Protein AF-A0AAV9RC14-F1 (afdb_monomer)

Organism: NCBI:txid28760

Structure (mmCIF, N/CA/C/O backbone):
data_AF-A0AAV9RC14-F1
#
_entry.id   AF-A0AAV9RC14-F1
#
loop_
_atom_site.group_PDB
_atom_site.id
_atom_site.type_symbol
_atom_site.label_atom_id
_atom_site.label_alt_id
_atom_site.label_comp_id
_atom_site.label_asym_id
_atom_site.label_entity_id
_atom_site.label_seq_id
_atom_site.pdbx_PDB_ins_code
_atom_site.Cartn_x
_atom_site.Cartn_y
_atom_site.Cartn_z
_atom_site.occupancy
_atom_site.B_iso_or_equiv
_atom_site.auth_seq_id
_atom_site.auth_comp_id
_atom_site.auth_asym_id
_atom_site.auth_atom_id
_atom_site.pdbx_PDB_model_num
ATOM 1 N N . MET A 1 1 ? 28.168 -14.392 26.172 1.00 33.88 1 MET A N 1
ATOM 2 C CA . MET A 1 1 ? 27.247 -14.044 27.272 1.00 33.88 1 MET A CA 1
ATOM 3 C C . MET A 1 1 ? 26.200 -13.120 26.660 1.00 33.88 1 MET A C 1
ATOM 5 O O . MET A 1 1 ? 26.566 -12.041 26.221 1.00 33.88 1 MET A O 1
ATOM 9 N N . LEU A 1 2 ? 24.970 -13.597 26.445 1.00 21.83 2 LEU A N 1
ATOM 10 C CA . LEU A 1 2 ? 23.879 -12.785 25.888 1.00 21.83 2 LEU A CA 1
ATOM 11 C C . LEU A 1 2 ? 23.349 -11.890 27.012 1.00 21.83 2 LEU A C 1
ATOM 13 O O . LEU A 1 2 ? 22.843 -12.404 28.006 1.00 21.83 2 LEU A O 1
ATOM 17 N N . HIS A 1 3 ? 23.499 -10.575 26.880 1.00 26.62 3 HIS A N 1
ATOM 18 C CA . HIS A 1 3 ? 22.892 -9.619 27.802 1.00 26.62 3 HIS A CA 1
ATOM 19 C C . HIS A 1 3 ? 21.522 -9.217 27.250 1.00 26.62 3 HIS A C 1
ATOM 21 O O . HIS A 1 3 ? 21.432 -8.571 26.209 1.00 26.62 3 HIS A O 1
ATOM 27 N N . CYS A 1 4 ? 20.455 -9.643 27.928 1.00 26.11 4 CYS A N 1
ATOM 28 C CA . CYS A 1 4 ? 19.105 -9.153 27.681 1.00 26.11 4 CYS A CA 1
ATOM 29 C C . CYS A 1 4 ? 18.998 -7.759 28.304 1.00 26.11 4 CYS A C 1
ATOM 31 O O . CYS A 1 4 ? 18.989 -7.630 29.526 1.00 26.11 4 CYS A O 1
ATOM 33 N N . ILE A 1 5 ? 18.970 -6.722 27.469 1.00 32.56 5 ILE A N 1
ATOM 34 C CA . ILE A 1 5 ? 18.779 -5.340 27.908 1.00 32.56 5 ILE A CA 1
ATOM 35 C C . ILE A 1 5 ? 17.300 -5.013 27.717 1.00 32.56 5 ILE A C 1
ATOM 37 O O . ILE A 1 5 ? 16.817 -4.946 26.589 1.00 32.56 5 ILE A O 1
ATOM 41 N N . GLN A 1 6 ? 16.584 -4.839 28.825 1.00 38.88 6 GLN A N 1
ATOM 42 C CA . GLN A 1 6 ? 15.223 -4.317 28.826 1.00 38.88 6 GLN A CA 1
ATOM 43 C C . GLN A 1 6 ? 15.300 -2.792 28.948 1.00 38.88 6 GLN A C 1
ATOM 45 O O . GLN A 1 6 ? 15.810 -2.273 29.938 1.00 38.88 6 GLN A O 1
ATOM 50 N N . ALA A 1 7 ? 14.834 -2.078 27.924 1.00 39.78 7 ALA A N 1
ATOM 51 C CA . ALA A 1 7 ? 14.730 -0.624 27.941 1.00 39.78 7 ALA A CA 1
ATOM 52 C C . ALA A 1 7 ? 13.300 -0.233 28.332 1.00 39.78 7 ALA A C 1
ATOM 54 O O . ALA A 1 7 ? 12.358 -0.564 27.616 1.00 39.78 7 ALA A O 1
ATOM 55 N N . ASN A 1 8 ? 13.149 0.458 29.460 1.00 47.91 8 ASN A N 1
ATOM 56 C CA . ASN A 1 8 ? 11.874 1.021 29.902 1.00 47.91 8 ASN A CA 1
ATOM 57 C C . ASN A 1 8 ? 11.897 2.533 29.633 1.00 47.91 8 ASN A C 1
ATOM 59 O O . ASN A 1 8 ? 12.877 3.201 29.972 1.00 47.91 8 ASN A O 1
ATOM 63 N N . TYR A 1 9 ? 10.847 3.065 29.005 1.00 45.75 9 TYR A N 1
ATOM 64 C CA . TYR A 1 9 ? 10.673 4.508 28.842 1.00 45.75 9 TYR A CA 1
ATOM 65 C C . TYR A 1 9 ? 9.989 5.056 30.091 1.00 45.75 9 TYR A C 1
ATOM 67 O O . TYR A 1 9 ? 8.965 4.524 30.501 1.00 45.75 9 TYR A O 1
ATOM 75 N N . ILE A 1 10 ? 10.581 6.075 30.710 1.00 56.66 10 ILE A N 1
ATOM 76 C CA . ILE A 1 10 ? 10.078 6.688 31.942 1.00 56.66 10 ILE A CA 1
ATOM 77 C C . ILE A 1 10 ? 10.032 8.188 31.696 1.00 56.66 10 ILE A C 1
ATOM 79 O O . ILE A 1 10 ? 11.021 8.779 31.249 1.00 56.66 10 ILE A O 1
ATOM 83 N N . THR A 1 11 ? 8.884 8.806 31.959 1.00 51.50 11 THR A N 1
ATOM 84 C CA . THR A 1 11 ? 8.705 10.241 31.734 1.00 51.50 11 THR A CA 1
ATOM 85 C C . THR A 1 11 ? 9.625 11.059 32.661 1.00 51.50 11 THR A C 1
ATOM 87 O O . THR A 1 11 ? 9.867 10.667 33.806 1.00 51.50 11 THR A O 1
ATOM 90 N N . PRO A 1 12 ? 10.151 12.225 32.232 1.00 63.34 12 PRO A N 1
ATOM 91 C CA . PRO A 1 12 ? 10.996 13.076 33.089 1.00 63.34 12 PRO A CA 1
ATOM 92 C C . PRO A 1 12 ? 10.283 13.571 34.362 1.00 63.34 12 PRO A C 1
ATOM 94 O O . PRO A 1 12 ? 10.912 13.960 35.354 1.00 63.34 12 PRO A O 1
ATOM 97 N N . THR A 1 13 ? 8.953 13.572 34.327 1.00 66.00 13 THR A N 1
ATOM 98 C CA . THR A 1 13 ? 8.059 13.955 35.418 1.00 66.00 13 THR A CA 1
ATOM 99 C C . THR A 1 13 ? 7.783 12.817 36.394 1.00 66.00 13 THR A C 1
ATOM 101 O O . THR A 1 13 ? 7.315 13.106 37.492 1.00 66.00 13 THR A O 1
ATOM 104 N N . TRP A 1 14 ? 8.134 11.568 36.067 1.00 72.38 14 TRP A N 1
ATOM 105 C CA . TRP A 1 14 ? 7.892 10.415 36.929 1.00 72.38 14 TRP A CA 1
ATOM 106 C C . TRP A 1 14 ? 8.504 10.604 38.326 1.00 72.38 14 TRP A C 1
ATOM 108 O O . TRP A 1 14 ? 9.618 11.131 38.501 1.00 72.38 14 TRP A O 1
ATOM 118 N N . ARG A 1 15 ? 7.750 10.185 39.343 1.00 73.56 15 ARG A N 1
ATOM 119 C CA . ARG A 1 15 ? 8.138 10.190 40.755 1.00 73.56 15 ARG A CA 1
ATOM 120 C C . ARG A 1 15 ? 7.690 8.873 41.376 1.00 73.56 15 ARG A C 1
ATOM 122 O O . ARG A 1 15 ? 6.580 8.424 41.130 1.00 73.56 15 ARG A O 1
ATOM 129 N N . SER A 1 16 ? 8.527 8.291 42.228 1.00 74.12 16 SER A N 1
ATOM 130 C CA . SER A 1 16 ? 8.092 7.186 43.097 1.00 74.12 16 SER A CA 1
ATOM 131 C C . SER A 1 16 ? 6.989 7.631 44.061 1.00 74.12 16 SER A C 1
ATOM 133 O O . SER A 1 16 ? 6.840 8.822 44.331 1.00 74.12 16 SER A O 1
ATOM 135 N N . LYS A 1 17 ? 6.291 6.671 44.684 1.00 67.62 17 LYS A N 1
ATOM 136 C CA . LYS A 1 17 ? 5.312 6.917 45.765 1.00 67.62 17 LYS A CA 1
ATOM 137 C C . LYS A 1 17 ? 5.863 7.751 46.933 1.00 67.62 17 LYS A C 1
ATOM 139 O O . LYS A 1 17 ? 5.100 8.391 47.646 1.00 67.62 17 LYS A O 1
ATOM 144 N N . SER A 1 18 ? 7.183 7.778 47.120 1.00 72.31 18 SER A N 1
ATOM 145 C CA . SER A 1 18 ? 7.874 8.615 48.108 1.00 72.31 18 SER A CA 1
ATOM 146 C C . SER A 1 18 ? 8.340 9.977 47.563 1.00 72.31 18 SER A C 1
ATOM 148 O O . SER A 1 18 ? 9.088 10.677 48.238 1.00 72.31 18 SER A O 1
ATOM 150 N N . GLY A 1 19 ? 7.951 10.353 46.341 1.00 75.44 19 GLY A N 1
ATOM 151 C CA . GLY A 1 19 ? 8.265 11.638 45.708 1.00 75.44 19 GLY A CA 1
ATOM 152 C C . GLY A 1 19 ? 9.658 11.743 45.072 1.00 75.44 19 GLY A C 1
ATOM 153 O O . GLY A 1 19 ? 10.029 12.816 44.598 1.00 75.44 19 GLY A O 1
ATOM 154 N N . ASN A 1 20 ? 10.443 10.661 45.026 1.00 77.44 20 ASN A N 1
ATOM 155 C CA . ASN A 1 20 ? 11.804 10.693 44.479 1.00 77.44 20 ASN A CA 1
ATOM 156 C C . ASN A 1 20 ? 11.808 10.539 42.954 1.00 77.44 20 ASN A C 1
ATOM 158 O O . ASN A 1 20 ? 11.079 9.707 42.412 1.00 77.44 20 ASN A O 1
ATOM 162 N N . THR A 1 21 ? 12.672 11.299 42.273 1.00 81.06 21 THR A N 1
ATOM 163 C CA . THR A 1 21 ? 12.954 11.128 40.836 1.00 81.06 21 THR A CA 1
ATOM 164 C C . THR A 1 21 ? 13.674 9.805 40.576 1.00 81.06 21 THR A C 1
ATOM 166 O O . THR A 1 21 ? 14.405 9.315 41.438 1.00 81.06 21 THR A O 1
ATOM 169 N N . LEU A 1 22 ? 13.557 9.265 39.359 1.00 72.31 22 LEU A N 1
ATOM 170 C CA . LEU A 1 22 ? 14.306 8.070 38.952 1.00 72.31 22 LEU A CA 1
ATOM 171 C C . LEU A 1 22 ? 15.820 8.252 39.115 1.00 72.31 22 LEU A C 1
ATOM 173 O O . LEU A 1 22 ? 16.501 7.390 39.659 1.00 72.31 22 LEU A O 1
ATOM 177 N N . LEU A 1 23 ? 16.340 9.406 38.690 1.00 75.75 23 LEU A N 1
ATOM 178 C CA . LEU A 1 23 ? 17.747 9.773 38.860 1.00 75.75 23 LEU A CA 1
ATOM 179 C C . LEU A 1 23 ? 18.160 9.819 40.337 1.00 75.75 23 LEU A C 1
ATOM 181 O O . LEU A 1 23 ? 19.297 9.485 40.652 1.00 75.75 23 LEU A O 1
ATOM 185 N N . GLY A 1 24 ? 17.251 10.217 41.230 1.00 78.06 24 GLY A N 1
ATOM 186 C CA . GLY A 1 24 ? 17.457 10.166 42.676 1.00 78.06 24 GLY A CA 1
ATOM 187 C C . GLY A 1 24 ? 17.539 8.734 43.202 1.00 78.06 24 GLY A C 1
ATOM 188 O O . GLY A 1 24 ? 18.462 8.422 43.942 1.00 78.06 24 GLY A O 1
ATOM 189 N N . LEU A 1 25 ? 16.637 7.853 42.761 1.00 76.81 25 LEU A N 1
ATOM 190 C CA . LEU A 1 25 ? 16.606 6.444 43.176 1.00 76.81 25 LEU A CA 1
ATOM 191 C C . LEU A 1 25 ? 17.796 5.639 42.648 1.00 76.81 25 LEU A C 1
ATOM 193 O O . LEU A 1 25 ? 18.357 4.837 43.376 1.00 76.81 25 LEU A O 1
ATOM 197 N N . VAL A 1 26 ? 18.216 5.873 41.402 1.00 74.69 26 VAL A N 1
ATOM 198 C CA . VAL A 1 26 ? 19.373 5.189 40.792 1.00 74.69 26 VAL A CA 1
ATOM 199 C C . VAL A 1 26 ? 20.697 5.626 41.434 1.00 74.69 26 VAL A C 1
ATOM 201 O O . VAL A 1 26 ? 21.679 4.889 41.402 1.00 74.69 26 VAL A O 1
ATOM 204 N N . ARG A 1 27 ? 20.745 6.833 42.011 1.00 78.25 27 ARG A N 1
ATOM 205 C CA . ARG A 1 27 ? 21.922 7.344 42.732 1.00 78.25 27 ARG A CA 1
ATOM 206 C C . ARG A 1 27 ? 21.975 6.902 44.193 1.00 78.25 27 ARG A C 1
ATOM 208 O O . ARG A 1 27 ? 23.030 7.043 44.807 1.00 78.25 27 ARG A O 1
ATOM 215 N N . ASP A 1 28 ? 20.874 6.399 44.738 1.00 77.31 28 ASP A N 1
ATOM 216 C CA . ASP A 1 28 ? 20.811 5.894 46.103 1.00 77.31 28 ASP A CA 1
ATOM 217 C C . ASP A 1 28 ? 21.298 4.439 46.145 1.00 77.31 28 ASP A C 1
ATOM 219 O O . ASP A 1 28 ? 20.671 3.526 45.610 1.00 77.31 28 ASP A O 1
ATOM 223 N N . THR A 1 29 ? 22.443 4.217 46.789 1.00 72.69 29 THR A N 1
ATOM 224 C CA . THR A 1 29 ? 23.079 2.897 46.888 1.00 72.69 29 THR A CA 1
ATOM 225 C C . THR A 1 29 ? 22.317 1.919 47.783 1.00 72.69 29 THR A C 1
ATOM 227 O O . THR A 1 29 ? 22.643 0.732 47.782 1.00 72.69 29 THR A O 1
ATOM 230 N N . ALA A 1 30 ? 21.311 2.384 48.533 1.00 75.06 30 ALA A N 1
ATOM 231 C CA . ALA A 1 30 ? 20.434 1.536 49.336 1.00 75.06 30 ALA A CA 1
ATOM 232 C C . ALA A 1 30 ? 19.275 0.919 48.528 1.00 75.06 30 ALA A C 1
ATOM 234 O O . ALA A 1 30 ? 18.619 -0.006 49.012 1.00 75.06 30 ALA A O 1
ATOM 235 N N . VAL A 1 31 ? 19.008 1.405 47.310 1.00 70.25 31 VAL A N 1
ATOM 236 C CA . VAL A 1 31 ? 17.894 0.940 46.473 1.00 70.25 31 VAL A CA 1
ATOM 237 C C . VAL A 1 31 ? 18.331 -0.270 45.644 1.00 70.25 31 VAL A C 1
ATOM 239 O O . VAL A 1 31 ? 19.244 -0.188 44.825 1.00 70.25 31 VAL A O 1
ATOM 242 N N . THR A 1 32 ? 17.674 -1.417 45.840 1.00 74.81 32 THR A N 1
ATOM 243 C CA . THR A 1 32 ? 17.959 -2.637 45.067 1.00 74.81 32 THR A CA 1
ATOM 244 C C . THR A 1 32 ? 17.252 -2.638 43.710 1.00 74.81 32 THR A C 1
ATOM 246 O O . THR A 1 32 ? 16.262 -1.934 43.499 1.00 74.81 32 THR A O 1
ATOM 249 N N . ASN A 1 33 ? 17.721 -3.482 42.785 1.00 65.44 33 ASN A N 1
ATOM 250 C CA . ASN A 1 33 ? 17.066 -3.679 41.488 1.00 65.44 33 ASN A CA 1
ATOM 251 C C . ASN A 1 33 ? 15.620 -4.184 41.637 1.00 65.44 33 ASN A C 1
ATOM 253 O O . ASN A 1 33 ? 14.760 -3.796 40.849 1.00 65.44 33 ASN A O 1
ATOM 257 N N . GLU A 1 34 ? 15.321 -5.004 42.651 1.00 66.25 34 GLU A N 1
ATOM 258 C CA . GLU A 1 34 ? 13.942 -5.412 42.942 1.00 66.25 34 GLU A CA 1
ATOM 259 C C . GLU A 1 34 ? 13.078 -4.225 43.392 1.00 66.25 34 GLU A C 1
ATOM 261 O O . GLU A 1 34 ? 11.940 -4.106 42.947 1.00 66.25 34 GLU A O 1
ATOM 266 N N . ALA A 1 35 ? 13.616 -3.316 44.214 1.00 62.38 35 ALA A N 1
ATOM 267 C CA . ALA A 1 35 ? 12.904 -2.119 44.662 1.00 62.38 35 ALA A CA 1
ATOM 268 C C . ALA A 1 35 ? 12.659 -1.125 43.513 1.00 62.38 35 ALA A C 1
ATOM 270 O O . ALA A 1 35 ? 11.569 -0.569 43.404 1.00 62.38 35 ALA A O 1
ATOM 271 N N . LEU A 1 36 ? 13.635 -0.950 42.615 1.00 63.34 36 LEU A N 1
ATOM 272 C CA . LEU A 1 36 ? 13.466 -0.177 41.382 1.00 63.34 36 LEU A CA 1
ATOM 273 C C . LEU A 1 36 ? 12.397 -0.793 40.481 1.00 63.34 36 LEU A C 1
ATOM 275 O O . LEU A 1 36 ? 11.538 -0.063 40.008 1.00 63.34 36 LEU A O 1
ATOM 279 N N . ASN A 1 37 ? 12.389 -2.113 40.289 1.00 61.09 37 ASN A N 1
ATOM 280 C CA . ASN A 1 37 ? 11.349 -2.772 39.499 1.00 61.09 37 ASN A CA 1
ATOM 281 C C . ASN A 1 37 ? 9.955 -2.584 40.108 1.00 61.09 37 ASN A C 1
ATOM 283 O O . ASN A 1 37 ? 9.022 -2.308 39.370 1.00 61.09 37 ASN A O 1
ATOM 287 N N . VAL A 1 38 ? 9.805 -2.673 41.432 1.00 61.56 38 VAL A N 1
ATOM 288 C CA . VAL A 1 38 ? 8.517 -2.404 42.098 1.00 61.56 38 VAL A CA 1
ATOM 289 C C . VAL A 1 38 ? 8.088 -0.946 41.913 1.00 61.56 38 VAL A C 1
ATOM 291 O O . VAL A 1 38 ? 6.931 -0.698 41.602 1.00 61.56 38 VAL A O 1
ATOM 294 N N . CYS A 1 39 ? 9.009 0.013 42.038 1.00 56.47 39 CYS A N 1
ATOM 295 C CA . CYS A 1 39 ? 8.711 1.426 41.804 1.00 56.47 39 CYS A CA 1
ATOM 296 C C . CYS A 1 39 ? 8.351 1.711 40.337 1.00 56.47 39 CYS A C 1
ATOM 298 O O . CYS A 1 39 ? 7.409 2.440 40.073 1.00 56.47 39 CYS A O 1
ATOM 300 N N . LEU A 1 40 ? 9.079 1.136 39.380 1.00 55.75 40 LEU A N 1
ATOM 301 C CA . LEU A 1 40 ? 8.869 1.341 37.941 1.00 55.75 40 LEU A CA 1
ATOM 302 C C . LEU A 1 40 ? 7.632 0.631 37.387 1.00 55.75 40 LEU A C 1
ATOM 304 O O . LEU A 1 40 ? 7.188 0.952 36.290 1.00 55.75 40 LEU A O 1
ATOM 308 N N . VAL A 1 41 ? 7.091 -0.337 38.127 1.00 53.69 41 VAL A N 1
ATOM 309 C CA . VAL A 1 41 ? 5.786 -0.941 37.838 1.00 53.69 41 VAL A CA 1
ATOM 310 C C . VAL A 1 41 ? 4.645 0.051 38.111 1.00 53.69 41 VAL A C 1
ATOM 312 O O . VAL A 1 41 ? 3.586 -0.090 37.509 1.00 53.69 41 VAL A O 1
ATOM 315 N N . ASP A 1 42 ? 4.876 1.082 38.934 1.00 44.94 42 ASP A N 1
ATOM 316 C CA . ASP A 1 42 ? 3.949 2.193 39.186 1.00 44.94 42 ASP A CA 1
ATOM 317 C C . ASP A 1 42 ? 4.188 3.377 38.212 1.00 44.94 42 ASP A C 1
ATOM 319 O O . ASP A 1 42 ? 4.255 4.536 38.629 1.00 44.94 42 ASP A O 1
ATOM 323 N N . ASP A 1 43 ? 4.363 3.129 36.909 1.00 48.94 43 ASP A N 1
ATOM 324 C CA . ASP A 1 43 ? 3.971 4.149 35.923 1.00 48.94 43 ASP A CA 1
ATOM 325 C C . ASP A 1 43 ? 2.446 4.055 35.844 1.00 48.94 43 ASP A C 1
ATOM 327 O O . ASP A 1 43 ? 1.898 3.185 35.163 1.00 48.94 43 ASP A O 1
ATOM 331 N N . GLU A 1 44 ? 1.758 4.821 36.694 1.00 57.56 44 GLU A N 1
ATOM 332 C CA . GLU A 1 44 ? 0.299 4.830 36.702 1.00 57.56 44 GLU A CA 1
ATOM 333 C C . GLU A 1 44 ? -0.169 5.291 35.316 1.00 57.56 44 GLU A C 1
ATOM 335 O O . GLU A 1 44 ? 0.152 6.395 34.873 1.00 57.56 44 GLU A O 1
ATOM 340 N N . ASP A 1 45 ? -0.878 4.407 34.602 1.00 64.69 45 ASP A N 1
ATOM 341 C CA . ASP A 1 45 ? -1.511 4.748 33.330 1.00 64.69 45 ASP A CA 1
ATOM 342 C C . ASP A 1 45 ? -2.322 6.041 33.533 1.00 64.69 45 ASP A C 1
ATOM 344 O O . ASP A 1 45 ? -3.085 6.147 34.498 1.00 64.69 45 ASP A O 1
ATOM 348 N N . LYS A 1 46 ? -2.177 7.009 32.617 1.00 75.88 46 LYS A N 1
ATOM 349 C CA . LYS A 1 46 ? -2.922 8.273 32.684 1.00 75.88 46 LYS A CA 1
ATOM 350 C C . LYS A 1 46 ? -4.412 8.014 32.886 1.00 75.88 46 LYS A C 1
ATOM 352 O O . LYS A 1 46 ? -5.020 7.171 32.213 1.00 75.88 46 LYS A O 1
ATOM 357 N N . THR A 1 47 ? -5.015 8.787 33.776 1.00 86.38 47 THR A N 1
ATOM 358 C CA . THR A 1 47 ? -6.459 8.756 33.999 1.00 86.38 47 THR A CA 1
ATOM 359 C C . THR A 1 47 ? -7.208 9.367 32.809 1.00 86.38 47 THR A C 1
ATOM 361 O O . THR A 1 47 ? -6.650 10.086 31.982 1.00 86.38 47 THR A O 1
ATOM 364 N N . LEU A 1 48 ? -8.512 9.099 32.705 1.00 86.75 48 LEU A N 1
ATOM 365 C CA . LEU A 1 48 ? -9.349 9.576 31.587 1.00 86.75 48 LEU A CA 1
ATOM 366 C C . LEU A 1 48 ? -9.413 11.093 31.603 1.00 86.75 48 LEU A C 1
ATOM 368 O O . LEU A 1 48 ? -9.412 11.721 30.553 1.00 86.75 48 LEU A O 1
ATOM 372 N N . GLU A 1 49 ? -9.465 11.652 32.807 1.00 88.19 49 GLU A N 1
ATOM 373 C CA . GLU A 1 49 ? -9.524 13.084 33.046 1.00 88.19 49 GLU A CA 1
ATOM 374 C C . GLU A 1 49 ? -8.231 13.769 32.599 1.00 88.19 49 GLU A C 1
ATOM 376 O O . GLU A 1 49 ? -8.304 14.787 31.920 1.00 88.19 49 GLU A O 1
ATOM 381 N N . GLU A 1 50 ? -7.067 13.177 32.886 1.00 85.50 50 GLU A N 1
ATOM 382 C CA . GLU A 1 50 ? -5.775 13.678 32.401 1.00 85.50 50 GLU A CA 1
ATOM 383 C C . GLU A 1 50 ? -5.676 13.597 30.876 1.00 85.50 50 GLU A C 1
ATOM 385 O O . GLU A 1 50 ? -5.305 14.576 30.239 1.00 85.50 50 GLU A O 1
ATOM 390 N N . ILE A 1 51 ? -6.068 12.468 30.273 1.00 85.94 51 ILE A N 1
ATOM 391 C CA . ILE A 1 51 ? -6.027 12.295 28.811 1.00 85.94 51 ILE A CA 1
ATOM 392 C C . ILE A 1 51 ? -6.953 13.300 28.116 1.00 85.94 51 ILE A C 1
ATOM 394 O O . ILE A 1 51 ? -6.577 13.896 27.110 1.00 85.94 51 ILE A O 1
ATOM 398 N N . ILE A 1 52 ? -8.174 13.488 28.625 1.00 85.62 52 ILE A N 1
ATOM 399 C CA . ILE A 1 52 ? -9.111 14.464 28.058 1.00 85.62 52 ILE A CA 1
ATOM 400 C C . ILE A 1 52 ? -8.592 15.889 28.265 1.00 85.62 52 ILE A C 1
ATOM 402 O O . ILE A 1 52 ? -8.684 16.682 27.332 1.00 85.62 52 ILE A O 1
ATOM 406 N N . GLY A 1 53 ? -8.035 16.196 29.440 1.00 83.94 53 GLY A N 1
ATOM 407 C CA . GLY A 1 53 ? -7.438 17.498 29.737 1.00 83.94 53 GLY A CA 1
ATOM 408 C C . GLY A 1 53 ? -6.303 17.845 28.776 1.00 83.94 53 GLY A C 1
ATOM 409 O O . GLY A 1 53 ? -6.320 18.916 28.185 1.00 83.94 53 GLY A O 1
ATOM 410 N N . GLU A 1 54 ? -5.390 16.907 28.514 1.00 83.38 54 GLU A N 1
ATOM 411 C CA . GLU A 1 54 ? -4.308 17.097 27.536 1.00 83.38 54 GLU A CA 1
ATOM 412 C C . GLU A 1 54 ? -4.842 17.386 26.124 1.00 83.38 54 GLU A C 1
ATOM 414 O O . GLU A 1 54 ? -4.355 18.292 25.454 1.00 83.38 54 GLU A O 1
ATOM 419 N N . ILE A 1 55 ? -5.883 16.669 25.679 1.00 81.44 55 ILE A N 1
ATOM 420 C CA . ILE A 1 55 ? -6.492 16.902 24.357 1.00 81.44 55 ILE A CA 1
ATOM 421 C C . ILE A 1 55 ? -7.170 18.282 24.282 1.00 81.44 55 ILE A C 1
ATOM 423 O O . ILE A 1 55 ? -7.195 18.888 23.209 1.00 81.44 55 ILE A O 1
ATOM 427 N N . GLN A 1 56 ? -7.733 18.777 25.389 1.00 79.50 56 GLN A N 1
ATOM 428 C CA . GLN A 1 56 ? -8.326 20.119 25.462 1.00 79.50 56 GLN A CA 1
ATOM 429 C C . GLN A 1 56 ? -7.258 21.218 25.463 1.00 79.50 56 GLN A C 1
ATOM 431 O O . GLN A 1 56 ? -7.422 22.221 24.767 1.00 79.50 56 GLN A O 1
ATOM 436 N N . ASP A 1 57 ? -6.169 21.014 26.206 1.00 74.12 57 ASP A N 1
ATOM 437 C CA . ASP A 1 57 ? -5.095 21.994 26.388 1.00 74.12 57 ASP A CA 1
ATOM 438 C C . ASP A 1 57 ? -4.198 22.141 25.152 1.00 74.12 57 ASP A C 1
ATOM 440 O O . ASP A 1 57 ? -3.590 23.192 24.954 1.00 74.12 57 ASP A O 1
ATOM 444 N N . GLU A 1 58 ? -4.107 21.120 24.293 1.00 67.81 58 GLU A N 1
ATOM 445 C CA . GLU A 1 58 ? -3.202 21.146 23.139 1.00 67.81 58 GLU A CA 1
ATOM 446 C C . GLU A 1 58 ? -3.564 22.186 22.053 1.00 67.81 58 GLU A C 1
ATOM 448 O O . GLU A 1 58 ? -2.800 22.322 21.104 1.00 67.81 58 GLU A O 1
ATOM 453 N N . GLU A 1 59 ? -4.665 22.951 22.152 1.00 53.81 59 GLU A N 1
ATOM 454 C CA . GLU A 1 59 ? -5.097 24.034 21.225 1.00 53.81 59 GLU A CA 1
ATOM 455 C C . GLU A 1 59 ? -5.105 23.676 19.711 1.00 53.81 59 GLU A C 1
ATOM 457 O O . GLU A 1 59 ? -5.423 24.502 18.848 1.00 53.81 59 GLU A O 1
ATOM 462 N N . LEU A 1 60 ? -4.849 22.414 19.347 1.00 55.19 60 LEU A N 1
ATOM 463 C CA . LEU A 1 60 ? -4.812 21.877 17.985 1.00 55.19 60 LEU A CA 1
ATOM 464 C C . LEU A 1 60 ? -6.237 21.587 17.447 1.00 55.19 60 LEU A C 1
ATOM 466 O O . LEU A 1 60 ? -6.506 20.570 16.816 1.00 55.19 60 LEU A O 1
ATOM 470 N N . ASN A 1 61 ? -7.171 22.512 17.692 1.00 52.19 61 ASN A N 1
ATOM 471 C CA . ASN A 1 61 ? -8.302 22.932 16.845 1.00 52.19 61 ASN A CA 1
ATOM 472 C C . ASN A 1 61 ? -9.197 21.905 16.092 1.00 52.19 61 ASN A C 1
ATOM 474 O O . ASN A 1 61 ? -9.828 22.290 15.106 1.00 52.19 61 ASN A O 1
ATOM 478 N N . GLN A 1 62 ? -9.338 20.630 16.488 1.00 62.94 62 GLN A N 1
ATOM 479 C CA . GLN A 1 62 ? -10.188 19.678 15.721 1.00 62.94 62 GLN A CA 1
ATOM 480 C C . GLN A 1 62 ? -11.147 18.785 16.524 1.00 62.94 62 GLN A C 1
ATOM 482 O O . GLN A 1 62 ? -11.849 17.940 15.945 1.00 62.94 62 GLN A O 1
ATOM 487 N N . VAL A 1 63 ? -11.219 18.943 17.842 1.00 72.44 63 VAL A N 1
ATOM 488 C CA . VAL A 1 63 ? -12.142 18.180 18.693 1.00 72.44 63 VAL A CA 1
ATOM 489 C C . VAL A 1 63 ? -12.938 19.177 19.528 1.00 72.44 63 VAL A C 1
ATOM 491 O O . VAL A 1 63 ? -12.352 19.963 20.257 1.00 72.44 63 VAL A O 1
ATOM 494 N N . ASN A 1 64 ? -14.263 19.197 19.372 1.00 81.19 64 ASN A N 1
ATOM 495 C CA . ASN A 1 64 ? -15.133 20.055 20.175 1.00 81.19 64 ASN A CA 1
ATOM 496 C C . ASN A 1 64 ? -15.466 19.384 21.518 1.00 81.19 64 ASN A C 1
ATOM 498 O O . ASN A 1 64 ? -15.440 18.156 21.634 1.00 81.19 64 ASN A O 1
ATOM 502 N N . ASP A 1 65 ? -15.841 20.189 22.514 1.00 85.69 65 ASP A N 1
ATOM 503 C CA . ASP A 1 65 ? -16.175 19.698 23.858 1.00 85.69 65 ASP A CA 1
ATOM 504 C C . ASP A 1 65 ? -17.332 18.690 23.860 1.00 85.69 65 ASP A C 1
ATOM 506 O O . ASP A 1 65 ? -17.345 17.764 24.666 1.00 85.69 65 ASP A O 1
ATOM 510 N N . GLU A 1 66 ? -18.279 18.818 22.925 1.00 88.44 66 GLU A N 1
ATOM 511 C CA . GLU A 1 66 ? -19.376 17.856 22.759 1.00 88.44 66 GLU A CA 1
ATOM 512 C C . GLU A 1 66 ? -18.859 16.454 22.406 1.00 88.44 66 GLU A C 1
ATOM 514 O O . GLU A 1 66 ? -19.284 15.468 23.008 1.00 88.44 66 GLU A O 1
ATOM 519 N N . LEU A 1 67 ? -17.906 16.356 21.470 1.00 87.56 67 LEU A N 1
ATOM 520 C CA . LEU A 1 67 ? -17.294 15.084 21.092 1.00 87.56 67 LEU A CA 1
ATOM 521 C C . LEU A 1 67 ? -16.466 14.510 22.245 1.00 87.56 67 LEU A C 1
ATOM 523 O O . LEU A 1 67 ? -16.520 13.308 22.489 1.00 87.56 67 LEU A O 1
ATOM 527 N N . LEU A 1 68 ? -15.731 15.343 22.986 1.00 88.75 68 LEU A N 1
ATOM 528 C CA . LEU A 1 68 ? -14.981 14.885 24.161 1.00 88.75 68 LEU A CA 1
ATOM 529 C C . LEU A 1 68 ? -15.898 14.399 25.284 1.00 88.75 68 LEU A C 1
ATOM 531 O O . LEU A 1 68 ? -15.590 13.396 25.929 1.00 88.75 68 LEU A O 1
ATOM 535 N N . ALA A 1 69 ? -17.040 15.054 25.495 1.00 91.62 69 ALA A N 1
ATOM 536 C CA . ALA A 1 69 ? -18.052 14.601 26.441 1.00 91.62 69 ALA A CA 1
ATOM 537 C C . ALA A 1 69 ? -18.636 13.238 26.031 1.00 91.62 69 ALA A C 1
ATOM 539 O O . ALA A 1 69 ? -18.760 12.348 26.874 1.00 91.62 69 ALA A O 1
ATOM 540 N N . GLU A 1 70 ? -18.924 13.040 24.740 1.00 93.69 70 GLU A N 1
ATOM 541 C CA . GLU A 1 70 ? -19.380 11.751 24.208 1.00 93.69 70 GLU A CA 1
ATOM 542 C C . GLU A 1 70 ? -18.308 10.657 24.365 1.00 93.69 70 GLU A C 1
ATOM 544 O O . GLU A 1 70 ? -18.603 9.552 24.825 1.00 93.69 70 GLU A O 1
ATOM 549 N N . VAL A 1 71 ? -17.042 10.961 24.059 1.00 93.00 71 VAL A N 1
ATOM 550 C CA . VAL A 1 71 ? -15.915 10.036 24.259 1.00 93.00 71 VAL A CA 1
ATOM 551 C C . VAL A 1 71 ? -15.774 9.658 25.735 1.00 93.00 71 VAL A C 1
ATOM 553 O O . VAL A 1 71 ? -15.643 8.469 26.041 1.00 93.00 71 VAL A O 1
ATOM 556 N N . ARG A 1 72 ? -15.849 10.636 26.650 1.00 94.19 72 ARG A N 1
ATOM 557 C CA . ARG A 1 72 ? -15.791 10.412 28.104 1.00 94.19 72 ARG A CA 1
ATOM 558 C C . ARG A 1 72 ? -16.880 9.441 28.548 1.00 94.19 72 ARG A C 1
ATOM 560 O O . ARG A 1 72 ? -16.590 8.469 29.248 1.00 94.19 72 ARG A O 1
ATOM 567 N N . ASP A 1 73 ? -18.116 9.687 28.121 1.00 95.12 73 ASP A N 1
ATOM 568 C CA . ASP A 1 73 ? -19.277 8.853 28.437 1.00 95.12 73 ASP A CA 1
ATOM 569 C C . ASP A 1 73 ? -19.117 7.417 27.907 1.00 95.12 73 ASP A C 1
ATOM 571 O O . ASP A 1 73 ? -19.348 6.451 28.643 1.00 95.12 73 ASP A O 1
ATOM 575 N N . ILE A 1 74 ? -18.665 7.250 26.660 1.00 95.38 74 ILE A N 1
ATOM 576 C CA . ILE A 1 74 ? -18.425 5.930 26.061 1.00 95.38 74 ILE A CA 1
ATOM 577 C C . ILE A 1 74 ? -17.360 5.156 26.840 1.00 95.38 74 ILE A C 1
ATOM 579 O O . ILE A 1 74 ? -17.626 4.027 27.258 1.00 95.38 74 ILE A O 1
ATOM 583 N N . VAL A 1 75 ? -16.179 5.744 27.050 1.00 94.56 75 VAL A N 1
ATOM 584 C CA . VAL A 1 75 ? -15.045 5.053 27.684 1.00 94.56 75 VAL A CA 1
ATOM 585 C C . VAL A 1 75 ? -15.371 4.693 29.133 1.00 94.56 75 VAL A C 1
ATOM 587 O O . VAL A 1 75 ? -15.184 3.544 29.531 1.00 94.56 75 VAL A O 1
ATOM 590 N N . SER A 1 76 ? -15.960 5.623 29.892 1.00 94.00 76 SER A N 1
ATOM 591 C CA . SER A 1 76 ? -16.347 5.391 31.292 1.00 94.00 76 SER A CA 1
ATOM 592 C C . SER A 1 76 ? -17.397 4.283 31.420 1.00 94.00 76 SER A C 1
ATOM 594 O O . SER A 1 76 ? -17.293 3.407 32.281 1.00 94.00 76 SER A O 1
ATOM 596 N N . SER A 1 77 ? -18.393 4.277 30.526 1.00 93.44 77 SER A N 1
ATOM 597 C CA . SER A 1 77 ? -19.437 3.246 30.496 1.00 93.44 77 SER A CA 1
ATOM 598 C C . SER A 1 77 ? -18.873 1.859 30.173 1.00 93.44 77 SER A C 1
ATOM 600 O O . SER A 1 77 ? -19.296 0.861 30.758 1.00 93.44 77 SER A O 1
ATOM 602 N N . VAL A 1 78 ? -17.927 1.782 29.231 1.00 93.44 78 VAL A N 1
ATOM 603 C CA . VAL A 1 78 ? -17.298 0.515 28.839 1.00 93.44 78 VAL A CA 1
ATOM 604 C C . VAL A 1 78 ? -16.396 -0.015 29.949 1.00 93.44 78 VAL A C 1
ATOM 606 O O . VAL A 1 78 ? -16.467 -1.203 30.252 1.00 93.44 78 VAL A O 1
ATOM 609 N N . GLU A 1 79 ? -15.613 0.838 30.607 1.00 90.88 79 GLU A N 1
ATOM 610 C CA . GLU A 1 79 ? -14.752 0.420 31.719 1.00 90.88 79 GLU A CA 1
ATOM 611 C C . GLU A 1 79 ? -15.572 -0.123 32.904 1.00 90.88 79 GLU A C 1
ATOM 613 O O . GLU A 1 79 ? -15.255 -1.174 33.473 1.00 90.88 79 GLU A O 1
ATOM 618 N N . ALA A 1 80 ? -16.698 0.524 33.220 1.00 90.44 80 ALA A N 1
ATOM 619 C CA . ALA A 1 80 ? -17.641 0.032 34.224 1.00 90.44 80 ALA A CA 1
ATOM 620 C C . ALA A 1 80 ? -18.235 -1.343 33.855 1.00 90.44 80 ALA A C 1
ATOM 622 O O . ALA A 1 80 ? -18.473 -2.177 34.729 1.00 90.44 80 ALA A O 1
ATOM 623 N N . ALA A 1 81 ? -18.460 -1.612 32.566 1.00 90.19 81 ALA A N 1
ATOM 624 C CA . ALA A 1 81 ? -18.964 -2.902 32.088 1.00 90.19 81 ALA A CA 1
ATOM 625 C C . ALA A 1 81 ? -17.893 -3.994 31.981 1.00 90.19 81 ALA A C 1
ATOM 627 O O . ALA A 1 81 ? -18.209 -5.180 32.100 1.00 90.19 81 ALA A O 1
ATOM 628 N N . LEU A 1 82 ? -16.628 -3.621 31.781 1.00 87.38 82 LEU A N 1
ATOM 629 C CA . LEU A 1 82 ? -15.500 -4.552 31.835 1.00 87.38 82 LEU A CA 1
ATOM 630 C C . LEU A 1 82 ? -15.226 -5.028 33.268 1.00 87.38 82 LEU A C 1
ATOM 632 O O . LEU A 1 82 ? -14.823 -6.174 33.461 1.00 87.38 82 LEU A O 1
ATOM 636 N N . THR A 1 83 ? -15.467 -4.171 34.262 1.00 85.25 83 THR A N 1
ATOM 637 C CA . THR A 1 83 ? -15.289 -4.486 35.689 1.00 85.25 83 THR A CA 1
ATOM 638 C C . THR A 1 83 ? -16.509 -5.167 36.310 1.00 85.25 83 THR A C 1
ATOM 640 O O . THR A 1 83 ? -16.349 -6.063 37.139 1.00 85.25 83 THR A O 1
ATOM 643 N N . SER A 1 84 ? -17.724 -4.803 35.888 1.00 83.38 84 SER A N 1
ATOM 644 C CA . SER A 1 84 ? -18.977 -5.384 36.377 1.00 83.38 84 SER A CA 1
ATOM 645 C C . SER A 1 84 ? -19.836 -5.931 35.224 1.00 83.38 84 SER A C 1
ATOM 647 O O . SER A 1 84 ? -20.493 -5.163 34.522 1.00 83.38 84 SER A O 1
ATOM 649 N N . PRO A 1 85 ? -19.915 -7.263 35.029 1.00 74.44 85 PRO A N 1
ATOM 650 C CA . PRO A 1 85 ? -20.632 -7.862 33.897 1.00 74.44 85 PRO A CA 1
ATOM 651 C C . PRO A 1 85 ? -22.141 -7.566 33.847 1.00 74.44 85 PRO A C 1
ATOM 653 O O . PRO A 1 85 ? -22.768 -7.752 32.805 1.00 74.44 85 PRO A O 1
ATOM 656 N N . SER A 1 86 ? -22.749 -7.127 34.954 1.00 69.31 86 SER A N 1
ATOM 657 C CA . SER A 1 86 ? -24.185 -6.832 35.027 1.00 69.31 86 SER A CA 1
ATOM 658 C C . SER A 1 86 ? -24.585 -5.591 34.218 1.00 69.31 86 SER A C 1
ATOM 660 O O . SER A 1 86 ? -25.678 -5.567 33.647 1.00 69.31 86 SER A O 1
ATOM 662 N N . SER A 1 87 ? -23.698 -4.598 34.089 1.00 69.00 87 SER A N 1
ATOM 663 C CA . SER A 1 87 ? -23.951 -3.360 33.332 1.00 69.00 87 SER A CA 1
ATOM 664 C C . SER A 1 87 ? -23.763 -3.521 31.817 1.00 69.00 87 SER A C 1
ATOM 666 O O . SER A 1 87 ? -24.278 -2.715 31.042 1.00 69.00 87 SER A O 1
ATOM 668 N N . ALA A 1 88 ? -23.121 -4.605 31.362 1.00 72.50 88 ALA A N 1
ATOM 669 C CA . ALA A 1 88 ? -22.880 -4.873 29.942 1.00 72.50 88 ALA A CA 1
ATOM 670 C C . ALA A 1 88 ? -24.170 -4.999 29.108 1.00 72.50 88 ALA A C 1
ATOM 672 O O . ALA A 1 88 ? -24.188 -4.660 27.925 1.00 72.50 88 ALA A O 1
ATOM 673 N N . SER A 1 89 ? -25.260 -5.467 29.724 1.00 71.38 89 SER A N 1
ATOM 674 C CA . SER A 1 89 ? -26.556 -5.683 29.062 1.00 71.38 89 SER A CA 1
ATOM 675 C C . SER A 1 89 ? -27.269 -4.392 28.637 1.00 71.38 89 SER A C 1
ATOM 677 O O . SER A 1 89 ? -28.132 -4.434 27.763 1.00 71.38 89 SER A O 1
ATOM 679 N N . GLN A 1 90 ? -26.898 -3.248 29.221 1.00 76.81 90 GLN A N 1
ATOM 680 C CA . GLN A 1 90 ? -27.550 -1.954 28.991 1.00 76.81 90 GLN A CA 1
ATOM 681 C C . GLN A 1 90 ? -26.887 -1.129 27.875 1.00 76.81 90 GLN A C 1
ATOM 683 O O . GLN A 1 90 ? -27.437 -0.116 27.443 1.00 76.81 90 GLN A O 1
ATOM 688 N N . LEU A 1 91 ? -25.712 -1.544 27.389 1.00 87.00 91 LEU A N 1
ATOM 689 C CA . LEU A 1 91 ? -24.948 -0.794 26.392 1.00 87.00 91 LEU A CA 1
ATOM 690 C C . LEU A 1 91 ? -25.485 -1.036 24.976 1.00 87.00 91 LEU A C 1
ATOM 692 O O . LEU A 1 91 ? -25.756 -2.166 24.566 1.00 87.00 91 LEU A O 1
ATOM 696 N N . SER A 1 92 ? -25.582 0.039 24.194 1.00 90.06 92 SER A N 1
ATOM 697 C CA . SER A 1 92 ? -26.015 0.007 22.795 1.00 90.06 92 SER A CA 1
ATOM 698 C C . SER A 1 92 ? -25.094 0.845 21.902 1.00 90.06 92 SER A C 1
ATOM 700 O O . SER A 1 92 ? -24.260 1.611 22.391 1.00 90.06 92 SER A O 1
ATOM 702 N N . GLY A 1 93 ? -25.206 0.652 20.585 1.00 93.31 93 GLY A N 1
ATOM 703 C CA . GLY A 1 93 ? -24.408 1.371 19.590 1.00 93.31 93 GLY A CA 1
ATOM 704 C C . GLY A 1 93 ? -22.898 1.208 19.795 1.00 93.31 93 GLY A C 1
ATOM 705 O O . GLY A 1 93 ? -22.414 0.117 20.096 1.00 93.31 93 GLY A O 1
ATOM 706 N N . ILE A 1 94 ? -22.167 2.319 19.683 1.00 94.50 94 ILE A N 1
ATOM 707 C CA . ILE A 1 94 ? -20.698 2.355 19.758 1.00 94.50 94 ILE A CA 1
ATOM 708 C C . ILE A 1 94 ? -20.166 1.835 21.098 1.00 94.50 94 ILE A C 1
ATOM 710 O O . ILE A 1 94 ? -19.123 1.186 21.122 1.00 94.50 94 ILE A O 1
ATOM 714 N N . LYS A 1 95 ? -20.892 2.033 22.206 1.00 96.00 95 LYS A N 1
ATOM 715 C CA . LYS A 1 95 ? -20.483 1.497 23.513 1.00 96.00 95 LYS A CA 1
ATOM 716 C C . LYS A 1 95 ? -20.419 -0.032 23.501 1.00 96.00 95 LYS A C 1
ATOM 718 O O . LYS A 1 95 ? -19.482 -0.625 24.030 1.00 96.00 95 LYS A O 1
ATOM 723 N N . LYS A 1 96 ? -21.403 -0.678 22.867 1.00 94.69 96 LYS A N 1
ATOM 724 C CA . LYS A 1 96 ? -21.444 -2.140 22.722 1.00 94.69 96 LYS A CA 1
ATOM 725 C C . LYS A 1 96 ? -20.358 -2.641 21.771 1.00 94.69 96 LYS A C 1
ATOM 727 O O . LYS A 1 96 ? -19.747 -3.676 22.046 1.00 94.69 96 LYS A O 1
ATOM 732 N N . ASP A 1 97 ? -20.112 -1.908 20.686 1.00 95.62 97 ASP A N 1
ATOM 733 C CA . ASP A 1 97 ? -19.043 -2.223 19.736 1.00 95.62 97 ASP A CA 1
ATOM 734 C C . ASP A 1 97 ? -17.679 -2.185 20.442 1.00 95.62 97 ASP A C 1
ATOM 736 O O . ASP A 1 97 ? -16.956 -3.181 20.431 1.00 95.62 97 ASP A O 1
ATOM 740 N N . LEU A 1 98 ? -17.367 -1.090 21.147 1.00 96.81 98 LEU A N 1
ATOM 741 C CA . LEU A 1 98 ? -16.116 -0.943 21.893 1.00 96.81 98 LEU A CA 1
ATOM 742 C C . LEU A 1 98 ? -15.959 -2.014 22.976 1.00 96.81 98 LEU A C 1
ATOM 744 O O . LEU A 1 98 ? -14.906 -2.640 23.059 1.00 96.81 98 LEU A O 1
ATOM 748 N N . LEU A 1 99 ? -17.008 -2.286 23.760 1.00 95.31 99 LEU A N 1
ATOM 749 C CA . LEU A 1 99 ? -16.978 -3.353 24.762 1.00 95.31 99 LEU A CA 1
ATOM 750 C C . LEU A 1 99 ? -16.633 -4.711 24.130 1.00 95.31 99 LEU A C 1
ATOM 752 O O . LEU A 1 99 ? -15.796 -5.443 24.659 1.00 95.31 99 LEU A O 1
ATOM 756 N N . SER A 1 100 ? -17.241 -5.035 22.986 1.00 94.88 100 SER A N 1
ATOM 757 C CA . SER A 1 100 ? -16.990 -6.293 22.271 1.00 94.88 100 SER A CA 1
ATOM 758 C C . SER A 1 100 ? -15.541 -6.386 21.779 1.00 94.88 100 SER A C 1
ATOM 760 O O . SER A 1 100 ? -14.911 -7.438 21.902 1.00 94.88 100 SER A O 1
ATOM 762 N N . LEU A 1 101 ? -14.985 -5.277 21.277 1.00 96.56 101 LEU A N 1
ATOM 763 C CA . LEU A 1 101 ? -13.585 -5.189 20.856 1.00 96.56 101 LEU A CA 1
ATOM 764 C C . LEU A 1 101 ? -12.632 -5.350 22.047 1.00 96.56 101 LEU A C 1
ATOM 766 O O . LEU A 1 101 ? -11.691 -6.136 21.965 1.00 96.56 101 LEU A O 1
ATOM 770 N N . CYS A 1 102 ? -12.894 -4.686 23.176 1.00 95.31 102 CYS A N 1
ATOM 771 C CA . CYS A 1 102 ? -12.086 -4.820 24.390 1.00 95.31 102 CYS A CA 1
ATOM 772 C C . CYS A 1 102 ? -12.105 -6.255 24.937 1.00 95.31 102 CYS A C 1
ATOM 774 O O . CYS A 1 102 ? -11.062 -6.791 25.313 1.00 95.31 102 CYS A O 1
ATOM 776 N N . GLN A 1 103 ? -13.265 -6.919 24.932 1.00 93.00 103 GLN A N 1
ATOM 777 C CA . GLN A 1 103 ? -13.381 -8.320 25.345 1.00 93.00 103 GLN A CA 1
ATOM 778 C C . GLN A 1 103 ? -12.592 -9.258 24.422 1.00 93.00 103 GLN A C 1
ATOM 780 O O . GLN A 1 103 ? -11.877 -10.140 24.903 1.00 93.00 103 GLN A O 1
ATOM 785 N N . ALA A 1 104 ? -12.682 -9.060 23.105 1.00 94.12 104 ALA A N 1
ATOM 786 C CA . ALA A 1 104 ? -11.934 -9.842 22.125 1.00 94.12 104 ALA A CA 1
ATOM 787 C C . ALA A 1 104 ? -10.416 -9.619 22.231 1.00 94.12 104 ALA A C 1
ATOM 789 O O . ALA A 1 104 ? -9.639 -10.577 22.160 1.00 94.12 104 ALA A O 1
ATOM 790 N N . ALA A 1 105 ? -9.983 -8.375 22.451 1.00 92.62 105 ALA A N 1
ATOM 791 C CA . ALA A 1 105 ? -8.584 -8.049 22.708 1.00 92.62 105 ALA A CA 1
ATOM 792 C C . ALA A 1 105 ? -8.096 -8.738 23.994 1.00 92.62 105 ALA A C 1
ATOM 794 O O . ALA A 1 105 ? -7.042 -9.379 23.992 1.00 92.62 105 ALA A O 1
ATOM 795 N N . GLY A 1 106 ? -8.917 -8.735 25.051 1.00 89.50 106 GLY A N 1
ATOM 796 C CA . GLY A 1 106 ? -8.616 -9.406 26.318 1.00 89.50 106 GLY A CA 1
ATOM 797 C C . GLY A 1 106 ? -8.410 -10.916 26.167 1.00 89.50 106 GLY A C 1
ATOM 798 O O . GLY A 1 106 ? -7.514 -11.486 26.790 1.00 89.50 106 GLY A O 1
ATOM 799 N N . LYS A 1 107 ? -9.162 -11.576 25.273 1.00 86.06 107 LYS A N 1
ATOM 800 C CA . LYS A 1 107 ? -8.940 -12.994 24.913 1.00 86.06 107 LYS A CA 1
ATOM 801 C C . LYS A 1 107 ? -7.610 -13.238 24.198 1.00 86.06 107 LYS A C 1
ATOM 803 O O . LYS A 1 107 ? -7.109 -14.359 24.212 1.00 86.06 107 LYS A O 1
ATOM 808 N N . SER A 1 108 ? -7.029 -12.194 23.618 1.00 80.81 108 SER A N 1
ATOM 809 C CA . SER A 1 108 ? -5.703 -12.200 22.995 1.00 80.81 108 SER A CA 1
ATOM 810 C C . SER A 1 108 ? -4.605 -11.693 23.943 1.00 80.81 108 SER A C 1
ATOM 812 O O . SER A 1 108 ? -3.521 -11.352 23.481 1.00 80.81 108 SER A O 1
ATOM 814 N N . HIS A 1 109 ? -4.869 -11.669 25.258 1.00 81.44 109 HIS A N 1
ATOM 815 C CA . HIS A 1 109 ? -3.976 -11.163 26.313 1.00 81.44 109 HIS A CA 1
ATOM 816 C C . HIS A 1 109 ? -3.616 -9.679 26.188 1.00 81.44 109 HIS A C 1
ATOM 818 O O . HIS A 1 109 ? -2.582 -9.246 26.692 1.00 81.44 109 HIS A O 1
ATOM 824 N N . PHE A 1 110 ? -4.478 -8.890 25.547 1.00 85.06 110 PHE A N 1
ATOM 825 C CA . PHE A 1 110 ? -4.299 -7.453 25.427 1.00 85.06 110 PHE A CA 1
ATOM 826 C C . PHE A 1 110 ? -5.483 -6.726 26.060 1.00 85.06 110 PHE A C 1
ATOM 828 O O . PHE A 1 110 ? -6.613 -6.864 25.601 1.00 85.06 110 PHE A O 1
ATOM 835 N N . ARG A 1 111 ? -5.248 -5.947 27.118 1.00 88.69 111 ARG A N 1
ATOM 836 C CA . ARG A 1 111 ? -6.273 -5.064 27.685 1.00 88.69 111 ARG A CA 1
ATOM 837 C C . ARG A 1 111 ? -6.045 -3.658 27.132 1.00 88.69 111 ARG A C 1
ATOM 839 O O . ARG A 1 111 ? -4.997 -3.090 27.436 1.00 88.69 111 ARG A O 1
ATOM 846 N N . PRO A 1 112 ? -6.974 -3.107 26.330 1.00 91.25 112 PRO A N 1
ATOM 847 C CA . PRO A 1 112 ? -6.820 -1.753 25.825 1.00 91.25 112 PRO A CA 1
ATOM 848 C C . PRO A 1 112 ? -6.712 -0.737 26.966 1.00 91.25 112 PRO A C 1
ATOM 850 O O . PRO A 1 112 ? -7.519 -0.756 27.896 1.00 91.25 112 PRO A O 1
ATOM 853 N N . ARG A 1 113 ? -5.711 0.141 26.887 1.00 90.56 113 ARG A N 1
ATOM 854 C CA . ARG A 1 113 ? -5.539 1.280 27.797 1.00 90.56 113 ARG A CA 1
ATOM 855 C C . ARG A 1 113 ? -6.553 2.372 27.493 1.00 90.56 113 ARG A C 1
ATOM 857 O O . ARG A 1 113 ? -7.124 2.432 26.402 1.00 90.56 113 ARG A O 1
ATOM 864 N N . TRP A 1 114 ? -6.709 3.296 28.430 1.00 90.38 114 TRP A N 1
ATOM 865 C CA . TRP A 1 114 ? -7.640 4.410 28.297 1.00 90.38 114 TRP A CA 1
ATOM 866 C C . TRP A 1 114 ? -7.270 5.304 27.107 1.00 90.38 114 TRP A C 1
ATOM 868 O O . TRP A 1 114 ? -8.132 5.576 26.275 1.00 90.38 114 TRP A O 1
ATOM 878 N N . THR A 1 115 ? -5.981 5.601 26.908 1.00 89.62 115 THR A N 1
ATOM 879 C CA . THR A 1 115 ? -5.462 6.326 25.730 1.00 89.62 115 THR A CA 1
ATOM 880 C C . THR A 1 115 ? -5.873 5.672 24.409 1.00 89.62 115 THR A C 1
ATOM 882 O O . THR A 1 115 ? -6.257 6.350 23.454 1.00 89.62 115 THR A O 1
ATOM 885 N N . GLN A 1 116 ? -5.839 4.338 24.351 1.00 92.75 116 GLN A N 1
ATOM 886 C CA . GLN A 1 116 ? -6.185 3.573 23.153 1.00 92.75 116 GLN A CA 1
ATOM 887 C C . GLN A 1 116 ? -7.694 3.577 22.902 1.00 92.75 116 GLN A C 1
ATOM 889 O O . GLN A 1 116 ? -8.117 3.745 21.760 1.00 92.75 116 GLN A O 1
ATOM 894 N N . MET A 1 117 ? -8.505 3.435 23.956 1.00 94.81 117 MET A N 1
ATOM 895 C CA . MET A 1 117 ? -9.965 3.521 23.859 1.00 94.81 117 MET A CA 1
ATOM 896 C C . MET A 1 117 ? -10.422 4.923 23.444 1.00 94.81 117 MET A C 1
ATOM 898 O O . MET A 1 117 ? -11.237 5.042 22.533 1.00 94.81 117 MET A O 1
ATOM 902 N N . VAL A 1 118 ? -9.856 5.975 24.042 1.00 92.69 118 VAL A N 1
ATOM 903 C CA . VAL A 1 118 ? -10.120 7.378 23.679 1.00 92.69 118 VAL A CA 1
ATOM 904 C C . VAL A 1 118 ? -9.762 7.626 22.214 1.00 92.69 118 VAL A C 1
ATOM 906 O O . VAL A 1 118 ? -10.606 8.080 21.441 1.00 92.69 118 VAL A O 1
ATOM 909 N N . SER A 1 119 ? -8.551 7.241 21.801 1.00 92.25 119 SER A N 1
ATOM 910 C CA . SER A 1 119 ? -8.093 7.366 20.410 1.00 92.25 119 SER A CA 1
ATOM 911 C C . SER A 1 119 ? -8.999 6.610 19.434 1.00 92.25 119 SER A C 1
ATOM 913 O O . SER A 1 119 ? -9.364 7.130 18.380 1.00 92.25 119 SER A O 1
ATOM 915 N N . TRP A 1 120 ? -9.412 5.389 19.786 1.00 95.38 120 TRP A N 1
ATOM 916 C CA . TRP A 1 120 ? -10.350 4.609 18.984 1.00 95.38 120 TRP A CA 1
ATOM 917 C C . TRP A 1 120 ? -11.717 5.299 18.869 1.00 95.38 120 TRP A C 1
ATOM 919 O O . TRP A 1 120 ? -12.244 5.393 17.760 1.00 95.38 120 TRP A O 1
ATOM 929 N N . CYS A 1 121 ? -12.270 5.832 19.967 1.00 94.56 121 CYS A N 1
ATOM 930 C CA . CYS A 1 121 ? -13.556 6.537 19.964 1.00 94.56 121 CYS A CA 1
ATOM 931 C C . CYS A 1 121 ? -13.518 7.768 19.055 1.00 94.56 121 CYS A C 1
ATOM 933 O O . CYS A 1 121 ? -14.435 7.965 18.257 1.00 94.56 121 CYS A O 1
ATOM 935 N N . LEU A 1 122 ? -12.436 8.551 19.117 1.00 90.69 122 LEU A N 1
ATOM 936 C CA . LEU A 1 122 ? -12.243 9.721 18.258 1.00 90.69 122 LEU A CA 1
ATOM 937 C C . LEU A 1 122 ? -12.275 9.354 16.766 1.00 90.69 122 LEU A C 1
ATOM 939 O O . LEU A 1 122 ? -12.872 10.081 15.969 1.00 90.69 122 LEU A O 1
ATOM 943 N N . MET A 1 123 ? -11.695 8.214 16.371 1.00 90.75 123 MET A N 1
ATOM 944 C CA . MET A 1 123 ? -11.814 7.724 14.989 1.00 90.75 123 MET A CA 1
ATOM 945 C C . MET A 1 123 ? -13.210 7.182 14.679 1.00 90.75 123 MET A C 1
ATOM 947 O O . MET A 1 123 ? -13.748 7.452 13.608 1.00 90.75 123 MET A O 1
ATOM 951 N N . ALA A 1 124 ? -13.794 6.401 15.590 1.00 92.69 124 ALA A N 1
ATOM 952 C CA . ALA A 1 124 ? -15.061 5.706 15.382 1.00 92.69 124 ALA A CA 1
ATOM 953 C C . ALA A 1 124 ? -16.256 6.662 15.238 1.00 92.69 124 ALA A C 1
ATOM 955 O O . ALA A 1 124 ? -17.172 6.384 14.457 1.00 92.69 124 ALA A O 1
ATOM 956 N N . LEU A 1 125 ? -16.230 7.779 15.969 1.00 90.62 125 LEU A N 1
ATOM 957 C CA . LEU A 1 125 ? -17.238 8.842 15.933 1.00 90.62 125 LEU A CA 1
ATOM 958 C C . LEU A 1 125 ? -17.039 9.815 14.763 1.00 90.62 125 LEU A C 1
ATOM 960 O O . LEU A 1 125 ? -17.958 10.550 14.393 1.00 90.62 125 LEU A O 1
ATOM 964 N N . SER A 1 126 ? -15.856 9.827 14.148 1.00 84.44 126 SER A N 1
ATOM 965 C CA . SER A 1 126 ? -15.580 10.729 13.038 1.00 84.44 126 SER A CA 1
ATOM 966 C C . SER A 1 126 ? -16.359 10.352 11.778 1.00 84.44 126 SER A C 1
ATOM 968 O O . SER A 1 126 ? -16.361 9.206 11.327 1.00 84.44 126 SER A O 1
ATOM 970 N N . LYS A 1 127 ? -16.974 11.360 11.150 1.00 78.25 127 LYS A N 1
ATOM 971 C CA . LYS A 1 127 ? -17.619 11.231 9.832 1.00 78.25 127 LYS A CA 1
ATOM 972 C C . LYS A 1 127 ? -16.619 11.335 8.678 1.00 78.25 127 LYS A C 1
ATOM 974 O O . LYS A 1 127 ? -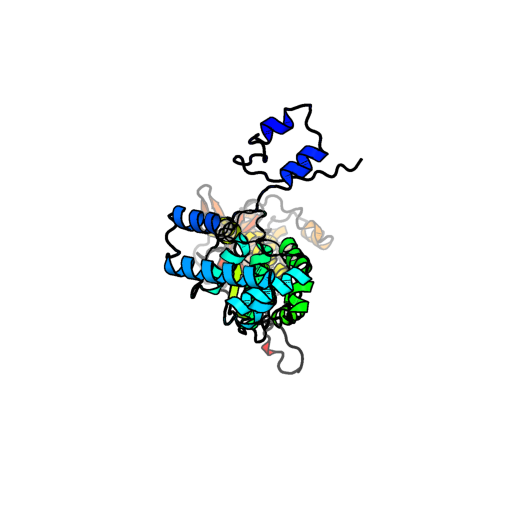16.913 10.884 7.576 1.00 78.25 127 LYS A O 1
ATOM 979 N N . THR A 1 128 ? -15.453 11.926 8.930 1.00 80.12 128 THR A N 1
ATOM 980 C CA . THR A 1 128 ? -14.366 12.124 7.961 1.00 80.12 128 THR A CA 1
ATOM 981 C C . THR A 1 128 ? -13.099 11.404 8.415 1.00 80.12 128 THR A C 1
ATOM 983 O O . THR A 1 128 ? -12.995 10.974 9.566 1.00 80.12 128 THR A O 1
ATOM 986 N N . GLY A 1 129 ? -12.106 11.298 7.529 1.00 82.19 129 GLY A N 1
ATOM 987 C CA . GLY A 1 129 ? -10.767 10.863 7.930 1.00 82.19 129 GLY A CA 1
ATOM 988 C C . GLY A 1 129 ? -10.181 11.793 8.998 1.00 82.19 129 GLY A C 1
ATOM 989 O O . GLY A 1 129 ? -10.418 13.002 8.957 1.00 82.19 129 GLY A O 1
ATOM 990 N N . ARG A 1 130 ? -9.444 11.222 9.957 1.00 85.00 130 ARG A N 1
ATOM 991 C CA . ARG A 1 130 ? -8.714 11.948 11.006 1.00 85.00 130 ARG A CA 1
ATOM 992 C C . ARG A 1 130 ? -7.276 11.460 11.083 1.00 85.00 130 ARG A C 1
ATOM 994 O O . ARG A 1 130 ? -7.005 10.285 10.844 1.00 85.00 130 ARG A O 1
ATOM 1001 N N . LEU A 1 131 ? -6.388 12.371 11.461 1.00 85.62 131 LEU A N 1
ATOM 1002 C CA . LEU A 1 131 ? -5.029 12.058 11.880 1.00 85.62 131 LEU A CA 1
ATOM 1003 C C . LEU A 1 131 ? -5.021 12.002 13.405 1.00 85.62 131 LEU A C 1
ATOM 1005 O O . LEU A 1 131 ? -5.489 12.936 14.051 1.00 85.62 131 LEU A O 1
ATOM 1009 N N . ILE A 1 132 ? -4.528 10.903 13.969 1.00 85.44 132 ILE A N 1
ATOM 1010 C CA . ILE A 1 132 ? -4.351 10.763 15.415 1.00 85.44 132 ILE A CA 1
ATOM 1011 C C . ILE A 1 132 ? -2.874 10.542 15.690 1.00 85.44 132 ILE A C 1
ATOM 1013 O O . ILE A 1 132 ? -2.281 9.570 15.214 1.00 85.44 132 ILE A O 1
ATOM 1017 N N . GLN A 1 133 ? -2.301 11.454 16.468 1.00 85.88 133 GLN A N 1
ATOM 1018 C CA . GLN A 1 133 ? -0.951 11.323 16.979 1.00 85.88 133 GLN A CA 1
ATOM 1019 C C . GLN A 1 133 ? -0.978 10.410 18.202 1.00 85.88 133 GLN A C 1
ATOM 1021 O O . GLN A 1 133 ? -1.663 10.670 19.184 1.00 85.88 133 GLN A O 1
ATOM 1026 N N . VAL A 1 134 ? -0.240 9.309 18.115 1.00 85.00 134 VAL A N 1
ATOM 1027 C CA . VAL A 1 134 ? -0.108 8.323 19.187 1.00 85.00 134 VAL A CA 1
ATOM 1028 C C . VAL A 1 134 ? 1.378 8.172 19.458 1.00 85.00 134 VAL A C 1
ATOM 1030 O O . VAL A 1 134 ? 2.130 7.840 18.540 1.00 85.00 134 VAL A O 1
ATOM 1033 N N . GLY A 1 135 ? 1.798 8.435 20.695 1.00 79.50 135 GLY A N 1
ATOM 1034 C CA . GLY A 1 135 ? 3.196 8.309 21.098 1.00 79.50 135 GLY A CA 1
ATOM 1035 C C . GLY A 1 135 ? 3.748 6.905 20.836 1.00 79.50 135 GLY A C 1
ATOM 1036 O O . GLY A 1 135 ? 3.040 5.898 20.937 1.00 79.50 135 GLY A O 1
ATOM 1037 N N . THR A 1 136 ? 5.032 6.813 20.492 1.00 79.12 136 THR A N 1
ATOM 1038 C CA . THR A 1 136 ? 5.699 5.519 20.316 1.00 79.12 136 THR A CA 1
ATOM 1039 C C . THR A 1 136 ? 5.625 4.717 21.614 1.00 79.12 136 THR A C 1
ATOM 1041 O O . THR A 1 136 ? 6.008 5.206 22.669 1.00 79.12 136 THR A O 1
ATOM 1044 N N . GLY A 1 137 ? 5.150 3.472 21.536 1.00 79.56 137 GLY A N 1
ATOM 1045 C CA . GLY A 1 137 ? 4.965 2.611 22.712 1.00 79.56 137 GLY A CA 1
ATOM 1046 C C . GLY A 1 137 ? 3.564 2.658 23.332 1.00 79.56 137 GLY A C 1
ATOM 1047 O O . GLY A 1 137 ? 3.208 1.730 24.051 1.00 79.56 137 GLY A O 1
ATOM 1048 N N . GLU A 1 138 ? 2.711 3.618 22.956 1.00 80.50 138 GLU A N 1
ATOM 1049 C CA . GLU A 1 138 ? 1.314 3.711 23.430 1.00 80.50 138 GLU A CA 1
ATOM 1050 C C . GLU A 1 138 ? 0.382 2.646 22.821 1.00 80.50 138 GLU A C 1
ATOM 1052 O O . GLU A 1 138 ? -0.809 2.581 23.121 1.00 80.50 138 GLU A O 1
ATOM 1057 N N . GLY A 1 139 ? 0.906 1.771 21.958 1.00 84.56 139 GLY A N 1
ATOM 1058 C CA . GLY A 1 139 ? 0.167 0.644 21.387 1.00 84.56 139 GLY A CA 1
ATOM 1059 C C . GLY A 1 139 ? -0.718 1.007 20.193 1.00 84.56 139 GLY A C 1
ATOM 1060 O O . GLY A 1 139 ? -1.838 0.509 20.077 1.00 84.56 139 GLY A O 1
ATOM 1061 N N . LYS A 1 140 ? -0.197 1.813 19.259 1.00 90.88 140 LYS A N 1
ATOM 1062 C CA . LYS A 1 140 ? -0.863 2.174 17.992 1.00 90.88 140 LYS A CA 1
ATOM 1063 C C . LYS A 1 140 ? -1.425 0.969 17.227 1.00 90.88 140 LYS A C 1
ATOM 1065 O O . LYS A 1 140 ? -2.556 1.025 16.752 1.00 90.88 140 LYS A O 1
ATOM 1070 N N . SER A 1 141 ? -0.701 -0.152 17.189 1.00 92.25 141 SER A N 1
ATOM 1071 C CA . SER A 1 141 ? -1.169 -1.383 16.535 1.00 92.25 141 SER A CA 1
ATOM 1072 C C . SER A 1 141 ? -2.491 -1.915 17.119 1.00 92.25 141 SER A C 1
ATOM 1074 O O . SER A 1 141 ? -3.304 -2.451 16.370 1.00 92.25 141 SER A O 1
ATOM 1076 N N . CYS A 1 142 ? -2.756 -1.732 18.423 1.00 94.06 142 CYS A N 1
ATOM 1077 C CA . CYS A 1 142 ? -4.050 -2.081 19.027 1.00 94.06 142 CYS A CA 1
ATOM 1078 C C . CYS A 1 142 ? -5.176 -1.204 18.493 1.00 94.06 142 CYS A C 1
ATOM 1080 O O . CYS A 1 142 ? -6.227 -1.704 18.093 1.00 94.06 142 CYS A O 1
ATOM 1082 N N . ILE A 1 143 ? -4.941 0.107 18.472 1.00 94.88 143 ILE A N 1
ATOM 1083 C CA . ILE A 1 143 ? -5.903 1.102 17.998 1.00 94.88 143 ILE A CA 1
ATOM 1084 C C . ILE A 1 143 ? -6.284 0.797 16.541 1.00 94.88 143 ILE A C 1
ATOM 1086 O O . ILE A 1 143 ? -7.470 0.736 16.209 1.00 94.88 143 ILE A O 1
ATOM 1090 N N . VAL A 1 144 ? -5.283 0.516 15.697 1.00 96.31 144 VAL A N 1
ATOM 1091 C CA . VAL A 1 144 ? -5.462 0.133 14.288 1.00 96.31 144 VAL A CA 1
ATOM 1092 C C . VAL A 1 144 ? -6.278 -1.154 14.157 1.00 96.31 144 VAL A C 1
ATOM 1094 O O . VAL A 1 144 ? -7.257 -1.168 13.414 1.00 96.31 144 VAL A O 1
ATOM 1097 N N . ALA A 1 145 ? -5.932 -2.215 14.892 1.00 96.88 145 ALA A N 1
ATOM 1098 C CA . ALA A 1 145 ? -6.642 -3.491 14.811 1.00 96.88 145 ALA A CA 1
ATOM 1099 C C . ALA A 1 145 ? -8.113 -3.368 15.247 1.00 96.88 145 ALA A C 1
ATOM 1101 O O . ALA A 1 145 ? -9.017 -3.824 14.542 1.00 96.88 145 ALA A O 1
ATOM 110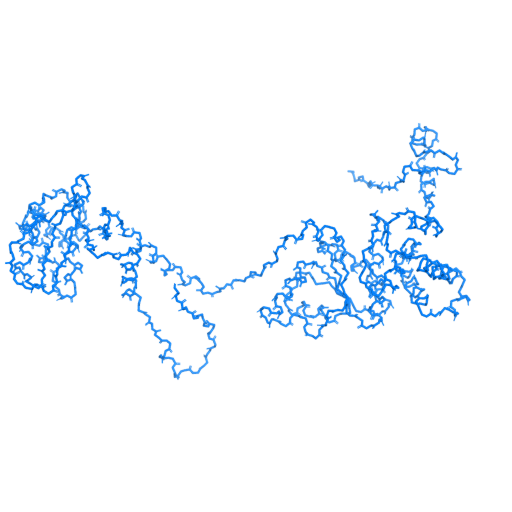2 N N . MET A 1 146 ? -8.372 -2.702 16.377 1.00 97.56 146 MET A N 1
ATOM 1103 C CA . MET A 1 146 ? -9.731 -2.471 16.877 1.00 97.56 146 MET A CA 1
ATOM 1104 C C . MET A 1 146 ? -10.561 -1.629 15.903 1.00 97.56 146 MET A C 1
ATOM 1106 O O . MET A 1 146 ? -11.738 -1.918 15.678 1.00 97.56 146 MET A O 1
ATOM 1110 N N . PHE A 1 147 ? -9.972 -0.592 15.304 1.00 97.31 147 PHE A N 1
ATOM 1111 C CA . PHE A 1 147 ? -10.672 0.253 14.337 1.00 97.31 147 PHE A CA 1
ATOM 1112 C C . PHE A 1 147 ? -10.933 -0.475 13.014 1.00 97.31 147 PHE A C 1
ATOM 1114 O O . PHE A 1 147 ? -12.028 -0.374 12.458 1.00 97.31 147 PHE A O 1
ATOM 1121 N N . ALA A 1 148 ? -9.981 -1.280 12.543 1.00 98.00 148 ALA A N 1
ATOM 1122 C CA . ALA A 1 148 ? -10.156 -2.090 11.345 1.00 98.00 148 ALA A CA 1
ATOM 1123 C C . ALA A 1 148 ? -11.305 -3.096 11.500 1.00 98.00 148 ALA A C 1
ATOM 1125 O O . ALA A 1 148 ? -12.143 -3.209 10.605 1.00 98.00 148 ALA A O 1
ATOM 1126 N N . VAL A 1 149 ? -11.412 -3.776 12.650 1.00 98.06 149 VAL A N 1
ATOM 1127 C CA . VAL A 1 149 ? -12.548 -4.678 12.901 1.00 98.06 149 VAL A CA 1
ATOM 1128 C C . VAL A 1 149 ? -13.862 -3.918 12.986 1.00 98.06 149 VAL A C 1
ATOM 1130 O O . VAL A 1 149 ? -14.841 -4.343 12.380 1.00 98.06 149 VAL A O 1
ATOM 1133 N N . PHE A 1 150 ? -13.892 -2.779 13.670 1.00 97.56 150 PHE A N 1
ATOM 1134 C CA . PHE A 1 150 ? -15.088 -1.943 13.739 1.00 97.56 150 PHE A CA 1
ATOM 1135 C C . PHE A 1 150 ? -15.633 -1.569 12.352 1.00 97.56 150 PHE A C 1
ATOM 1137 O O . PHE A 1 150 ? -16.829 -1.716 12.092 1.00 97.56 150 PHE A O 1
ATOM 1144 N N . ARG A 1 151 ? -14.760 -1.140 11.433 1.00 96.88 151 ARG A N 1
ATOM 1145 C CA . ARG A 1 151 ? -15.144 -0.850 10.043 1.00 96.88 151 ARG A CA 1
ATOM 1146 C C . ARG A 1 151 ? -15.573 -2.120 9.301 1.00 96.88 151 ARG A C 1
ATOM 1148 O O . ARG A 1 151 ? -16.618 -2.120 8.653 1.00 96.88 151 ARG A O 1
ATOM 1155 N N . ALA A 1 152 ? -14.848 -3.226 9.470 1.00 97.44 152 ALA A N 1
ATOM 1156 C CA . ALA A 1 152 ? -15.200 -4.509 8.860 1.00 97.44 152 ALA A CA 1
ATOM 1157 C C . ALA A 1 152 ? -16.568 -5.050 9.320 1.00 97.44 152 ALA A C 1
ATOM 1159 O O . ALA A 1 152 ? -17.311 -5.607 8.511 1.00 97.44 152 ALA A O 1
ATOM 1160 N N . MET A 1 153 ? -16.938 -4.848 10.590 1.00 96.06 153 MET A N 1
ATOM 1161 C CA . MET A 1 153 ? -18.254 -5.204 11.142 1.00 96.06 153 MET A CA 1
ATOM 1162 C C . MET A 1 153 ? -19.396 -4.380 10.533 1.00 96.06 153 MET A C 1
ATOM 1164 O O . MET A 1 153 ? -20.535 -4.839 10.512 1.00 96.06 153 MET A O 1
ATOM 1168 N N . ARG A 1 154 ? -19.098 -3.192 9.996 1.00 94.75 154 ARG A N 1
ATOM 1169 C CA . ARG A 1 154 ? -20.051 -2.341 9.263 1.00 94.75 154 ARG A CA 1
ATOM 1170 C C . ARG A 1 154 ? -20.127 -2.660 7.767 1.00 94.75 154 ARG A C 1
ATOM 1172 O O . ARG A 1 154 ? -20.857 -1.994 7.042 1.00 94.75 154 ARG A O 1
ATOM 1179 N N . GLY A 1 155 ? -19.417 -3.695 7.317 1.00 94.88 155 GLY A N 1
ATOM 1180 C CA . GLY A 1 155 ? -19.408 -4.142 5.926 1.00 94.88 155 GLY A CA 1
ATOM 1181 C C . GLY A 1 155 ? -18.329 -3.492 5.063 1.00 94.88 155 GLY A C 1
ATOM 1182 O O . GLY A 1 155 ? -18.289 -3.762 3.864 1.00 94.88 155 GLY A O 1
ATOM 1183 N N . ASP A 1 156 ? -17.444 -2.681 5.646 1.00 95.94 156 ASP A N 1
ATOM 1184 C CA . ASP A 1 156 ? -16.357 -2.073 4.890 1.00 95.94 156 ASP A CA 1
ATOM 1185 C C . ASP A 1 156 ? -15.198 -3.044 4.658 1.00 95.94 156 ASP A C 1
ATOM 1187 O O . ASP A 1 156 ? -14.823 -3.852 5.511 1.00 95.94 156 ASP A O 1
ATOM 1191 N N . LYS A 1 157 ? -14.571 -2.901 3.497 1.00 97.69 157 LYS A N 1
ATOM 1192 C CA . LYS A 1 157 ? -13.258 -3.439 3.180 1.00 97.69 157 LYS A CA 1
ATOM 1193 C C . LYS A 1 157 ? -12.186 -2.460 3.660 1.00 97.69 157 LYS A C 1
ATOM 1195 O O . LYS A 1 157 ? -12.210 -1.281 3.302 1.00 97.69 157 LYS A O 1
ATOM 1200 N N . VAL A 1 158 ? -11.273 -2.958 4.494 1.00 98.19 158 VAL A N 1
ATOM 1201 C CA . VAL A 1 158 ? -10.240 -2.155 5.162 1.00 98.19 158 VAL A CA 1
ATOM 1202 C C . VAL A 1 158 ? -8.859 -2.519 4.635 1.00 98.19 158 VAL A C 1
ATOM 1204 O O . VAL A 1 158 ? -8.489 -3.694 4.621 1.00 98.19 158 VAL A O 1
ATOM 1207 N N . ASP A 1 159 ? -8.098 -1.509 4.235 1.00 97.75 159 ASP A N 1
ATOM 1208 C CA . ASP A 1 159 ? -6.722 -1.618 3.761 1.00 97.75 159 ASP A CA 1
ATOM 1209 C C . ASP A 1 159 ? -5.786 -0.937 4.772 1.00 97.75 159 ASP A C 1
ATOM 1211 O O . ASP A 1 159 ? -5.845 0.275 4.973 1.00 97.75 159 ASP A O 1
ATOM 1215 N N . ILE A 1 160 ? -4.939 -1.716 5.447 1.00 97.88 160 ILE A N 1
ATOM 1216 C CA . ILE A 1 160 ? -3.974 -1.219 6.434 1.00 97.88 160 ILE A CA 1
ATOM 1217 C C . ILE A 1 160 ? -2.610 -1.094 5.759 1.00 97.88 160 ILE A C 1
ATOM 1219 O O . ILE A 1 160 ? -1.995 -2.093 5.379 1.00 97.88 160 ILE A O 1
ATOM 1223 N N . MET A 1 161 ? -2.144 0.144 5.621 1.00 95.88 161 MET A N 1
ATOM 1224 C CA . MET A 1 161 ? -0.881 0.503 4.989 1.00 95.88 161 MET A CA 1
ATOM 1225 C C . MET A 1 161 ? 0.181 0.749 6.058 1.00 95.88 161 MET A C 1
ATOM 1227 O O . MET A 1 161 ? 0.121 1.728 6.794 1.00 95.88 161 MET A O 1
ATOM 1231 N N . SER A 1 162 ? 1.150 -0.154 6.128 1.00 94.00 162 SER A N 1
ATOM 1232 C CA . SER A 1 162 ? 2.324 -0.071 6.996 1.00 94.00 162 SER A CA 1
ATOM 1233 C C . SER A 1 162 ? 3.509 0.556 6.254 1.00 94.00 162 SER A C 1
ATOM 1235 O O . SER A 1 162 ? 3.586 0.493 5.024 1.00 94.00 162 SER A O 1
ATOM 1237 N N . SER A 1 163 ? 4.476 1.094 6.998 1.00 89.81 163 SER A N 1
ATOM 1238 C CA . SER A 1 163 ? 5.722 1.642 6.451 1.00 89.81 163 SER A CA 1
ATOM 1239 C C . SER A 1 163 ? 6.710 0.584 5.959 1.00 89.81 163 SER A C 1
ATOM 1241 O O . SER A 1 163 ? 7.620 0.899 5.184 1.00 89.81 163 SER A O 1
ATOM 1243 N N . SER A 1 164 ? 6.551 -0.673 6.397 1.00 92.06 164 SER A N 1
ATOM 1244 C CA . SER A 1 164 ? 7.377 -1.789 5.935 1.00 92.06 164 SER A CA 1
ATOM 1245 C C . SER A 1 164 ? 6.643 -3.139 5.910 1.00 92.06 164 SER A C 1
ATOM 1247 O O . SER A 1 164 ? 5.695 -3.353 6.681 1.00 92.06 164 SER A O 1
ATOM 1249 N N . PRO A 1 165 ? 7.116 -4.091 5.077 1.00 94.81 165 PRO A N 1
ATOM 1250 C CA . PRO A 1 165 ? 6.564 -5.444 5.011 1.00 94.81 165 PRO A CA 1
ATOM 1251 C C . PRO A 1 165 ? 6.653 -6.208 6.335 1.00 94.81 165 PRO A C 1
ATOM 1253 O O . PRO A 1 165 ? 5.716 -6.898 6.728 1.00 94.81 165 PRO A O 1
ATOM 1256 N N . VAL A 1 166 ? 7.774 -6.053 7.047 1.00 94.75 166 VAL A N 1
ATOM 1257 C CA . VAL A 1 166 ? 8.032 -6.753 8.313 1.00 94.75 166 VAL A CA 1
ATOM 1258 C C . VAL A 1 166 ? 7.033 -6.317 9.380 1.00 94.75 166 VAL A C 1
ATOM 1260 O O . VAL A 1 166 ? 6.492 -7.161 10.091 1.00 94.75 166 VAL A O 1
ATOM 1263 N N . LEU A 1 167 ? 6.749 -5.014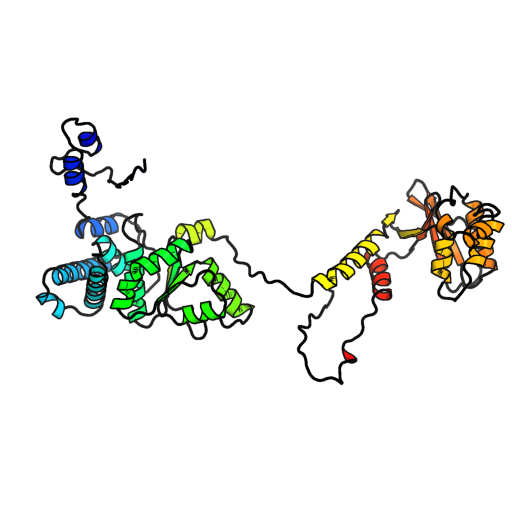 9.466 1.00 93.94 167 LEU A N 1
ATOM 1264 C CA . LEU A 1 167 ? 5.760 -4.475 10.399 1.00 93.94 167 LEU A CA 1
ATOM 1265 C C . LEU A 1 167 ? 4.338 -4.929 10.038 1.00 93.94 167 LEU A C 1
ATOM 1267 O O . LEU A 1 167 ? 3.601 -5.355 10.923 1.00 93.94 167 LEU A O 1
ATOM 1271 N N . ALA A 1 168 ? 3.989 -4.946 8.746 1.00 95.94 168 ALA A N 1
ATOM 1272 C CA . ALA A 1 168 ? 2.684 -5.421 8.280 1.00 95.94 168 ALA A CA 1
ATOM 1273 C C . ALA A 1 168 ? 2.433 -6.888 8.677 1.00 95.94 168 ALA A C 1
ATOM 1275 O O . ALA A 1 168 ? 1.392 -7.229 9.240 1.00 95.94 168 ALA A O 1
ATOM 1276 N N . GLU A 1 169 ? 3.410 -7.765 8.426 1.00 96.56 169 GLU A N 1
ATOM 1277 C CA . GLU A 1 169 ? 3.311 -9.174 8.802 1.00 96.56 169 GLU A CA 1
ATOM 1278 C C . GLU A 1 169 ? 3.325 -9.393 10.314 1.00 96.56 169 GLU A C 1
ATOM 1280 O O . GLU A 1 169 ? 2.599 -10.259 10.812 1.00 96.56 169 GLU A O 1
ATOM 1285 N N . ARG A 1 170 ? 4.164 -8.650 11.048 1.00 95.31 170 ARG A N 1
ATOM 1286 C CA . ARG A 1 170 ? 4.237 -8.723 12.511 1.00 95.31 170 ARG A CA 1
ATOM 1287 C C . ARG A 1 170 ? 2.881 -8.395 13.121 1.00 95.31 170 ARG A C 1
ATOM 1289 O O . ARG A 1 170 ? 2.390 -9.177 13.931 1.00 95.31 170 ARG A O 1
ATOM 1296 N N . ASP A 1 171 ? 2.276 -7.286 12.712 1.00 95.31 171 ASP A N 1
ATOM 1297 C CA . ASP A 1 171 ? 1.024 -6.807 13.292 1.00 95.31 171 ASP A CA 1
ATOM 1298 C C . ASP A 1 171 ? -0.132 -7.754 12.967 1.00 95.31 171 ASP A C 1
ATOM 1300 O O . ASP A 1 171 ? -0.900 -8.117 13.859 1.00 95.31 171 ASP A O 1
ATOM 1304 N N . LEU A 1 172 ? -0.197 -8.268 11.735 1.00 96.50 172 LEU A N 1
ATOM 1305 C CA . LEU A 1 172 ? -1.149 -9.319 11.382 1.00 96.50 172 LEU A CA 1
ATOM 1306 C C . LEU A 1 172 ? -0.983 -10.567 12.264 1.00 96.50 172 LEU A C 1
ATOM 1308 O O . LEU A 1 172 ? -1.972 -11.093 12.776 1.00 96.50 172 LEU A O 1
ATOM 1312 N N . LYS A 1 173 ? 0.253 -11.050 12.456 1.00 96.00 173 LYS A N 1
ATOM 1313 C CA . LYS A 1 173 ? 0.539 -12.231 13.291 1.00 96.00 173 LYS A CA 1
ATOM 1314 C C . LYS A 1 173 ? 0.166 -11.985 14.753 1.00 96.00 173 LYS A C 1
ATOM 1316 O O . LYS A 1 173 ? -0.451 -12.850 15.372 1.00 96.00 173 LYS A O 1
ATOM 1321 N N . GLN A 1 174 ? 0.501 -10.811 15.286 1.00 94.50 174 GLN A N 1
ATOM 1322 C CA . GLN A 1 174 ? 0.205 -10.418 16.662 1.00 94.50 174 GLN A CA 1
ATOM 1323 C C . GLN A 1 174 ? -1.306 -10.374 16.927 1.00 94.50 174 GLN A C 1
ATOM 1325 O O . GLN A 1 174 ? -1.769 -10.904 17.935 1.00 94.50 174 GLN A O 1
ATOM 1330 N N . TRP A 1 175 ? -2.080 -9.805 16.001 1.00 95.81 175 TRP A N 1
ATOM 1331 C CA . TRP A 1 175 ? -3.528 -9.623 16.148 1.00 95.81 175 TRP A CA 1
ATOM 1332 C C . TRP A 1 175 ? -4.361 -10.758 15.545 1.00 95.81 175 TRP A C 1
ATOM 1334 O O . TRP A 1 175 ? -5.589 -10.696 15.542 1.00 95.81 175 TRP A O 1
ATOM 1344 N N . ARG A 1 176 ? -3.731 -11.845 15.082 1.00 95.94 176 ARG A N 1
ATOM 1345 C CA . ARG A 1 176 ? -4.438 -12.939 14.402 1.00 95.94 176 ARG A CA 1
ATOM 1346 C C . ARG A 1 176 ? -5.554 -13.546 15.251 1.00 95.94 176 ARG A C 1
ATOM 1348 O O . ARG A 1 176 ? -6.679 -13.672 14.780 1.00 95.94 176 ARG A O 1
ATOM 1355 N N . LYS A 1 177 ? -5.265 -13.846 16.523 1.00 95.25 177 LYS A N 1
ATOM 1356 C CA . LYS A 1 177 ? -6.248 -14.411 17.465 1.00 95.25 177 LYS A CA 1
ATOM 1357 C C . LYS A 1 177 ? -7.448 -13.488 17.685 1.00 95.25 177 LYS A C 1
ATOM 1359 O O . LYS A 1 177 ? -8.565 -13.974 17.840 1.00 95.25 177 LYS A O 1
ATOM 1364 N N . PHE A 1 178 ? -7.220 -12.177 17.675 1.00 96.75 178 PHE A N 1
ATOM 1365 C CA . PHE A 1 178 ? -8.266 -11.171 17.827 1.00 96.75 178 PHE A CA 1
ATOM 1366 C C . PHE A 1 178 ? -9.220 -11.178 16.625 1.00 96.75 178 PHE A C 1
ATOM 1368 O O . PHE A 1 178 ? -10.437 -11.253 16.807 1.00 96.75 178 PHE A O 1
ATOM 1375 N N . TYR A 1 179 ? -8.675 -11.196 15.406 1.00 97.62 179 TYR A N 1
ATOM 1376 C CA . TYR A 1 179 ? -9.470 -11.309 14.180 1.00 97.62 179 TYR A CA 1
ATOM 1377 C C . TYR A 1 179 ? -10.235 -12.638 14.102 1.00 97.62 179 TYR A C 1
ATOM 1379 O O . TYR A 1 179 ? -11.431 -12.637 13.807 1.00 97.62 179 TYR A O 1
ATOM 1387 N N . ASP A 1 180 ? -9.577 -13.755 14.434 1.00 96.00 180 ASP A N 1
ATOM 1388 C CA . ASP A 1 180 ? -10.186 -15.090 14.423 1.00 96.00 180 ASP A CA 1
ATOM 1389 C C . ASP A 1 180 ? -11.343 -15.191 15.439 1.00 96.00 180 ASP A C 1
ATOM 1391 O O . ASP A 1 180 ? -12.402 -15.736 15.122 1.00 96.00 180 ASP A O 1
ATOM 1395 N N . PHE A 1 181 ? -11.187 -14.613 16.639 1.00 95.25 181 PHE A N 1
ATOM 1396 C CA . PHE A 1 181 ? -12.236 -14.579 17.666 1.00 95.25 181 PHE A CA 1
ATOM 1397 C C . PHE A 1 181 ? -13.493 -13.840 17.187 1.00 95.25 181 PHE A C 1
ATOM 1399 O O . PHE A 1 181 ? -14.614 -14.292 17.425 1.00 95.25 181 PHE A O 1
ATOM 1406 N N . LEU A 1 182 ? -13.307 -12.728 16.473 1.00 96.06 182 LEU A N 1
ATOM 1407 C CA . LEU A 1 182 ? -14.390 -11.923 15.904 1.00 96.06 182 LEU A CA 1
ATOM 1408 C C . LEU A 1 182 ? -14.866 -12.434 14.534 1.00 96.06 182 LEU A C 1
ATOM 1410 O O . LEU A 1 182 ? -15.784 -11.855 13.955 1.00 96.06 182 LEU A O 1
ATOM 1414 N N . LYS A 1 183 ? -14.283 -13.533 14.032 1.00 96.88 183 LYS A N 1
ATOM 1415 C CA . LYS A 1 183 ? -14.578 -14.144 12.725 1.00 96.88 183 LYS A CA 1
ATOM 1416 C C . LYS A 1 183 ? -14.420 -13.167 11.555 1.00 96.88 183 LYS A C 1
ATOM 1418 O O . LYS A 1 183 ? -15.163 -13.240 10.577 1.00 96.88 183 LYS A O 1
ATOM 1423 N N . ILE A 1 184 ? -13.447 -12.265 11.650 1.00 98.00 184 ILE A N 1
ATOM 1424 C CA . ILE A 1 184 ? -13.115 -11.318 10.587 1.00 98.00 184 ILE A CA 1
ATOM 1425 C C . ILE A 1 184 ? -11.985 -11.892 9.738 1.00 98.00 184 ILE A C 1
ATOM 1427 O O . ILE A 1 184 ? -10.932 -12.270 10.248 1.00 98.00 184 ILE A O 1
ATOM 1431 N N . SER A 1 185 ? -12.201 -11.944 8.425 1.00 98.06 185 SER A N 1
ATOM 1432 C CA . SER A 1 185 ? -11.179 -12.409 7.481 1.00 98.06 185 SER A CA 1
ATOM 1433 C C . SER A 1 185 ? -10.069 -11.369 7.311 1.00 98.06 185 SER A C 1
ATOM 1435 O O . SER A 1 185 ? -10.337 -10.201 7.011 1.00 98.06 185 SER A O 1
ATOM 1437 N N . VAL A 1 186 ? -8.821 -11.807 7.481 1.00 98.19 186 VAL A N 1
ATOM 1438 C CA . VAL A 1 186 ? -7.627 -10.962 7.394 1.00 98.19 186 VAL A CA 1
ATOM 1439 C C . VAL A 1 186 ? -6.492 -11.677 6.653 1.00 98.19 186 VAL A C 1
ATOM 1441 O O . VAL A 1 186 ? -6.234 -12.863 6.897 1.00 98.19 186 VAL A O 1
ATOM 1444 N N . ASP A 1 187 ? -5.786 -10.949 5.787 1.00 97.88 187 ASP A N 1
ATOM 1445 C CA . ASP A 1 187 ? -4.573 -11.412 5.099 1.00 97.88 187 ASP A CA 1
ATOM 1446 C C . ASP A 1 187 ? -3.553 -10.264 4.951 1.00 97.88 187 ASP A C 1
ATOM 1448 O O . ASP A 1 187 ? -3.875 -9.094 5.161 1.00 97.88 187 ASP A O 1
ATOM 1452 N N . CYS A 1 188 ? -2.308 -10.598 4.618 1.00 97.69 188 CYS A N 1
ATOM 1453 C CA . CYS A 1 188 ? -1.221 -9.658 4.363 1.00 97.69 188 CYS A CA 1
ATOM 1454 C C . CYS A 1 188 ? -0.755 -9.825 2.916 1.00 97.69 188 CYS A C 1
ATOM 1456 O O . CYS A 1 188 ? -0.308 -10.906 2.536 1.00 97.69 188 CYS A O 1
ATOM 1458 N N . ASN A 1 189 ? -0.854 -8.778 2.103 1.00 96.38 189 ASN A N 1
ATOM 1459 C CA . ASN A 1 189 ? -0.389 -8.765 0.724 1.00 96.38 189 ASN A CA 1
ATOM 1460 C C . ASN A 1 189 ? 1.037 -8.204 0.677 1.00 96.38 189 ASN A C 1
ATOM 1462 O O . ASN A 1 189 ? 1.228 -6.996 0.618 1.00 96.38 189 ASN A O 1
ATOM 1466 N N . ILE A 1 190 ? 2.035 -9.084 0.740 1.00 94.31 190 ILE A N 1
ATOM 1467 C CA . ILE A 1 190 ? 3.462 -8.751 0.656 1.00 94.31 190 ILE A CA 1
ATOM 1468 C C . ILE A 1 190 ? 4.127 -9.750 -0.287 1.00 94.31 190 ILE A C 1
ATOM 1470 O O . ILE A 1 190 ? 4.016 -10.956 -0.073 1.00 94.31 190 ILE A O 1
ATOM 1474 N N . ASN A 1 191 ? 4.823 -9.258 -1.319 1.00 86.62 191 ASN A N 1
ATOM 1475 C CA . ASN A 1 191 ? 5.585 -10.072 -2.281 1.00 86.62 191 ASN A CA 1
ATOM 1476 C C . ASN A 1 191 ? 4.793 -11.236 -2.911 1.00 86.62 191 ASN A C 1
ATOM 1478 O O . ASN A 1 191 ? 5.367 -12.264 -3.277 1.00 86.62 191 ASN A O 1
ATOM 1482 N N . LYS A 1 192 ? 3.469 -11.095 -3.035 1.00 89.88 192 LYS A N 1
ATOM 1483 C CA . LYS A 1 192 ? 2.611 -12.128 -3.616 1.00 89.88 192 LYS A CA 1
ATOM 1484 C C . LYS A 1 192 ? 2.549 -12.004 -5.135 1.00 89.88 192 LYS A C 1
ATOM 1486 O O . LYS A 1 192 ? 2.662 -10.917 -5.703 1.00 89.88 192 LYS A O 1
ATOM 1491 N N . GLN A 1 193 ? 2.379 -13.147 -5.797 1.00 90.69 193 GLN A N 1
ATOM 1492 C CA . GLN A 1 193 ? 2.055 -13.173 -7.220 1.00 90.69 193 GLN A CA 1
ATOM 1493 C C . GLN A 1 193 ? 0.617 -12.699 -7.437 1.00 90.69 193 GLN A C 1
ATOM 1495 O O . GLN A 1 193 ? -0.217 -12.815 -6.544 1.00 90.69 193 GLN A O 1
ATOM 1500 N N . ASP A 1 194 ? 0.301 -12.236 -8.647 1.00 90.06 194 ASP A N 1
ATOM 1501 C CA . ASP A 1 194 ? -0.982 -11.592 -8.956 1.00 90.06 194 ASP A CA 1
ATOM 1502 C C . ASP A 1 194 ? -2.216 -12.434 -8.559 1.00 90.06 194 ASP A C 1
ATOM 1504 O O . ASP A 1 194 ? -3.201 -11.889 -8.058 1.00 90.06 194 ASP A O 1
ATOM 1508 N N . GLN A 1 195 ? -2.169 -13.765 -8.719 1.00 91.44 195 GLN A N 1
ATOM 1509 C CA . GLN A 1 195 ? -3.262 -14.651 -8.289 1.00 91.44 195 GLN A CA 1
ATOM 1510 C C . GLN A 1 195 ? -3.421 -14.710 -6.766 1.00 91.44 195 GLN A C 1
ATOM 1512 O O . GLN A 1 195 ? -4.544 -14.764 -6.267 1.00 91.44 195 GLN A O 1
ATOM 1517 N N . ASP A 1 196 ? -2.316 -14.700 -6.027 1.00 94.19 196 ASP A N 1
ATOM 1518 C CA . ASP A 1 196 ? -2.338 -14.760 -4.569 1.00 94.19 196 ASP A CA 1
ATOM 1519 C C . ASP A 1 196 ? -2.669 -13.394 -3.962 1.00 94.19 196 ASP A C 1
ATOM 1521 O O . ASP A 1 196 ? -3.427 -13.337 -2.997 1.00 94.19 196 ASP A O 1
ATOM 1525 N N . SER A 1 197 ? -2.218 -12.292 -4.575 1.00 94.94 197 SER A N 1
ATOM 1526 C CA . SER A 1 197 ? -2.674 -10.940 -4.230 1.00 94.94 197 SER A CA 1
ATOM 1527 C C . SER A 1 197 ? -4.187 -10.817 -4.397 1.00 94.94 197 SER A C 1
ATOM 1529 O O . SER A 1 197 ? -4.862 -10.304 -3.508 1.00 94.94 197 SER A O 1
ATOM 1531 N N . LYS A 1 198 ? -4.754 -11.358 -5.485 1.00 96.12 198 LYS A N 1
ATOM 1532 C CA . LYS A 1 198 ? -6.209 -11.372 -5.679 1.00 96.12 198 LYS A CA 1
ATOM 1533 C C . LYS A 1 198 ? -6.945 -12.101 -4.557 1.00 96.12 198 LYS A C 1
ATOM 1535 O O . LYS A 1 198 ? -7.921 -11.562 -4.042 1.00 96.12 198 LYS A O 1
ATOM 1540 N N . LYS A 1 199 ? -6.456 -13.273 -4.138 1.00 96.50 199 LYS A N 1
ATOM 1541 C CA . LYS A 1 199 ? -7.016 -14.003 -2.987 1.00 96.50 199 LYS A CA 1
ATOM 1542 C C . LYS A 1 199 ? -6.919 -13.190 -1.694 1.00 96.50 199 LYS A C 1
ATOM 1544 O O . LYS A 1 199 ? -7.871 -13.169 -0.924 1.00 96.50 199 LYS A O 1
ATOM 1549 N N . CYS A 1 200 ? -5.820 -12.465 -1.464 1.00 96.56 200 CYS A N 1
ATOM 1550 C CA . CYS A 1 200 ? -5.713 -11.584 -0.294 1.00 96.56 200 CYS A CA 1
ATOM 1551 C C . CYS A 1 200 ? -6.823 -10.541 -0.262 1.00 96.56 200 CYS A C 1
ATOM 1553 O O . CYS A 1 200 ? -7.451 -10.343 0.777 1.00 96.56 200 CYS A O 1
ATOM 1555 N N . TYR A 1 201 ? -7.087 -9.909 -1.406 1.00 97.44 201 TYR A N 1
ATOM 1556 C CA . TYR A 1 201 ? -8.084 -8.851 -1.531 1.00 97.44 201 TYR A CA 1
ATOM 1557 C C . TYR A 1 201 ? -9.536 -9.314 -1.313 1.00 97.44 201 TYR A C 1
ATOM 1559 O O . TYR A 1 201 ? -10.409 -8.466 -1.101 1.00 97.44 201 TYR A O 1
ATOM 1567 N N . GLU A 1 202 ? -9.800 -10.625 -1.272 1.00 96.56 202 GLU A N 1
ATOM 1568 C CA . GLU A 1 202 ? -11.099 -11.194 -0.879 1.00 96.56 202 GLU A CA 1
ATOM 1569 C C . GLU A 1 202 ? -11.382 -11.014 0.628 1.00 96.56 202 GLU A C 1
ATOM 1571 O O . GLU A 1 202 ? -12.544 -10.860 1.033 1.00 96.56 202 GLU A O 1
ATOM 1576 N N . SER A 1 203 ? -10.332 -10.931 1.454 1.00 97.31 203 SER A N 1
ATOM 1577 C CA . SER A 1 203 ? -10.436 -10.714 2.905 1.00 97.31 203 SER A CA 1
ATOM 1578 C C . SER A 1 203 ? -11.108 -9.381 3.246 1.00 97.31 203 SER A C 1
ATOM 1580 O O . SER A 1 203 ? -11.096 -8.424 2.470 1.00 97.31 203 SER A O 1
ATOM 1582 N N . GLN A 1 204 ? -11.738 -9.282 4.417 1.00 98.06 204 GLN A N 1
ATOM 1583 C CA . GLN A 1 204 ? -12.310 -8.017 4.894 1.00 98.06 204 GLN A CA 1
ATOM 1584 C C . GLN A 1 204 ? -11.215 -6.994 5.193 1.00 98.06 204 GLN A C 1
ATOM 1586 O O . GLN A 1 204 ? -11.327 -5.846 4.768 1.00 98.06 204 GLN A O 1
ATOM 1591 N N . ILE A 1 205 ? -10.144 -7.432 5.852 1.00 98.44 205 ILE A N 1
ATOM 1592 C CA . ILE A 1 205 ? -9.001 -6.597 6.216 1.00 98.44 205 ILE A CA 1
ATOM 1593 C C . ILE A 1 205 ? -7.764 -7.091 5.460 1.00 98.44 205 ILE A C 1
ATOM 1595 O O . ILE A 1 205 ? -7.480 -8.289 5.441 1.00 98.44 205 ILE A O 1
ATOM 1599 N N . VAL A 1 206 ? -7.025 -6.177 4.839 1.00 98.31 206 VAL A N 1
ATOM 1600 C CA . VAL A 1 206 ? -5.779 -6.488 4.130 1.00 98.31 206 VAL A CA 1
ATOM 1601 C C . VAL A 1 206 ? -4.662 -5.610 4.669 1.00 98.31 206 VAL A C 1
ATOM 1603 O O . VAL A 1 206 ? -4.762 -4.389 4.622 1.00 98.31 206 VAL A O 1
ATOM 1606 N N . TYR A 1 207 ? -3.596 -6.231 5.164 1.00 98.44 207 TYR A N 1
ATOM 1607 C CA . TYR A 1 207 ? -2.343 -5.553 5.491 1.00 98.44 207 TYR A CA 1
ATOM 1608 C C . TYR A 1 207 ? -1.435 -5.492 4.260 1.00 98.44 207 TYR A C 1
ATOM 1610 O O . TYR A 1 207 ? -1.427 -6.410 3.443 1.00 98.44 207 TYR A O 1
ATOM 1618 N N . GLY A 1 208 ? -0.634 -4.440 4.143 1.00 97.25 208 GLY A N 1
ATOM 1619 C CA . GLY A 1 208 ? 0.380 -4.303 3.099 1.00 97.25 208 GLY A CA 1
ATOM 1620 C C . GLY A 1 208 ? 1.200 -3.033 3.290 1.00 97.25 208 GLY A C 1
ATOM 1621 O O . GLY A 1 208 ? 1.019 -2.320 4.277 1.00 97.25 208 GLY A O 1
ATOM 1622 N N . THR A 1 209 ? 2.093 -2.733 2.350 1.00 95.06 209 THR A N 1
ATOM 1623 C CA . THR A 1 209 ? 2.772 -1.427 2.300 1.00 95.06 209 THR A CA 1
ATOM 1624 C C . THR A 1 209 ? 2.147 -0.530 1.247 1.00 95.06 209 THR A C 1
ATOM 1626 O O . THR A 1 209 ? 1.512 -1.018 0.308 1.00 95.06 209 THR A O 1
ATOM 1629 N N . VAL A 1 210 ? 2.354 0.782 1.375 1.00 91.81 210 VAL A N 1
ATOM 1630 C CA . VAL A 1 210 ? 1.883 1.763 0.384 1.00 91.81 210 VAL A CA 1
ATOM 1631 C C . VAL A 1 210 ? 2.361 1.401 -1.020 1.00 91.81 210 VAL A C 1
ATOM 1633 O O . VAL A 1 210 ? 1.570 1.429 -1.961 1.00 91.81 210 VAL A O 1
ATOM 1636 N N . GLU A 1 211 ? 3.623 0.992 -1.164 1.00 90.81 211 GLU A N 1
ATOM 1637 C CA . GLU A 1 211 ? 4.207 0.624 -2.454 1.00 90.81 211 GLU A CA 1
ATOM 1638 C C . GLU A 1 211 ? 3.514 -0.594 -3.067 1.00 90.81 211 GLU A C 1
ATOM 1640 O O . GLU A 1 211 ? 3.261 -0.610 -4.272 1.00 90.81 211 GLU A O 1
ATOM 1645 N N . GLN A 1 212 ? 3.157 -1.591 -2.252 1.00 93.88 212 GLN A N 1
ATOM 1646 C CA . GLN A 1 212 ? 2.436 -2.766 -2.731 1.00 93.88 212 GLN A CA 1
ATOM 1647 C C . GLN A 1 212 ? 1.017 -2.404 -3.183 1.00 93.88 212 GLN A C 1
ATOM 1649 O O . GLN A 1 212 ? 0.618 -2.792 -4.281 1.00 93.88 212 GLN A O 1
ATOM 1654 N N . PHE A 1 213 ? 0.266 -1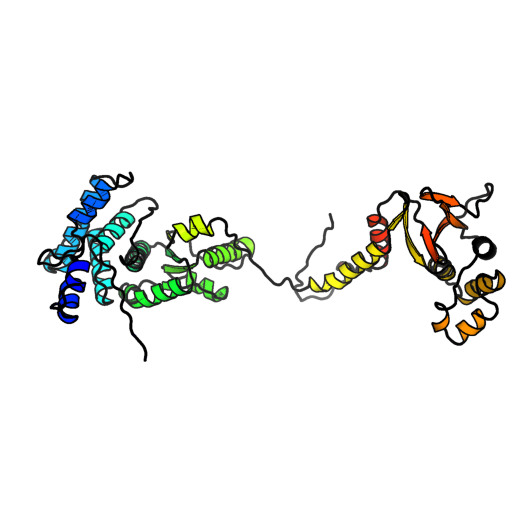.632 -2.387 1.00 94.75 213 PHE A N 1
ATOM 1655 C CA . PHE A 1 213 ? -1.082 -1.195 -2.770 1.00 94.75 213 PHE A CA 1
ATOM 1656 C C . PHE A 1 213 ? -1.060 -0.341 -4.044 1.00 94.75 213 PHE A C 1
ATOM 1658 O O . PHE A 1 213 ? -1.868 -0.563 -4.946 1.00 94.75 213 PHE A O 1
ATOM 1665 N N . ALA A 1 214 ? -0.116 0.596 -4.154 1.00 93.38 214 ALA A N 1
ATOM 1666 C CA . ALA A 1 214 ? 0.056 1.424 -5.344 1.00 93.38 214 ALA A CA 1
ATOM 1667 C C . ALA A 1 214 ? 0.463 0.590 -6.571 1.00 93.38 214 ALA A C 1
ATOM 1669 O O . ALA A 1 214 ? -0.097 0.759 -7.655 1.00 93.38 214 ALA A O 1
ATOM 1670 N N . GLY A 1 215 ? 1.394 -0.354 -6.407 1.00 94.44 215 GLY A N 1
ATOM 1671 C CA . GLY A 1 215 ? 1.806 -1.271 -7.466 1.00 94.44 215 GLY A CA 1
ATOM 1672 C C . GLY A 1 215 ? 0.650 -2.140 -7.958 1.00 94.44 215 GLY A C 1
ATOM 1673 O O . GLY A 1 215 ? 0.430 -2.262 -9.163 1.00 94.44 215 GLY A O 1
ATOM 1674 N N . ASP A 1 216 ? -0.145 -2.693 -7.046 1.00 95.31 216 ASP A N 1
ATOM 1675 C CA . ASP A 1 216 ? -1.308 -3.509 -7.391 1.00 95.31 216 ASP A CA 1
ATOM 1676 C C . ASP A 1 216 ? -2.434 -2.683 -8.022 1.00 95.31 216 ASP A C 1
ATOM 1678 O O . ASP A 1 216 ? -3.102 -3.163 -8.945 1.00 95.31 216 ASP A O 1
ATOM 1682 N N . TRP A 1 217 ? -2.562 -1.408 -7.639 1.00 94.94 217 TRP A N 1
ATOM 1683 C CA . TRP A 1 217 ? -3.425 -0.453 -8.328 1.00 94.94 217 TRP A CA 1
ATOM 1684 C C . TRP A 1 217 ? -3.009 -0.261 -9.785 1.00 94.94 217 TRP A C 1
ATOM 1686 O O . TRP A 1 217 ? -3.824 -0.436 -10.698 1.00 94.94 217 TRP A O 1
ATOM 1696 N N . LEU A 1 218 ? -1.722 -0.007 -10.029 1.00 94.75 218 LEU A N 1
ATOM 1697 C CA . LEU A 1 218 ? -1.185 0.121 -11.382 1.00 94.75 218 LEU A CA 1
ATOM 1698 C C . LEU A 1 218 ? -1.368 -1.180 -12.181 1.00 94.75 218 LEU A C 1
ATOM 1700 O O . LEU A 1 218 ? -1.800 -1.143 -13.333 1.00 94.75 218 LEU A O 1
ATOM 1704 N N . LYS A 1 219 ? -1.119 -2.353 -11.589 1.00 93.25 219 LYS A N 1
ATOM 1705 C CA . LYS A 1 219 ? -1.320 -3.641 -12.274 1.00 93.25 219 LYS A CA 1
ATOM 1706 C C . LYS A 1 219 ? -2.787 -3.877 -12.633 1.00 93.25 219 LYS A C 1
ATOM 1708 O O . LYS A 1 219 ? -3.079 -4.407 -13.708 1.00 93.25 219 LYS A O 1
ATOM 1713 N N . HIS A 1 220 ? -3.715 -3.508 -11.751 1.00 94.12 220 HIS A N 1
ATOM 1714 C CA . HIS A 1 220 ? -5.144 -3.674 -11.994 1.00 94.12 220 HIS A CA 1
ATOM 1715 C C . HIS A 1 220 ? -5.640 -2.740 -13.102 1.00 94.12 220 HIS A C 1
ATOM 1717 O O . HIS A 1 220 ? -6.310 -3.203 -14.023 1.00 94.12 220 HIS A O 1
ATOM 1723 N N . HIS A 1 221 ? -5.290 -1.453 -13.048 1.00 91.94 221 HIS A N 1
ATOM 1724 C CA . HIS A 1 221 ? -5.846 -0.442 -13.951 1.00 91.94 221 HIS A CA 1
ATOM 1725 C C . HIS A 1 221 ? -5.045 -0.264 -15.249 1.00 91.94 221 HIS A C 1
ATOM 1727 O O . HIS A 1 221 ? -5.641 -0.148 -16.320 1.00 91.94 221 HIS A O 1
ATOM 1733 N N . VAL A 1 222 ? -3.711 -0.285 -15.182 1.00 91.44 222 VAL A N 1
ATOM 1734 C CA . VAL A 1 222 ? -2.825 -0.069 -16.341 1.00 91.44 222 VAL A CA 1
ATOM 1735 C C . VAL A 1 222 ? -2.552 -1.380 -17.072 1.00 91.44 222 VAL A C 1
ATOM 1737 O O . VAL A 1 222 ? -2.738 -1.459 -18.283 1.00 91.44 222 VAL A O 1
ATOM 1740 N N . LEU A 1 223 ? -2.167 -2.436 -16.344 1.00 90.06 223 LEU A N 1
ATOM 1741 C CA . LEU A 1 223 ? -1.869 -3.747 -16.944 1.00 90.06 223 LEU A CA 1
ATOM 1742 C C . LEU A 1 223 ? -3.094 -4.670 -17.069 1.00 90.06 223 LEU A C 1
ATOM 1744 O O . LEU A 1 223 ? -2.968 -5.772 -17.601 1.00 90.06 223 LEU A O 1
ATOM 1748 N N . ARG A 1 224 ? -4.270 -4.244 -16.586 1.00 91.75 224 ARG A N 1
ATOM 1749 C CA . ARG A 1 224 ? -5.542 -4.994 -16.645 1.00 91.75 224 ARG A CA 1
ATOM 1750 C C . ARG A 1 224 ? -5.471 -6.406 -16.048 1.00 91.75 224 ARG A C 1
ATOM 1752 O O . ARG A 1 224 ? -6.182 -7.307 -16.489 1.00 91.75 224 ARG A O 1
ATOM 1759 N N . ARG A 1 225 ? -4.648 -6.614 -15.012 1.00 89.69 225 ARG A N 1
ATOM 1760 C CA . ARG A 1 225 ? -4.420 -7.939 -14.396 1.00 89.69 225 ARG A CA 1
ATOM 1761 C C . ARG A 1 225 ? -5.474 -8.377 -13.369 1.00 89.69 225 ARG A C 1
ATOM 1763 O O . ARG A 1 225 ? -5.302 -9.398 -12.718 1.00 89.69 225 ARG A O 1
ATOM 1770 N N . ASN A 1 226 ? -6.576 -7.634 -13.229 1.00 93.88 226 ASN A N 1
ATOM 1771 C CA . ASN A 1 226 ? -7.693 -7.938 -12.322 1.00 93.88 226 ASN A CA 1
ATOM 1772 C C . ASN A 1 226 ? -7.267 -8.294 -10.876 1.00 93.88 226 ASN A C 1
ATOM 1774 O O . ASN A 1 226 ? -7.787 -9.240 -10.284 1.00 93.88 226 ASN A O 1
ATOM 1778 N N . ILE A 1 227 ? -6.324 -7.528 -10.308 1.00 96.25 227 ILE A N 1
ATOM 1779 C CA . ILE A 1 227 ? -5.774 -7.784 -8.966 1.00 96.25 227 ILE A CA 1
ATOM 1780 C C . ILE A 1 227 ? -6.844 -7.688 -7.867 1.00 96.25 227 ILE A C 1
ATOM 1782 O O . ILE A 1 227 ? -6.985 -8.611 -7.081 1.00 96.25 227 ILE A O 1
ATOM 1786 N N . PHE A 1 228 ? -7.654 -6.627 -7.833 1.00 95.00 228 PHE A N 1
ATOM 1787 C CA . PHE A 1 228 ? -8.662 -6.443 -6.777 1.00 95.00 228 PHE A CA 1
ATOM 1788 C C . PHE A 1 228 ? -9.938 -7.290 -6.915 1.00 95.00 228 PHE A C 1
ATOM 1790 O O . PHE A 1 228 ? -10.763 -7.297 -6.004 1.00 95.00 228 PHE A O 1
ATOM 1797 N N . GLY A 1 229 ? -10.147 -8.004 -8.027 1.00 92.12 229 GLY A N 1
ATOM 1798 C CA . GLY A 1 229 ? -11.385 -8.757 -8.246 1.00 92.12 229 GLY A CA 1
ATOM 1799 C C . GLY A 1 229 ? -12.633 -7.868 -8.158 1.00 92.12 229 GLY A C 1
ATOM 1800 O O . GLY A 1 229 ? -12.813 -6.977 -8.980 1.00 92.12 229 GLY A O 1
ATOM 1801 N N . GLN A 1 230 ? -13.499 -8.135 -7.174 1.00 89.62 230 GLN A N 1
ATOM 1802 C CA . GLN A 1 230 ? -14.710 -7.346 -6.887 1.00 89.62 230 GLN A CA 1
ATOM 1803 C C . GLN A 1 230 ? -14.553 -6.406 -5.678 1.00 89.62 230 GLN A C 1
ATOM 1805 O O . GLN A 1 230 ? -15.527 -5.782 -5.258 1.00 89.62 230 GLN A O 1
ATOM 1810 N N . ARG A 1 231 ? -13.358 -6.321 -5.077 1.00 93.50 231 ARG A N 1
ATOM 1811 C CA . ARG A 1 231 ? -13.107 -5.456 -3.919 1.00 93.50 231 ARG A CA 1
ATOM 1812 C C . ARG A 1 231 ? -13.282 -3.988 -4.308 1.00 93.50 231 ARG A C 1
ATOM 1814 O O . ARG A 1 231 ? -12.778 -3.545 -5.336 1.00 93.50 231 ARG A O 1
ATOM 1821 N N . THR A 1 232 ? -13.945 -3.233 -3.441 1.00 91.31 232 THR A N 1
ATOM 1822 C CA . THR A 1 232 ? -14.048 -1.772 -3.504 1.00 91.31 232 THR A CA 1
ATOM 1823 C C . THR A 1 232 ? -13.197 -1.135 -2.402 1.00 91.31 232 THR A C 1
ATOM 1825 O O . THR A 1 232 ? -12.943 -1.753 -1.368 1.00 91.31 232 THR A O 1
ATOM 1828 N N . PHE A 1 233 ? -12.742 0.101 -2.617 1.00 90.75 233 PHE A N 1
ATOM 1829 C CA . PHE A 1 233 ? -11.942 0.849 -1.642 1.00 90.75 233 PHE A CA 1
ATOM 1830 C C . PHE A 1 233 ? -12.863 1.656 -0.722 1.00 90.75 233 PHE A C 1
ATOM 1832 O O . PHE A 1 233 ? -13.479 2.623 -1.169 1.00 90.75 233 PHE A O 1
ATOM 1839 N N . GLN A 1 234 ? -12.989 1.246 0.544 1.00 93.38 234 GLN A N 1
ATOM 1840 C CA . GLN A 1 234 ? -13.930 1.856 1.499 1.00 93.38 234 GLN A CA 1
ATOM 1841 C C . GLN A 1 234 ? -13.229 2.505 2.695 1.00 93.38 234 GLN A C 1
ATOM 1843 O O . GLN A 1 234 ? -13.635 3.580 3.132 1.00 93.38 234 GLN A O 1
ATOM 1848 N N . CYS A 1 235 ? -12.173 1.881 3.223 1.00 95.19 235 CYS A N 1
ATOM 1849 C CA . CYS A 1 235 ? -11.404 2.422 4.338 1.00 95.19 235 CYS A CA 1
ATOM 1850 C C . CYS A 1 235 ? -9.916 2.101 4.174 1.00 95.19 235 CYS A C 1
ATOM 1852 O O . CYS A 1 235 ? -9.550 0.938 4.032 1.00 95.19 235 CYS A O 1
ATOM 1854 N N . ALA A 1 236 ? -9.069 3.128 4.240 1.00 95.25 236 ALA A N 1
ATOM 1855 C CA . ALA A 1 236 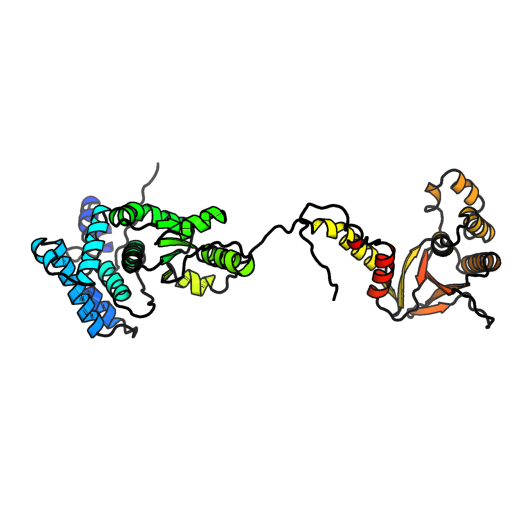? -7.623 2.979 4.317 1.00 95.25 236 ALA A CA 1
ATOM 1856 C C . ALA A 1 236 ? -7.129 3.513 5.666 1.00 95.25 236 ALA A C 1
ATOM 1858 O O . ALA A 1 236 ? -7.498 4.617 6.068 1.00 95.25 236 ALA A O 1
ATOM 1859 N N . ILE A 1 237 ? -6.303 2.731 6.355 1.00 96.06 237 ILE A N 1
ATOM 1860 C CA . ILE A 1 237 ? -5.634 3.124 7.596 1.00 96.06 237 ILE A CA 1
ATOM 1861 C C . ILE A 1 237 ? -4.143 3.189 7.290 1.00 96.06 237 ILE A C 1
ATOM 1863 O O . ILE A 1 237 ? -3.548 2.176 6.935 1.00 96.06 237 ILE A O 1
ATOM 1867 N N . VAL A 1 238 ? -3.549 4.373 7.414 1.00 93.69 238 VAL A N 1
ATOM 1868 C CA . VAL A 1 238 ? -2.131 4.601 7.116 1.00 93.69 238 VAL A CA 1
ATOM 1869 C C . VAL A 1 238 ? -1.363 4.725 8.427 1.00 93.69 238 VAL A C 1
ATOM 1871 O O . VAL A 1 238 ? -1.574 5.666 9.194 1.00 93.69 238 VAL A O 1
ATOM 1874 N N . ASP A 1 239 ? -0.496 3.756 8.699 1.00 91.56 239 ASP A N 1
ATOM 1875 C CA . ASP A 1 239 ? 0.446 3.807 9.812 1.00 91.56 239 ASP A CA 1
ATOM 1876 C C . ASP A 1 239 ? 1.684 4.630 9.422 1.00 91.56 239 ASP A C 1
ATOM 1878 O O . ASP A 1 239 ? 2.059 4.639 8.261 1.00 91.56 239 ASP A O 1
ATOM 1882 N N . GLU A 1 240 ? 2.312 5.322 10.376 1.00 87.50 240 GLU A N 1
ATOM 1883 C CA . GLU A 1 240 ? 3.466 6.216 10.130 1.00 87.50 240 GLU A CA 1
ATOM 1884 C C . GLU A 1 240 ? 3.239 7.190 8.952 1.00 87.50 240 GLU A C 1
ATOM 1886 O O . GLU A 1 240 ? 4.021 7.283 8.004 1.00 87.50 240 GLU A O 1
ATOM 1891 N N . VAL A 1 241 ? 2.100 7.893 8.989 1.00 87.56 241 VAL A N 1
ATOM 1892 C CA . VAL A 1 241 ? 1.643 8.794 7.918 1.00 87.56 241 VAL A CA 1
ATOM 1893 C C . VAL A 1 241 ? 2.623 9.927 7.618 1.00 87.56 241 VAL A C 1
ATOM 1895 O O . VAL A 1 241 ? 2.740 10.332 6.468 1.00 87.56 241 VAL A O 1
ATOM 1898 N N . ASP A 1 242 ? 3.338 10.419 8.622 1.00 87.62 242 ASP A N 1
ATOM 1899 C CA . ASP A 1 242 ? 4.411 11.398 8.484 1.00 87.62 242 ASP A CA 1
ATOM 1900 C C . ASP A 1 242 ? 5.548 10.835 7.627 1.00 87.62 242 ASP A C 1
ATOM 1902 O O . ASP A 1 242 ? 5.895 11.422 6.601 1.00 87.62 242 ASP A O 1
ATOM 1906 N N . SER A 1 243 ? 6.035 9.639 7.952 1.00 85.62 243 SER A N 1
ATOM 1907 C CA . SER A 1 243 ? 7.079 8.992 7.159 1.00 85.62 243 SER A CA 1
ATOM 1908 C C . SER A 1 243 ? 6.614 8.673 5.735 1.00 85.62 243 SER A C 1
ATOM 1910 O O . SER A 1 243 ? 7.355 8.847 4.768 1.00 85.62 243 SER A O 1
ATOM 1912 N N . LEU A 1 244 ? 5.371 8.222 5.566 1.00 85.00 244 LEU A N 1
ATOM 1913 C CA . LEU A 1 244 ? 4.859 7.828 4.253 1.00 85.00 244 LEU A CA 1
ATOM 1914 C C . LEU A 1 244 ? 4.493 9.016 3.357 1.00 85.00 244 LEU A C 1
ATOM 1916 O O . LEU A 1 244 ? 4.769 8.975 2.160 1.00 85.00 244 LEU A O 1
ATOM 1920 N N . MET A 1 245 ? 3.865 10.054 3.909 1.00 82.69 245 MET A N 1
ATOM 1921 C CA . MET A 1 245 ? 3.302 11.163 3.129 1.00 82.69 245 MET A CA 1
ATOM 1922 C C . MET A 1 245 ? 4.205 12.393 3.094 1.00 82.69 245 MET A C 1
ATOM 1924 O O . MET A 1 245 ? 4.147 13.138 2.119 1.00 82.69 245 MET A O 1
ATOM 1928 N N . LEU A 1 246 ? 5.035 12.617 4.117 1.00 83.75 246 LEU A N 1
ATOM 1929 C CA . LEU A 1 246 ? 5.979 13.735 4.137 1.00 83.75 246 LEU A CA 1
ATOM 1930 C C . LEU A 1 246 ? 7.350 13.269 3.655 1.00 83.75 246 LEU A C 1
ATOM 1932 O O . LEU A 1 246 ? 7.796 13.712 2.597 1.00 83.75 246 LEU A O 1
ATOM 1936 N N . ASP A 1 247 ? 7.979 12.323 4.359 1.00 85.81 247 ASP A N 1
ATOM 1937 C CA . ASP A 1 247 ? 9.347 11.909 4.018 1.00 85.81 247 ASP A CA 1
ATOM 1938 C C . ASP A 1 247 ? 9.380 11.193 2.666 1.00 85.81 247 ASP A C 1
ATOM 1940 O O . ASP A 1 247 ? 10.168 11.531 1.780 1.00 85.81 247 ASP A O 1
ATOM 1944 N N . LYS A 1 248 ? 8.475 10.225 2.481 1.00 84.44 248 LYS A N 1
ATOM 1945 C CA . LYS A 1 248 ? 8.385 9.413 1.264 1.00 84.44 248 LYS A CA 1
ATOM 1946 C C . LYS A 1 248 ? 7.346 9.907 0.258 1.00 84.44 248 LYS A C 1
ATOM 1948 O O . LYS A 1 248 ? 7.185 9.280 -0.785 1.00 84.44 248 LYS A O 1
ATOM 1953 N N . GLY A 1 249 ? 6.691 11.045 0.492 1.00 81.75 249 GLY A N 1
ATOM 1954 C CA . GLY A 1 249 ? 5.598 11.528 -0.367 1.00 81.75 249 GLY A CA 1
ATOM 1955 C C . GLY A 1 249 ? 5.990 11.796 -1.826 1.00 81.75 249 GLY A C 1
ATOM 1956 O O . GLY A 1 249 ? 5.141 11.806 -2.713 1.00 81.75 249 GLY A O 1
ATOM 1957 N N . HIS A 1 250 ? 7.284 11.984 -2.092 1.00 84.69 250 HIS A N 1
ATOM 1958 C CA . HIS A 1 250 ? 7.834 12.189 -3.433 1.00 84.69 250 HIS A CA 1
ATOM 1959 C C . HIS A 1 250 ? 8.250 10.883 -4.137 1.00 84.69 250 HIS A C 1
ATOM 1961 O O . HIS A 1 250 ? 8.673 10.917 -5.295 1.00 84.69 250 HIS A O 1
ATOM 1967 N N . HIS A 1 251 ? 8.164 9.735 -3.459 1.00 84.56 251 HIS A N 1
ATOM 1968 C CA . HIS A 1 251 ? 8.488 8.447 -4.057 1.00 84.56 251 HIS A CA 1
ATOM 1969 C C . HIS A 1 251 ? 7.437 8.062 -5.099 1.00 84.56 251 HIS A C 1
ATOM 1971 O O . HIS A 1 251 ? 6.232 8.121 -4.863 1.00 84.56 251 HIS A O 1
ATOM 1977 N N . VAL A 1 252 ? 7.913 7.613 -6.259 1.00 87.81 252 VAL A N 1
ATOM 1978 C CA . VAL A 1 252 ? 7.068 7.152 -7.362 1.00 87.81 252 VAL A CA 1
ATOM 1979 C C . VAL A 1 252 ? 7.212 5.643 -7.501 1.00 87.81 252 VAL A C 1
ATOM 1981 O O . VAL A 1 252 ? 8.325 5.120 -7.583 1.00 87.81 252 VAL A O 1
ATOM 1984 N N . VAL A 1 253 ? 6.081 4.938 -7.551 1.00 90.25 253 VAL A N 1
ATOM 1985 C CA . VAL A 1 253 ? 6.046 3.490 -7.779 1.00 90.25 253 VAL A CA 1
ATOM 1986 C C . VAL A 1 253 ? 6.045 3.213 -9.279 1.00 90.25 253 VAL A C 1
ATOM 1988 O O . VAL A 1 253 ? 5.135 3.626 -9.997 1.00 90.25 253 VAL A O 1
ATOM 1991 N N . TYR A 1 254 ? 7.059 2.485 -9.747 1.00 89.62 254 TYR A N 1
ATOM 1992 C CA . TYR A 1 254 ? 7.174 2.040 -11.134 1.00 89.62 254 TYR A CA 1
ATOM 1993 C C . TYR A 1 254 ? 6.842 0.555 -11.251 1.00 89.62 254 TYR A C 1
ATOM 1995 O O . TYR A 1 254 ? 7.294 -0.259 -10.448 1.00 89.62 254 TYR A O 1
ATOM 2003 N N . LEU A 1 255 ? 6.104 0.194 -12.301 1.00 86.81 255 LEU A N 1
ATOM 2004 C CA . LEU A 1 255 ? 5.996 -1.195 -12.729 1.00 86.81 255 LEU A CA 1
ATOM 2005 C C . LEU A 1 255 ? 7.082 -1.479 -13.760 1.00 86.81 255 LEU A C 1
ATOM 2007 O O . LEU A 1 255 ? 7.094 -0.876 -14.833 1.00 86.81 255 LEU A O 1
ATOM 2011 N N . SER A 1 256 ? 7.970 -2.414 -13.446 1.00 82.62 256 SER A N 1
ATOM 2012 C CA . SER A 1 256 ? 8.897 -2.982 -14.416 1.00 82.62 256 SER A CA 1
ATOM 2013 C C . SER A 1 256 ? 8.398 -4.351 -14.867 1.00 82.62 256 SER A C 1
ATOM 2015 O O . SER A 1 256 ? 7.868 -5.150 -14.093 1.00 82.62 256 SER A O 1
ATOM 2017 N N . SER A 1 257 ? 8.552 -4.619 -16.156 1.00 73.00 257 SER A N 1
ATOM 2018 C CA . SER A 1 257 ? 8.358 -5.942 -16.728 1.00 73.00 257 SER A CA 1
ATOM 2019 C C . SER A 1 257 ? 9.422 -6.164 -17.779 1.00 73.00 257 SER A C 1
ATOM 2021 O O . SER A 1 257 ? 9.705 -5.252 -18.561 1.00 73.00 257 SER A O 1
ATOM 2023 N N . ASP A 1 258 ? 9.940 -7.381 -17.855 1.00 70.62 258 ASP A N 1
ATOM 2024 C CA . ASP A 1 258 ? 10.716 -7.781 -19.015 1.00 70.62 258 ASP A CA 1
ATOM 2025 C C . ASP A 1 258 ? 9.795 -7.717 -20.230 1.00 70.62 258 ASP A C 1
ATOM 2027 O O . ASP A 1 258 ? 8.726 -8.331 -20.246 1.00 70.62 258 ASP A O 1
ATOM 2031 N N . MET A 1 259 ? 10.180 -6.931 -21.234 1.00 66.06 259 MET A N 1
ATOM 2032 C CA . MET A 1 259 ? 9.520 -6.947 -22.531 1.00 66.06 259 MET A CA 1
ATOM 2033 C C . MET A 1 259 ? 10.315 -7.894 -23.433 1.00 66.06 259 MET A C 1
ATOM 2035 O O . MET A 1 259 ? 11.275 -7.459 -24.087 1.00 66.06 259 MET A O 1
ATOM 2039 N N . PRO A 1 260 ? 9.982 -9.203 -23.440 1.00 59.28 260 PRO A N 1
ATOM 2040 C CA . PRO A 1 260 ? 10.629 -10.144 -24.336 1.00 59.28 260 PRO A CA 1
ATOM 2041 C C . PRO A 1 260 ? 10.481 -9.640 -25.774 1.00 59.28 260 PRO A C 1
ATOM 2043 O O . PRO A 1 260 ? 9.485 -9.015 -26.124 1.00 59.28 260 PRO A O 1
ATOM 2046 N N . ALA A 1 261 ? 11.500 -9.903 -26.591 1.00 64.50 261 ALA A N 1
ATOM 2047 C CA . ALA A 1 261 ? 11.675 -9.440 -27.972 1.00 64.50 261 ALA A CA 1
ATOM 2048 C C . ALA A 1 261 ? 12.332 -8.063 -28.197 1.00 64.50 261 ALA A C 1
ATOM 2050 O O . ALA A 1 261 ? 12.806 -7.838 -29.312 1.00 64.50 261 ALA A O 1
ATOM 2051 N N . LEU A 1 262 ? 12.515 -7.198 -27.187 1.00 67.62 262 LEU A N 1
ATOM 2052 C CA . LEU A 1 262 ? 13.350 -5.991 -27.374 1.00 67.62 262 LEU A CA 1
ATOM 2053 C C . LEU A 1 262 ? 14.808 -6.334 -27.714 1.00 67.62 262 LEU A C 1
ATOM 2055 O O . LEU A 1 262 ? 15.452 -5.618 -28.473 1.00 67.62 262 LEU A O 1
ATOM 2059 N N . GLN A 1 263 ? 15.305 -7.479 -27.245 1.00 72.75 263 GLN A N 1
ATOM 2060 C CA . GLN A 1 263 ? 16.624 -7.997 -27.616 1.00 72.75 263 GLN A CA 1
ATOM 2061 C C . GLN A 1 263 ? 16.806 -8.178 -29.134 1.00 72.75 263 GLN A C 1
ATOM 2063 O O . GLN A 1 263 ? 17.920 -8.047 -29.635 1.00 72.75 263 GLN A O 1
ATOM 2068 N N . HIS A 1 264 ? 15.726 -8.426 -29.889 1.00 74.94 264 HIS A N 1
ATOM 2069 C CA . HIS A 1 264 ? 15.783 -8.532 -31.350 1.00 74.94 264 HIS A CA 1
ATOM 2070 C C . HIS A 1 264 ? 15.944 -7.169 -32.034 1.00 74.94 264 HIS A C 1
ATOM 2072 O O . HIS A 1 264 ? 16.314 -7.118 -33.206 1.00 74.94 264 HIS A O 1
ATOM 2078 N N . LEU A 1 265 ? 15.735 -6.063 -31.310 1.00 75.69 265 LEU A N 1
ATOM 2079 C CA . LEU A 1 265 ? 16.105 -4.732 -31.781 1.00 75.69 265 LEU A CA 1
ATOM 2080 C C . LEU A 1 265 ? 17.597 -4.461 -31.622 1.00 75.69 265 LEU A C 1
ATOM 2082 O O . LEU A 1 265 ? 18.109 -3.600 -32.327 1.00 75.69 265 LEU A O 1
ATOM 2086 N N . ASN A 1 266 ? 18.321 -5.180 -30.759 1.00 79.94 266 ASN A N 1
ATOM 2087 C CA . ASN A 1 266 ? 19.741 -4.903 -30.527 1.00 79.94 266 ASN A CA 1
ATOM 2088 C C . ASN A 1 266 ? 20.580 -4.972 -31.819 1.00 79.94 266 ASN A C 1
ATOM 2090 O O . ASN A 1 266 ? 21.345 -4.037 -32.050 1.00 79.94 266 ASN A O 1
ATOM 2094 N N . PRO A 1 267 ? 20.425 -5.976 -32.711 1.00 80.31 267 PRO A N 1
ATOM 2095 C CA . PRO A 1 267 ? 21.120 -5.988 -34.002 1.00 80.31 267 PRO A CA 1
ATOM 2096 C C . PRO A 1 267 ? 20.747 -4.799 -34.898 1.00 80.31 267 PRO A C 1
ATOM 2098 O O . PRO A 1 267 ? 21.604 -4.237 -35.574 1.00 80.31 267 PRO A O 1
ATOM 2101 N N . LEU A 1 268 ? 19.475 -4.394 -34.877 1.00 77.44 268 LEU A N 1
ATOM 2102 C CA . LEU A 1 268 ? 18.952 -3.246 -35.619 1.00 77.44 268 LEU A CA 1
ATOM 2103 C C . LEU A 1 268 ? 19.550 -1.928 -35.109 1.00 77.44 268 LEU A C 1
ATOM 2105 O O . LEU A 1 268 ? 20.060 -1.135 -35.895 1.00 77.44 268 LEU A O 1
ATOM 2109 N N . LEU A 1 269 ? 19.545 -1.721 -33.793 1.00 81.38 269 LEU A N 1
ATOM 2110 C CA . LEU A 1 269 ? 20.141 -0.565 -33.127 1.00 81.38 269 LEU A CA 1
ATOM 2111 C C . LEU A 1 269 ? 21.656 -0.518 -33.349 1.00 81.38 269 LEU A C 1
ATOM 2113 O O . LEU A 1 269 ? 22.196 0.545 -33.650 1.00 81.38 269 LEU A O 1
ATOM 2117 N N . ALA A 1 270 ? 22.334 -1.667 -33.293 1.00 81.19 270 ALA A N 1
ATOM 2118 C CA . ALA A 1 270 ? 23.753 -1.778 -33.609 1.00 81.19 270 ALA A CA 1
ATOM 2119 C C . ALA A 1 270 ? 24.042 -1.424 -35.077 1.00 81.19 270 ALA A C 1
ATOM 2121 O O . ALA A 1 270 ? 24.990 -0.689 -35.350 1.00 81.19 270 ALA A O 1
ATOM 2122 N N . LEU A 1 271 ? 23.209 -1.878 -36.023 1.00 77.62 271 LEU A N 1
ATOM 2123 C CA . LEU A 1 271 ? 23.320 -1.517 -37.439 1.00 77.62 271 LEU A CA 1
ATOM 2124 C C . LEU A 1 271 ? 23.100 -0.015 -37.658 1.00 77.62 271 LEU A C 1
ATOM 2126 O O . LEU A 1 271 ? 23.860 0.605 -38.406 1.00 77.62 271 LEU A O 1
ATOM 2130 N N . ILE A 1 272 ? 22.090 0.572 -37.007 1.00 78.19 272 ILE A N 1
ATOM 2131 C CA . ILE A 1 272 ? 21.809 2.012 -37.054 1.00 78.19 272 ILE A CA 1
ATOM 2132 C C . ILE A 1 272 ? 23.025 2.794 -36.555 1.00 78.19 272 ILE A C 1
ATOM 2134 O O . ILE A 1 272 ? 23.527 3.663 -37.266 1.00 78.19 272 ILE A O 1
ATOM 2138 N N . TRP A 1 273 ? 23.540 2.444 -35.375 1.00 81.25 273 TRP A N 1
ATOM 2139 C CA . TRP A 1 273 ? 24.696 3.094 -34.761 1.00 81.25 273 TRP A CA 1
ATOM 2140 C C . TRP A 1 273 ? 25.957 2.964 -35.624 1.00 81.25 273 TRP A C 1
ATOM 2142 O O . TRP A 1 273 ? 26.605 3.964 -35.939 1.00 81.25 273 TRP A O 1
ATOM 2152 N N . ALA A 1 274 ? 26.269 1.749 -36.088 1.00 75.69 274 ALA A N 1
ATOM 2153 C CA . ALA A 1 274 ? 27.426 1.490 -36.942 1.00 75.69 274 ALA A CA 1
ATOM 2154 C C . ALA A 1 274 ? 27.327 2.235 -38.277 1.00 75.69 274 ALA A C 1
ATOM 2156 O O . ALA A 1 274 ? 28.340 2.678 -38.814 1.00 75.69 274 ALA A O 1
ATOM 2157 N N . THR A 1 275 ? 26.116 2.391 -38.815 1.00 72.31 275 THR A N 1
ATOM 2158 C CA . THR A 1 275 ? 25.881 3.136 -40.053 1.00 72.31 275 THR A CA 1
ATOM 2159 C C . THR A 1 275 ? 26.000 4.638 -39.831 1.00 72.31 275 THR A C 1
ATOM 2161 O O . THR A 1 275 ? 26.668 5.299 -40.617 1.00 72.31 275 THR A O 1
ATOM 2164 N N . ALA A 1 276 ? 25.405 5.186 -38.770 1.00 72.44 276 ALA A N 1
ATOM 2165 C CA . ALA A 1 276 ? 25.474 6.612 -38.457 1.00 72.44 276 ALA A CA 1
ATOM 2166 C C . ALA A 1 276 ? 26.921 7.074 -38.222 1.00 72.44 276 ALA A C 1
ATOM 2168 O O . ALA A 1 276 ? 27.334 8.096 -38.766 1.00 72.44 276 ALA A O 1
ATOM 2169 N N . ASN A 1 277 ? 27.719 6.270 -37.514 1.00 75.75 277 ASN A N 1
ATOM 2170 C CA . ASN A 1 277 ? 29.125 6.571 -37.231 1.00 75.75 277 ASN A CA 1
ATOM 2171 C C . ASN A 1 277 ? 30.060 6.445 -38.443 1.00 75.75 277 ASN A C 1
ATOM 2173 O O . ASN A 1 277 ? 31.224 6.829 -38.360 1.00 75.75 277 ASN A O 1
ATOM 2177 N N . GLN A 1 278 ? 29.582 5.922 -39.576 1.00 70.88 278 GLN A N 1
ATOM 2178 C CA . GLN A 1 278 ? 30.342 5.938 -40.830 1.00 70.88 278 GLN A CA 1
ATOM 2179 C C . GLN A 1 278 ? 30.295 7.295 -41.537 1.00 70.88 278 GLN A C 1
ATOM 2181 O O . GLN A 1 278 ? 31.015 7.472 -42.517 1.00 70.88 278 GLN A O 1
ATOM 2186 N N . TYR A 1 279 ? 29.459 8.227 -41.078 1.00 71.31 279 TYR A N 1
ATOM 2187 C CA . TYR A 1 279 ? 29.324 9.550 -41.669 1.00 71.31 279 TYR A CA 1
ATOM 2188 C C . TYR A 1 279 ? 29.893 10.621 -40.741 1.00 71.31 279 TYR A C 1
ATOM 2190 O O . TYR A 1 279 ? 29.747 10.556 -39.523 1.00 71.31 279 TYR A O 1
ATOM 2198 N N . SER A 1 280 ? 30.490 11.655 -41.321 1.00 69.44 280 SER A N 1
ATOM 2199 C CA . SER A 1 280 ? 30.960 12.831 -40.591 1.00 69.44 280 SER A CA 1
ATOM 2200 C C . SER A 1 280 ? 30.580 14.111 -41.328 1.00 69.44 280 SER A C 1
ATOM 2202 O O . SER A 1 280 ? 30.330 14.110 -42.534 1.00 69.44 280 SER A O 1
ATOM 2204 N N . LYS A 1 281 ? 30.502 15.228 -40.599 1.00 68.94 281 LYS A N 1
ATOM 2205 C CA . LYS A 1 281 ? 30.378 16.553 -41.212 1.00 68.94 281 LYS A CA 1
ATOM 2206 C C . LYS A 1 281 ? 31.762 17.159 -41.363 1.00 68.94 281 LYS A C 1
ATOM 2208 O O . LYS A 1 281 ? 32.470 17.311 -40.372 1.00 68.94 281 LYS A O 1
ATOM 2213 N N . VAL A 1 282 ? 32.112 17.548 -42.582 1.00 66.44 282 VAL A N 1
ATOM 2214 C CA . VAL A 1 282 ? 33.353 18.271 -42.866 1.00 66.44 282 VAL A CA 1
ATOM 2215 C C . VAL A 1 282 ? 33.018 19.449 -43.781 1.00 66.44 282 VAL A C 1
ATOM 2217 O O . VAL A 1 282 ? 32.396 19.259 -44.824 1.00 66.44 282 VAL A O 1
ATOM 2220 N N . GLY A 1 283 ? 33.340 20.678 -43.359 1.00 61.84 283 GLY A N 1
ATOM 2221 C CA . GLY A 1 283 ? 33.068 21.897 -44.141 1.00 61.84 283 GLY A CA 1
ATOM 2222 C C . GLY A 1 283 ? 31.587 22.115 -44.495 1.00 61.84 283 GLY A C 1
ATOM 2223 O O . GLY A 1 283 ? 31.267 22.528 -45.605 1.00 61.84 283 GLY A O 1
ATOM 2224 N N . GLY A 1 284 ? 30.657 21.745 -43.603 1.00 65.56 284 GLY A N 1
ATOM 2225 C CA . GLY A 1 284 ? 29.209 21.836 -43.856 1.00 65.56 284 GLY A CA 1
ATOM 2226 C C . GLY A 1 284 ? 28.639 20.763 -44.796 1.00 65.56 284 GLY A C 1
ATOM 2227 O O . GLY A 1 284 ? 27.426 20.721 -44.998 1.00 65.56 284 GLY A O 1
ATOM 2228 N N . LYS A 1 285 ? 29.479 19.863 -45.325 1.00 65.12 285 LYS A N 1
ATOM 2229 C CA . LYS A 1 285 ? 29.088 18.747 -46.197 1.00 65.12 285 LYS A CA 1
ATOM 2230 C C . LYS A 1 285 ? 29.106 17.424 -45.433 1.00 65.12 285 LYS A C 1
ATOM 2232 O O . LYS A 1 285 ? 29.902 17.237 -44.510 1.00 65.12 285 LYS A O 1
ATOM 2237 N N . THR A 1 286 ? 28.232 16.499 -45.822 1.00 66.75 286 THR A N 1
ATOM 2238 C CA . THR A 1 286 ? 28.182 15.149 -45.246 1.00 66.75 286 THR A CA 1
ATOM 2239 C C . THR A 1 286 ? 29.140 14.235 -46.009 1.00 66.75 286 THR A C 1
ATOM 2241 O O . THR A 1 286 ? 28.962 13.969 -47.199 1.00 66.75 286 THR A O 1
ATOM 2244 N N . VAL A 1 287 ? 30.164 13.746 -45.318 1.00 68.31 287 VAL A N 1
ATOM 2245 C CA . VAL A 1 287 ? 31.140 12.787 -45.840 1.00 68.31 287 VAL A CA 1
ATOM 2246 C C . VAL A 1 287 ? 30.739 11.395 -45.369 1.00 68.31 287 VAL A C 1
ATOM 2248 O O . VAL A 1 287 ? 30.412 11.206 -44.200 1.00 68.31 287 VAL A O 1
ATOM 2251 N N . GLY A 1 288 ? 30.702 10.435 -46.292 1.00 67.56 288 GLY A N 1
ATOM 2252 C CA . GLY A 1 288 ? 30.380 9.044 -45.998 1.00 67.56 288 GLY A CA 1
ATOM 2253 C C . GLY A 1 288 ? 31.579 8.220 -45.543 1.00 67.56 288 GLY A C 1
ATOM 2254 O O . GLY A 1 288 ? 32.632 8.740 -45.173 1.00 67.56 288 GLY A O 1
ATOM 2255 N N . ARG A 1 289 ? 31.408 6.898 -45.609 1.00 66.88 289 ARG A N 1
ATOM 2256 C CA . ARG A 1 289 ? 32.420 5.922 -45.205 1.00 66.88 289 ARG A CA 1
ATOM 2257 C C . ARG A 1 289 ? 33.731 6.131 -45.977 1.00 66.88 289 ARG A C 1
ATOM 2259 O O . ARG A 1 289 ? 33.726 6.436 -47.171 1.00 66.88 289 ARG A O 1
ATOM 2266 N N . ARG A 1 290 ? 34.853 5.933 -45.281 1.00 64.69 290 ARG A N 1
ATOM 2267 C CA . ARG A 1 290 ? 36.194 5.885 -45.877 1.00 64.69 290 ARG A CA 1
ATOM 2268 C C . ARG A 1 290 ? 36.405 4.527 -46.538 1.00 64.69 290 ARG A C 1
ATOM 2270 O O . ARG A 1 290 ? 36.203 3.499 -45.895 1.00 64.69 290 ARG A O 1
ATOM 2277 N N . TYR A 1 291 ? 36.842 4.540 -47.786 1.00 64.44 291 TYR A N 1
ATOM 2278 C CA . TYR A 1 291 ? 37.168 3.356 -48.569 1.00 64.44 291 TYR A CA 1
ATOM 2279 C C . TYR A 1 291 ? 38.588 3.483 -49.134 1.00 64.44 291 TYR A C 1
ATOM 2281 O O . TYR A 1 291 ? 39.141 4.583 -49.252 1.00 64.44 291 TYR A O 1
ATOM 2289 N N . SER A 1 292 ? 39.185 2.357 -49.524 1.00 62.84 292 SER A N 1
ATOM 2290 C CA . SER A 1 292 ? 40.303 2.395 -50.469 1.00 62.84 292 SER A CA 1
ATOM 2291 C C . SER A 1 292 ? 39.782 2.822 -51.851 1.00 62.84 292 SER A C 1
ATOM 2293 O O . SER A 1 292 ? 38.619 2.591 -52.190 1.00 62.84 292 SER A O 1
ATOM 2295 N N . PHE A 1 293 ? 40.627 3.450 -52.672 1.00 65.00 293 PHE A N 1
ATOM 2296 C CA . PHE A 1 293 ? 40.218 3.986 -53.981 1.00 65.00 293 PHE A CA 1
ATOM 2297 C C . PHE A 1 293 ? 39.565 2.924 -54.895 1.00 65.00 293 PHE A C 1
ATOM 2299 O O . PHE A 1 293 ? 38.604 3.230 -55.596 1.00 65.00 293 PHE A O 1
ATOM 2306 N N . HIS A 1 294 ? 40.023 1.666 -54.853 1.00 62.84 294 HIS A N 1
ATOM 2307 C CA . HIS A 1 294 ? 39.473 0.579 -55.670 1.00 62.84 294 HIS A CA 1
ATOM 2308 C C . HIS A 1 294 ? 38.140 0.059 -55.112 1.00 62.84 294 HIS A C 1
ATOM 2310 O O . HIS A 1 294 ? 37.239 -0.257 -55.883 1.00 62.84 294 HIS A O 1
ATOM 2316 N N . GLN A 1 295 ? 37.967 0.030 -53.783 1.00 65.94 295 GLN A N 1
ATOM 2317 C CA . GLN A 1 295 ? 36.712 -0.392 -53.148 1.00 65.94 295 GLN A CA 1
ATOM 2318 C C . GLN A 1 295 ? 35.554 0.551 -53.466 1.00 65.94 295 GLN A C 1
ATOM 2320 O O . GLN A 1 295 ? 34.430 0.086 -53.634 1.00 65.94 295 GLN A O 1
ATOM 2325 N N . VAL A 1 296 ? 35.821 1.856 -53.587 1.00 68.06 296 VAL A N 1
ATOM 2326 C CA . VAL A 1 296 ? 34.811 2.838 -54.009 1.00 68.06 296 VAL A CA 1
ATOM 2327 C C . VAL A 1 296 ? 34.245 2.474 -55.378 1.00 68.06 296 VAL A C 1
ATOM 2329 O O . VAL A 1 296 ? 33.030 2.422 -55.551 1.00 68.06 296 VAL A O 1
ATOM 2332 N N . VAL A 1 297 ? 35.126 2.218 -56.345 1.00 68.88 297 VAL A N 1
ATOM 2333 C CA . VAL A 1 297 ? 34.737 1.888 -57.719 1.00 68.88 297 VAL A CA 1
ATOM 2334 C C . VAL A 1 297 ? 33.971 0.563 -57.740 1.00 68.88 297 VAL A C 1
ATOM 2336 O O . VAL A 1 297 ? 32.895 0.485 -58.326 1.00 68.88 297 VAL A O 1
ATOM 2339 N N . LEU A 1 298 ? 34.446 -0.444 -57.004 1.00 68.00 298 LEU A N 1
ATOM 2340 C CA . LEU A 1 298 ? 33.778 -1.742 -56.899 1.00 68.00 298 LEU A CA 1
ATOM 2341 C C . LEU A 1 298 ? 32.394 -1.656 -56.236 1.00 68.00 298 LEU A C 1
ATOM 2343 O O . LEU A 1 298 ? 31.461 -2.280 -56.728 1.00 68.00 298 LEU A O 1
ATOM 2347 N N . GLU A 1 299 ? 32.206 -0.890 -55.155 1.00 67.12 299 GLU A N 1
ATOM 2348 C CA . GLU A 1 299 ? 30.880 -0.740 -54.530 1.00 67.12 299 GLU A CA 1
ATOM 2349 C C . GLU A 1 299 ? 29.859 -0.056 -55.451 1.00 67.12 299 GLU A C 1
ATOM 2351 O O . GLU A 1 299 ? 28.682 -0.415 -55.417 1.00 67.12 299 GLU A O 1
ATOM 2356 N N . GLN A 1 300 ? 30.288 0.905 -56.275 1.00 66.31 300 GLN A N 1
ATOM 2357 C CA . GLN A 1 300 ? 29.389 1.629 -57.182 1.00 66.31 300 GLN A CA 1
ATOM 2358 C C . GLN A 1 300 ? 29.067 0.839 -58.458 1.00 66.31 300 GLN A C 1
ATOM 2360 O O . GLN A 1 300 ? 27.959 0.957 -58.984 1.00 66.31 300 GLN A O 1
ATOM 2365 N N . ILE A 1 301 ? 30.012 0.022 -58.933 1.00 64.75 301 ILE A N 1
ATOM 2366 C CA . ILE A 1 301 ? 29.894 -0.757 -60.175 1.00 64.75 301 ILE A CA 1
ATOM 2367 C C . ILE A 1 301 ? 29.320 -2.169 -59.923 1.00 64.75 301 ILE A C 1
ATOM 2369 O O . ILE A 1 301 ? 28.772 -2.786 -60.835 1.00 64.75 301 ILE A O 1
ATOM 2373 N N . LYS A 1 302 ? 29.327 -2.668 -58.674 1.00 58.94 302 LYS A N 1
ATOM 2374 C CA . LYS A 1 302 ? 28.758 -3.979 -58.278 1.00 58.94 302 LYS A CA 1
ATOM 2375 C C . LYS A 1 302 ? 27.311 -4.216 -58.727 1.00 58.94 302 LYS A C 1
ATOM 2377 O O . LYS A 1 302 ? 26.913 -5.367 -58.872 1.00 58.94 302 LYS A O 1
ATOM 2382 N N . GLN A 1 303 ? 26.525 -3.161 -58.938 1.00 55.03 303 GLN A N 1
ATOM 2383 C CA . GLN A 1 303 ? 25.130 -3.278 -59.380 1.00 55.03 303 GLN A CA 1
ATOM 2384 C C . GLN A 1 303 ? 24.974 -3.725 -60.840 1.00 55.03 303 GLN A C 1
ATOM 2386 O O . GLN A 1 303 ? 23.888 -4.156 -61.212 1.00 55.03 303 GLN A O 1
ATOM 2391 N N . GLU A 1 304 ? 26.035 -3.661 -61.646 1.00 59.59 304 GLU A N 1
ATOM 2392 C CA . GLU A 1 304 ? 25.992 -3.981 -63.078 1.00 59.59 304 GLU A CA 1
ATOM 2393 C C . GLU A 1 304 ? 26.738 -5.289 -63.438 1.00 59.59 304 GLU A C 1
ATOM 2395 O O . GLU A 1 304 ? 26.874 -5.621 -64.610 1.00 59.59 304 GLU A O 1
ATOM 2400 N N . GLY A 1 305 ? 27.162 -6.082 -62.438 1.00 56.09 305 GLY A N 1
ATOM 2401 C CA . GLY A 1 305 ? 27.616 -7.470 -62.643 1.00 56.09 305 GLY A CA 1
ATOM 2402 C C . GLY A 1 305 ? 29.054 -7.656 -63.149 1.00 56.09 305 GLY A C 1
ATOM 2403 O O . GLY A 1 305 ? 29.337 -8.644 -63.822 1.00 56.09 305 GLY A O 1
ATOM 2404 N N . PHE A 1 306 ? 29.967 -6.732 -62.844 1.00 62.03 306 PHE A N 1
ATOM 2405 C CA . PHE A 1 306 ? 31.315 -6.704 -63.434 1.00 62.03 306 PHE A CA 1
ATOM 2406 C C . PHE A 1 306 ? 32.433 -7.381 -62.617 1.00 62.03 306 PHE A C 1
ATOM 2408 O O . PHE A 1 306 ? 32.340 -7.532 -61.398 1.00 62.03 306 PHE A O 1
ATOM 2415 N N . ASP A 1 307 ? 33.515 -7.744 -63.323 1.00 67.69 307 ASP A N 1
ATOM 2416 C CA . ASP A 1 307 ? 34.699 -8.453 -62.818 1.00 67.69 307 ASP A CA 1
ATOM 2417 C C . ASP A 1 307 ? 35.681 -7.524 -62.078 1.00 67.69 307 ASP A C 1
ATOM 2419 O O . ASP A 1 307 ? 36.272 -6.600 -62.650 1.00 67.69 307 ASP A O 1
ATOM 2423 N N . GLU A 1 308 ? 35.880 -7.810 -60.792 1.00 72.88 308 GLU A N 1
ATOM 2424 C CA . GLU A 1 308 ? 36.774 -7.107 -59.869 1.00 72.88 308 GLU A CA 1
ATOM 2425 C C . GLU A 1 308 ? 38.219 -7.014 -60.390 1.00 72.88 308 GLU A C 1
ATOM 2427 O O . GLU A 1 308 ? 38.898 -6.006 -60.178 1.00 72.88 308 GLU A O 1
ATOM 2432 N N . LEU A 1 309 ? 38.666 -8.014 -61.155 1.00 75.06 309 LEU A N 1
ATOM 2433 C CA . LEU A 1 309 ? 40.014 -8.059 -61.723 1.00 75.06 309 LEU A CA 1
ATOM 2434 C C . LEU A 1 309 ? 40.274 -6.940 -62.734 1.00 75.06 309 LEU A C 1
ATOM 2436 O O . LEU A 1 309 ? 41.392 -6.434 -62.806 1.00 7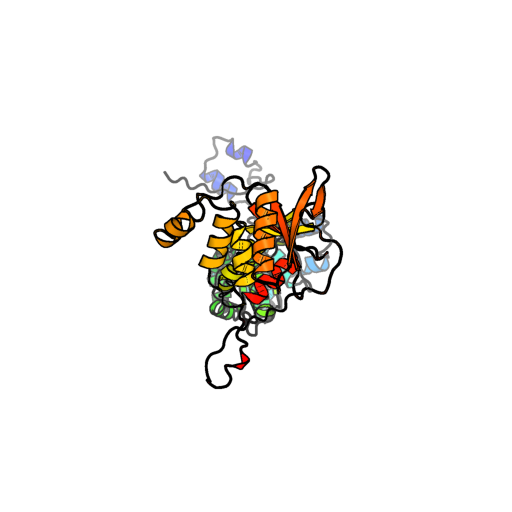5.06 309 LEU A O 1
ATOM 2440 N N . THR A 1 310 ? 39.254 -6.506 -63.479 1.00 77.75 310 THR A N 1
ATOM 2441 C CA . THR A 1 310 ? 39.410 -5.444 -64.485 1.00 77.75 310 THR A CA 1
ATOM 2442 C C . THR A 1 310 ? 39.715 -4.102 -63.820 1.00 77.75 310 THR A C 1
ATOM 2444 O O . THR A 1 310 ? 40.600 -3.371 -64.261 1.00 77.75 310 THR A O 1
ATOM 2447 N N . VAL A 1 311 ? 39.026 -3.788 -62.720 1.00 78.12 311 VAL A N 1
ATOM 2448 C CA . VAL A 1 311 ? 39.247 -2.546 -61.961 1.00 78.12 311 VAL A CA 1
ATOM 2449 C C . VAL A 1 311 ? 40.630 -2.552 -61.308 1.00 78.12 311 VAL A C 1
ATOM 2451 O O . VAL A 1 311 ? 41.325 -1.535 -61.319 1.00 78.12 311 VAL A O 1
ATOM 2454 N N . LEU A 1 312 ? 41.055 -3.702 -60.777 1.00 77.75 312 LEU A N 1
ATOM 2455 C CA . LEU A 1 312 ? 42.385 -3.860 -60.191 1.00 77.75 312 LEU A CA 1
ATOM 2456 C C . LEU A 1 312 ? 43.498 -3.755 -61.248 1.00 77.75 312 LEU A C 1
ATOM 2458 O O . LEU A 1 312 ? 44.528 -3.144 -60.970 1.00 77.75 312 LEU A O 1
ATOM 2462 N N . GLN A 1 313 ? 43.279 -4.266 -62.463 1.00 79.94 313 GLN A N 1
ATOM 2463 C CA . GLN A 1 313 ? 44.231 -4.133 -63.569 1.00 79.94 313 GLN A CA 1
ATOM 2464 C C . GLN A 1 313 ? 44.403 -2.675 -64.003 1.00 79.94 313 GLN A C 1
ATOM 2466 O O . GLN A 1 313 ? 45.531 -2.204 -64.110 1.00 79.94 313 GLN A O 1
ATOM 2471 N N . ILE A 1 314 ? 43.304 -1.923 -64.141 1.00 80.56 314 ILE A N 1
ATOM 2472 C CA . ILE A 1 314 ? 43.364 -0.482 -64.435 1.00 80.56 314 ILE A CA 1
ATOM 2473 C C . ILE A 1 314 ? 44.136 0.263 -63.334 1.00 80.56 314 ILE A C 1
ATOM 2475 O O . ILE A 1 314 ? 44.918 1.170 -63.622 1.00 80.56 314 ILE A O 1
ATOM 2479 N N . ALA A 1 315 ? 43.958 -0.121 -62.066 1.00 78.38 315 ALA A N 1
ATOM 2480 C CA . ALA A 1 315 ? 44.700 0.476 -60.958 1.00 78.38 315 ALA A CA 1
ATOM 2481 C C . ALA A 1 315 ? 46.210 0.181 -61.029 1.00 78.38 315 ALA A C 1
ATOM 2483 O O . ALA A 1 315 ? 47.015 1.052 -60.703 1.00 78.38 315 ALA A O 1
ATOM 2484 N N . GLU A 1 316 ? 46.612 -1.013 -61.465 1.00 79.75 316 GLU A N 1
ATOM 2485 C CA . GLU A 1 316 ? 48.022 -1.348 -61.701 1.00 79.75 316 GLU A CA 1
ATOM 2486 C C . GLU A 1 316 ? 48.607 -0.575 -62.896 1.00 79.75 316 GLU A C 1
ATOM 2488 O O . GLU A 1 316 ? 49.697 -0.008 -62.790 1.00 79.75 316 GLU A O 1
ATOM 2493 N N . ASP A 1 317 ? 47.864 -0.479 -64.001 1.00 81.75 317 ASP A N 1
ATOM 2494 C CA . ASP A 1 317 ? 48.315 0.163 -65.243 1.00 81.75 317 ASP A CA 1
ATOM 2495 C C . ASP A 1 317 ? 48.514 1.679 -65.075 1.00 81.75 317 ASP A C 1
ATOM 2497 O O . ASP A 1 317 ? 49.473 2.257 -65.589 1.00 81.75 317 ASP A O 1
ATOM 2501 N N . THR A 1 318 ? 47.648 2.319 -64.288 1.00 79.75 318 THR A N 1
ATOM 2502 C CA . THR A 1 318 ? 47.718 3.752 -63.942 1.00 79.75 318 THR A CA 1
ATOM 2503 C C . THR A 1 318 ? 48.694 4.067 -62.801 1.00 79.75 318 THR A C 1
ATOM 2505 O O . THR A 1 318 ? 48.872 5.226 -62.421 1.00 79.75 318 THR A O 1
ATOM 2508 N N . GLY A 1 319 ? 49.369 3.051 -62.251 1.00 72.56 319 GLY A N 1
ATOM 2509 C CA . GLY A 1 319 ? 50.369 3.217 -61.193 1.00 72.56 319 GLY A CA 1
ATOM 2510 C C . GLY A 1 319 ? 49.783 3.592 -59.831 1.00 72.56 319 GLY A C 1
ATOM 2511 O O . GLY A 1 319 ? 50.497 4.151 -58.990 1.00 72.56 319 GLY A O 1
ATOM 2512 N N . VAL A 1 320 ? 48.494 3.309 -59.629 1.00 75.38 320 VAL A N 1
ATOM 2513 C CA . VAL A 1 320 ? 47.784 3.417 -58.351 1.00 75.38 320 VAL A CA 1
ATOM 2514 C C . VAL A 1 320 ? 48.033 2.168 -57.487 1.00 75.38 320 VAL A C 1
ATOM 2516 O O . VAL A 1 320 ? 48.146 2.274 -56.266 1.00 75.38 320 VAL A O 1
ATOM 2519 N N . LEU A 1 321 ? 48.192 0.996 -58.109 1.00 74.19 321 LEU A N 1
ATOM 2520 C CA . LEU A 1 321 ? 48.776 -0.205 -57.507 1.00 74.19 321 LEU A CA 1
ATOM 2521 C C . LEU A 1 321 ? 50.195 -0.429 -58.043 1.00 74.19 321 LEU A C 1
ATOM 2523 O O . LEU A 1 321 ? 50.513 -0.082 -59.179 1.00 74.19 321 LEU A O 1
ATOM 2527 N N . ALA A 1 322 ? 51.062 -1.031 -57.227 1.00 74.81 322 ALA A N 1
ATOM 2528 C CA . ALA A 1 322 ? 52.395 -1.418 -57.677 1.00 74.81 322 ALA A CA 1
ATOM 2529 C C . ALA A 1 322 ? 52.308 -2.538 -58.729 1.00 74.81 322 ALA A C 1
ATOM 2531 O O . ALA A 1 322 ? 51.447 -3.418 -58.638 1.00 74.81 322 ALA A O 1
ATOM 2532 N N . LYS A 1 323 ? 53.229 -2.554 -59.697 1.00 76.19 323 LYS A N 1
ATOM 2533 C CA . LYS A 1 323 ? 53.293 -3.628 -60.701 1.00 76.19 323 LYS A CA 1
ATOM 2534 C C . LYS A 1 323 ? 53.437 -5.004 -60.039 1.00 76.19 323 LYS A C 1
ATOM 2536 O O . LYS A 1 323 ? 54.235 -5.169 -59.120 1.00 76.19 323 LYS A O 1
ATOM 2541 N N . GLY A 1 324 ? 52.683 -5.986 -60.522 1.00 73.06 324 GLY A N 1
ATOM 2542 C CA . GLY A 1 324 ? 52.594 -7.347 -59.996 1.00 73.06 324 GLY A CA 1
ATOM 2543 C C . GLY A 1 324 ? 51.544 -7.548 -58.898 1.00 73.06 324 GLY A C 1
ATOM 2544 O O . GLY A 1 324 ? 51.279 -8.697 -58.540 1.00 73.06 324 GLY A O 1
ATOM 2545 N N . THR A 1 325 ? 50.915 -6.480 -58.390 1.00 73.38 325 THR A N 1
ATOM 2546 C CA . THR A 1 325 ? 49.970 -6.566 -57.261 1.00 73.38 325 THR A CA 1
ATOM 2547 C C . THR A 1 325 ? 48.706 -7.345 -57.630 1.00 73.38 325 THR A C 1
ATOM 2549 O O . THR A 1 325 ? 48.228 -8.132 -56.816 1.00 73.38 325 THR A O 1
ATOM 2552 N N . VAL A 1 326 ? 48.193 -7.225 -58.859 1.00 75.62 326 VAL A N 1
ATOM 2553 C CA . VAL A 1 326 ? 46.989 -7.964 -59.291 1.00 75.62 326 VAL A CA 1
ATOM 2554 C C . VAL A 1 326 ? 47.235 -9.475 -59.300 1.00 75.62 326 VAL A C 1
ATOM 2556 O O . VAL A 1 326 ? 46.412 -10.251 -58.811 1.00 75.62 326 VAL A O 1
ATOM 2559 N N . ARG A 1 327 ? 48.413 -9.906 -59.770 1.00 74.00 327 ARG A N 1
ATOM 2560 C CA . ARG A 1 327 ? 48.822 -11.324 -59.770 1.00 74.00 327 ARG A CA 1
ATOM 2561 C C . ARG A 1 327 ? 49.031 -11.870 -58.358 1.00 74.00 3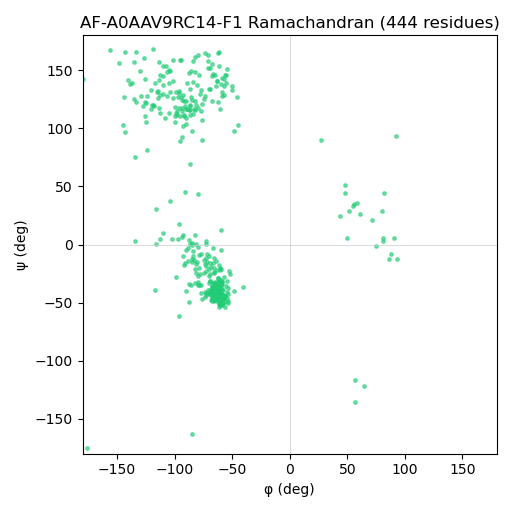27 ARG A C 1
ATOM 2563 O O . ARG A 1 327 ? 48.792 -13.051 -58.114 1.00 74.00 327 ARG A O 1
ATOM 2570 N N . GLU A 1 328 ? 49.491 -11.034 -57.431 1.00 71.00 328 GLU A N 1
ATOM 2571 C CA . GLU A 1 328 ? 49.608 -11.404 -56.019 1.00 71.00 328 GLU A CA 1
ATOM 2572 C C . GLU A 1 328 ? 48.238 -11.537 -55.346 1.00 71.00 328 GLU A C 1
ATOM 2574 O O . GLU A 1 328 ? 48.018 -12.524 -54.647 1.00 71.00 328 GLU A O 1
ATOM 2579 N N . ILE A 1 329 ? 47.301 -10.617 -55.608 1.00 70.62 329 ILE A N 1
ATOM 2580 C CA . ILE A 1 329 ? 45.922 -10.672 -55.091 1.00 70.62 329 ILE A CA 1
ATOM 2581 C C . ILE A 1 329 ? 45.212 -11.946 -55.568 1.00 70.62 329 ILE A C 1
ATOM 2583 O O . ILE A 1 329 ? 44.564 -12.620 -54.769 1.00 70.62 329 ILE A O 1
ATOM 2587 N N . GLN A 1 330 ? 45.403 -12.337 -56.833 1.00 70.44 330 GLN A N 1
ATOM 2588 C CA . GLN A 1 330 ? 44.881 -13.602 -57.369 1.00 70.44 330 GLN A CA 1
ATOM 2589 C C . GLN A 1 330 ? 45.422 -14.842 -56.635 1.00 70.44 330 GLN A C 1
ATOM 2591 O O . GLN A 1 330 ? 44.733 -15.855 -56.549 1.00 70.44 330 GLN A O 1
ATOM 2596 N N . ARG A 1 331 ? 46.650 -14.783 -56.099 1.00 71.50 331 ARG A N 1
ATOM 2597 C CA . ARG A 1 331 ? 47.274 -15.885 -55.342 1.00 71.50 331 ARG A CA 1
ATOM 2598 C C . ARG A 1 331 ? 46.932 -15.853 -53.852 1.00 71.50 331 ARG A C 1
ATOM 2600 O O . ARG A 1 331 ? 46.852 -16.908 -53.227 1.00 71.50 331 ARG A O 1
ATOM 2607 N N . LYS A 1 332 ? 46.777 -14.660 -53.273 1.00 72.19 332 LYS A N 1
ATOM 2608 C CA . LYS A 1 332 ? 46.418 -14.424 -51.869 1.00 72.19 332 LYS A CA 1
ATOM 2609 C C . LYS A 1 332 ? 45.486 -13.207 -51.765 1.00 72.19 332 LYS A C 1
ATOM 2611 O O . LYS A 1 332 ? 45.970 -12.078 -51.655 1.00 72.19 332 LYS A O 1
ATOM 2616 N N . PRO A 1 333 ? 44.161 -13.424 -51.697 1.00 60.09 333 PRO A N 1
ATOM 2617 C CA . PRO A 1 333 ? 43.177 -12.342 -51.601 1.00 60.09 333 PRO A CA 1
ATOM 2618 C C . PRO A 1 333 ? 43.341 -11.436 -50.366 1.00 60.09 333 PRO A C 1
ATOM 2620 O O . PRO A 1 333 ? 42.883 -10.298 -50.361 1.00 60.09 333 PRO A O 1
ATOM 2623 N N . SER A 1 334 ? 44.020 -11.910 -49.315 1.00 55.81 334 SER A N 1
ATOM 2624 C CA . SER A 1 334 ? 44.219 -11.189 -48.051 1.00 55.81 334 SER A CA 1
ATOM 2625 C C . SER A 1 334 ? 45.216 -10.018 -48.115 1.00 55.81 334 SER A C 1
ATOM 2627 O O . SER A 1 334 ? 45.265 -9.233 -47.175 1.00 55.81 334 SER A O 1
ATOM 2629 N N . VAL A 1 335 ? 45.998 -9.876 -49.194 1.00 58.94 335 VAL A N 1
ATOM 2630 C CA . VAL A 1 335 ? 47.088 -8.874 -49.322 1.00 58.94 335 VAL A CA 1
ATOM 2631 C C . VAL A 1 335 ? 46.579 -7.489 -49.771 1.00 58.94 335 VAL A C 1
ATOM 2633 O O . VAL A 1 335 ? 47.302 -6.495 -49.709 1.00 58.94 335 VAL A O 1
ATOM 2636 N N . LEU A 1 336 ? 45.310 -7.392 -50.187 1.00 56.53 336 LEU A N 1
ATOM 2637 C CA . LEU A 1 336 ? 44.720 -6.201 -50.814 1.00 56.53 336 LEU A CA 1
ATOM 2638 C C . LEU A 1 336 ? 44.786 -4.927 -49.945 1.00 56.53 336 LEU A C 1
ATOM 2640 O O . LEU A 1 336 ? 44.953 -3.829 -50.473 1.00 56.53 336 LEU A O 1
ATOM 2644 N N . ASN A 1 337 ? 44.686 -5.062 -48.619 1.00 52.06 337 ASN A N 1
ATOM 2645 C CA . ASN A 1 337 ? 44.628 -3.919 -47.699 1.00 52.06 337 ASN A CA 1
ATOM 2646 C C . ASN A 1 337 ? 46.009 -3.425 -47.224 1.00 52.06 337 ASN A C 1
ATOM 2648 O O . ASN A 1 337 ? 46.096 -2.333 -46.671 1.00 52.06 337 ASN A O 1
ATOM 2652 N N . GLU A 1 338 ? 47.085 -4.195 -47.425 1.00 49.34 338 GLU A N 1
ATOM 2653 C CA . GLU A 1 338 ? 48.407 -3.908 -46.837 1.00 49.34 338 GLU A CA 1
ATOM 2654 C C . GLU A 1 338 ? 49.312 -3.039 -47.732 1.00 49.34 338 GLU A C 1
ATOM 2656 O O . GLU A 1 338 ? 50.289 -2.473 -47.246 1.00 49.34 338 GLU A O 1
ATOM 2661 N N . LYS A 1 339 ? 49.000 -2.894 -49.031 1.00 52.88 339 LYS A N 1
ATOM 2662 C CA . LYS A 1 339 ? 49.905 -2.273 -50.025 1.00 52.88 339 LYS A CA 1
ATOM 2663 C C . LYS A 1 339 ? 49.451 -0.931 -50.616 1.00 52.88 339 LYS A C 1
ATOM 2665 O O . LYS A 1 339 ? 50.132 -0.389 -51.483 1.00 52.88 339 LYS A O 1
ATOM 2670 N N . THR A 1 340 ? 48.348 -0.346 -50.156 1.00 53.41 340 THR A N 1
ATOM 2671 C CA . THR A 1 340 ? 47.891 0.974 -50.630 1.00 53.41 340 THR A CA 1
ATOM 2672 C C . THR A 1 340 ? 48.551 2.110 -49.839 1.00 53.41 340 THR A C 1
ATOM 2674 O O . THR A 1 340 ? 47.901 2.775 -49.034 1.00 53.41 340 THR A O 1
ATOM 2677 N N . ALA A 1 341 ? 49.856 2.315 -50.026 1.00 52.38 341 ALA A N 1
ATOM 2678 C CA . ALA A 1 341 ? 50.589 3.439 -49.439 1.00 52.38 341 ALA A CA 1
ATOM 2679 C C . ALA A 1 341 ? 50.705 4.596 -50.449 1.00 52.38 341 ALA A C 1
ATOM 2681 O O . ALA A 1 341 ? 51.074 4.370 -51.595 1.00 52.38 341 ALA A O 1
ATOM 2682 N N . HIS A 1 342 ? 50.359 5.811 -49.999 1.00 57.25 342 HIS A N 1
ATOM 2683 C CA . HIS A 1 342 ? 50.471 7.111 -50.688 1.00 57.25 342 HIS A CA 1
ATOM 2684 C C . HIS A 1 342 ? 50.423 7.090 -52.225 1.00 57.25 342 HIS A C 1
ATOM 2686 O O . HIS A 1 342 ? 51.446 7.076 -52.905 1.00 57.25 342 HIS A O 1
ATOM 2692 N N . VAL A 1 343 ? 49.210 7.198 -52.767 1.00 65.38 343 VAL A N 1
ATOM 2693 C CA . VAL A 1 343 ? 48.991 7.465 -54.191 1.00 65.38 343 VAL A CA 1
ATOM 2694 C C . VAL A 1 343 ? 48.861 8.973 -54.392 1.00 65.38 343 VAL A C 1
ATOM 2696 O O . VAL A 1 343 ? 48.076 9.625 -53.703 1.00 65.38 343 VAL A O 1
ATOM 2699 N N . ALA A 1 344 ? 49.631 9.528 -55.325 1.00 71.50 344 ALA A N 1
ATOM 2700 C CA . ALA A 1 344 ? 49.529 10.933 -55.696 1.00 71.50 344 ALA A CA 1
ATOM 2701 C C . ALA A 1 344 ? 48.186 11.221 -56.405 1.00 71.50 344 ALA A C 1
ATOM 2703 O O . ALA A 1 344 ? 47.631 10.366 -57.101 1.00 71.50 344 ALA A O 1
ATOM 2704 N N . ALA A 1 345 ? 47.619 12.408 -56.170 1.00 72.81 345 ALA A N 1
ATOM 2705 C CA . ALA A 1 345 ? 46.260 12.742 -56.603 1.00 72.81 345 ALA A CA 1
ATOM 2706 C C . ALA A 1 345 ? 46.094 12.727 -58.136 1.00 72.81 345 ALA A C 1
ATOM 2708 O O . ALA A 1 345 ? 45.043 12.335 -58.635 1.00 72.81 345 ALA A O 1
ATOM 2709 N N . ASP A 1 346 ? 47.144 13.083 -58.873 1.00 76.88 346 ASP A N 1
ATOM 2710 C CA . ASP A 1 346 ? 47.245 13.010 -60.334 1.00 76.88 346 ASP A CA 1
ATOM 2711 C C . ASP A 1 346 ? 47.036 11.583 -60.867 1.00 76.88 346 ASP A C 1
ATOM 2713 O O . ASP A 1 346 ? 46.262 11.379 -61.804 1.00 76.88 346 ASP A O 1
ATOM 2717 N N . ARG A 1 347 ? 47.635 10.576 -60.220 1.00 79.44 347 ARG A N 1
ATOM 2718 C CA . ARG A 1 347 ? 47.449 9.162 -60.590 1.00 79.44 347 ARG A CA 1
ATOM 2719 C C . ARG A 1 347 ? 46.030 8.673 -60.328 1.00 79.44 347 ARG A C 1
ATOM 2721 O O . ARG A 1 347 ? 45.497 7.892 -61.109 1.00 79.44 347 ARG A O 1
ATOM 2728 N N . LEU A 1 348 ? 45.398 9.146 -59.251 1.00 75.56 348 LEU A N 1
ATOM 2729 C CA . LEU A 1 348 ? 43.992 8.837 -58.965 1.00 75.56 348 LEU A CA 1
ATOM 2730 C C . LEU A 1 348 ? 43.047 9.472 -59.990 1.00 75.56 348 LEU A C 1
ATOM 2732 O O . LEU A 1 348 ? 42.064 8.841 -60.375 1.00 75.56 348 LEU A O 1
ATOM 2736 N N . VAL A 1 349 ? 43.342 10.690 -60.454 1.00 79.88 349 VAL A N 1
ATOM 2737 C CA . VAL A 1 349 ? 42.585 11.325 -61.543 1.00 79.88 349 VAL A CA 1
ATOM 2738 C C . VAL A 1 349 ? 42.708 10.507 -62.828 1.00 79.88 349 VAL A C 1
ATOM 2740 O O . VAL A 1 349 ? 41.694 10.249 -63.475 1.00 79.88 349 VAL A O 1
ATOM 2743 N N . GLU A 1 350 ? 43.912 10.051 -63.173 1.00 82.31 350 GLU A N 1
ATOM 2744 C CA . GLU A 1 350 ? 44.140 9.243 -64.377 1.00 82.31 350 GLU A CA 1
ATOM 2745 C C . GLU A 1 350 ? 43.481 7.859 -64.297 1.00 82.31 350 GLU A C 1
ATOM 2747 O O . GLU A 1 350 ? 42.856 7.396 -65.254 1.00 82.31 350 GLU A O 1
ATOM 2752 N N . PHE A 1 351 ? 43.524 7.231 -63.122 1.00 83.38 351 PHE A N 1
ATOM 2753 C CA . PHE A 1 351 ? 42.776 6.012 -62.829 1.00 83.38 351 PHE A CA 1
ATOM 2754 C C . PHE A 1 351 ? 41.278 6.189 -63.066 1.00 83.38 351 PHE A C 1
ATOM 2756 O O . PHE A 1 351 ? 40.688 5.432 -63.836 1.00 83.38 351 PHE A O 1
ATOM 2763 N N . LEU A 1 352 ? 40.663 7.210 -62.463 1.00 80.94 352 LEU A N 1
ATOM 2764 C CA . LEU A 1 352 ? 39.233 7.466 -62.631 1.00 80.94 352 LEU A CA 1
ATOM 2765 C C . LEU A 1 352 ? 38.881 7.768 -64.093 1.00 80.94 352 LEU A C 1
ATOM 2767 O O . LEU A 1 352 ? 37.881 7.254 -64.576 1.00 80.94 352 LEU A O 1
ATOM 2771 N N . ARG A 1 353 ? 39.721 8.504 -64.832 1.00 82.25 353 ARG A N 1
ATOM 2772 C CA . ARG A 1 353 ? 39.521 8.742 -66.275 1.00 82.25 353 ARG A CA 1
ATOM 2773 C C . ARG A 1 353 ? 39.581 7.463 -67.100 1.00 82.25 353 ARG A C 1
ATOM 2775 O O . ARG A 1 353 ? 38.780 7.285 -68.019 1.00 82.25 353 ARG A O 1
ATOM 2782 N N . THR A 1 354 ? 40.507 6.567 -66.775 1.00 82.00 354 THR A N 1
ATOM 2783 C CA . THR A 1 354 ? 40.636 5.273 -67.457 1.00 82.00 354 THR A CA 1
ATOM 2784 C C . THR A 1 354 ? 39.420 4.391 -67.167 1.00 82.00 354 THR A C 1
ATOM 2786 O O . THR A 1 354 ? 38.880 3.761 -68.077 1.00 82.00 354 THR A O 1
ATOM 2789 N N . VAL A 1 355 ? 38.927 4.415 -65.923 1.00 79.94 355 VAL A N 1
ATOM 2790 C CA . VAL A 1 355 ? 37.664 3.776 -65.529 1.00 79.94 355 VAL A CA 1
ATOM 2791 C C . VAL A 1 355 ? 36.495 4.384 -66.317 1.00 79.94 355 VAL A C 1
ATOM 2793 O O . VAL A 1 355 ? 35.788 3.645 -66.981 1.00 79.94 355 VAL A O 1
ATOM 2796 N N . GLU A 1 356 ? 36.319 5.704 -66.357 1.00 80.12 356 GLU A N 1
ATOM 2797 C CA . GLU A 1 356 ? 35.239 6.365 -67.121 1.00 80.12 356 GLU A CA 1
ATOM 2798 C C . GLU A 1 356 ? 35.283 6.046 -68.623 1.00 80.12 356 GLU A C 1
ATOM 2800 O O . GLU A 1 356 ? 34.249 5.825 -69.247 1.00 80.12 356 GLU A O 1
ATOM 2805 N N . THR A 1 357 ? 36.481 5.970 -69.208 1.00 81.25 357 THR A N 1
ATOM 2806 C CA . THR A 1 357 ? 36.667 5.601 -70.623 1.00 81.25 357 THR A CA 1
ATOM 2807 C C . THR A 1 357 ? 36.206 4.169 -70.885 1.00 81.25 357 THR A C 1
ATOM 2809 O O . THR A 1 357 ? 35.658 3.859 -71.942 1.00 81.25 357 THR A O 1
ATOM 2812 N N . ARG A 1 358 ? 36.410 3.279 -69.909 1.00 77.00 358 ARG A N 1
ATOM 2813 C CA . ARG A 1 358 ? 35.954 1.890 -69.971 1.00 77.00 358 ARG A CA 1
ATOM 2814 C C . ARG A 1 358 ? 34.478 1.734 -69.585 1.00 77.00 358 ARG A C 1
ATOM 2816 O O . ARG A 1 358 ? 33.850 0.777 -70.030 1.00 77.00 358 ARG A O 1
ATOM 2823 N N . PHE A 1 359 ? 33.940 2.670 -68.802 1.00 75.50 359 PHE A N 1
ATOM 2824 C CA . PHE A 1 359 ? 32.604 2.651 -68.204 1.00 75.50 359 PHE A CA 1
ATOM 2825 C C . PHE A 1 359 ? 31.894 4.015 -68.373 1.00 75.50 359 PHE A C 1
ATOM 2827 O O . PHE A 1 359 ? 31.750 4.762 -67.402 1.00 75.50 359 PHE A O 1
ATOM 2834 N N . PRO A 1 360 ? 31.400 4.345 -69.582 1.00 72.12 360 PRO A N 1
ATOM 2835 C CA . PRO A 1 360 ? 30.857 5.674 -69.898 1.00 72.12 360 PRO A CA 1
ATOM 2836 C C . PRO A 1 360 ? 29.561 6.033 -69.144 1.00 72.12 360 PRO A C 1
ATOM 2838 O O . PRO A 1 360 ? 29.189 7.203 -69.074 1.00 72.12 360 PRO A O 1
ATOM 2841 N N . SER A 1 361 ? 28.877 5.048 -68.548 1.00 72.12 361 SER A N 1
ATOM 2842 C CA . SER A 1 361 ? 27.679 5.251 -67.715 1.00 72.12 361 SER A CA 1
ATOM 2843 C C . SER A 1 361 ? 27.964 5.949 -66.378 1.00 72.12 361 SER A C 1
ATOM 2845 O O . SER A 1 361 ? 27.031 6.424 -65.725 1.00 72.12 361 SER A O 1
ATOM 2847 N N . TYR A 1 362 ? 29.233 6.000 -65.958 1.00 72.62 362 TYR A N 1
ATOM 2848 C CA . TYR A 1 362 ? 29.665 6.585 -64.695 1.00 72.62 362 TYR A CA 1
ATOM 2849 C C . TYR A 1 362 ? 30.582 7.778 -64.935 1.00 72.62 362 TYR A C 1
ATOM 2851 O O . TYR A 1 362 ? 31.495 7.727 -65.753 1.00 72.62 362 TYR A O 1
ATOM 2859 N N . GLN A 1 363 ? 30.377 8.829 -64.145 1.00 79.88 363 GLN A N 1
ATOM 2860 C CA . GLN A 1 363 ? 31.292 9.959 -64.056 1.00 79.88 363 GLN A CA 1
ATOM 2861 C C . GLN A 1 363 ? 31.714 10.136 -62.601 1.00 79.88 363 GLN A C 1
ATOM 2863 O O . GLN A 1 363 ? 30.869 10.231 -61.712 1.00 79.88 363 GLN A O 1
ATOM 2868 N N . PHE A 1 364 ? 33.010 10.201 -62.338 1.00 80.12 364 PHE A N 1
ATOM 2869 C CA . PHE A 1 364 ? 33.582 10.373 -61.014 1.00 80.12 364 PHE A CA 1
ATOM 2870 C C . PHE A 1 364 ? 34.120 11.795 -60.864 1.00 80.12 364 PHE A C 1
ATOM 2872 O O . PHE A 1 364 ? 34.917 12.262 -61.666 1.00 80.12 364 PHE A O 1
ATOM 2879 N N . ALA A 1 365 ? 33.722 12.489 -59.803 1.00 80.19 365 ALA A N 1
ATOM 2880 C CA . ALA A 1 365 ? 34.276 13.788 -59.433 1.00 80.19 365 ALA A CA 1
ATOM 2881 C C . ALA A 1 365 ? 35.146 13.638 -58.193 1.00 80.19 365 ALA A C 1
ATOM 2883 O O . ALA A 1 365 ? 34.629 13.408 -57.096 1.00 80.19 365 ALA A O 1
ATOM 2884 N N . LEU A 1 366 ? 36.461 13.751 -58.364 1.00 82.06 366 LEU A N 1
ATOM 2885 C CA . LEU A 1 366 ? 37.416 13.671 -57.269 1.00 82.06 366 LEU A CA 1
ATOM 2886 C C . LEU A 1 366 ? 37.649 15.066 -56.701 1.00 82.06 366 LEU A C 1
ATOM 2888 O O . LEU A 1 366 ? 38.069 15.970 -57.414 1.00 82.06 366 LEU A O 1
ATOM 2892 N N . HIS A 1 367 ? 37.408 15.223 -55.407 1.00 80.75 367 HIS A N 1
ATOM 2893 C CA . HIS A 1 367 ? 37.565 16.482 -54.706 1.00 80.75 367 HIS A CA 1
ATOM 2894 C C . HIS A 1 367 ? 38.714 16.421 -53.702 1.00 80.75 367 HIS A C 1
ATOM 2896 O O . HIS A 1 367 ? 38.918 15.392 -53.056 1.00 80.75 367 HIS A O 1
ATOM 2902 N N . SER A 1 368 ? 39.407 17.540 -53.521 1.00 81.19 368 SER A N 1
ATOM 2903 C CA . SER A 1 368 ? 40.339 17.780 -52.418 1.00 81.19 368 SER A CA 1
ATOM 2904 C C . SER A 1 368 ? 39.760 18.814 -51.457 1.00 81.19 368 SER A C 1
ATOM 2906 O O . SER A 1 368 ? 38.942 19.647 -51.851 1.00 81.19 368 SER A O 1
ATOM 2908 N N . MET A 1 369 ? 40.172 18.755 -50.192 1.00 74.56 369 MET A N 1
ATOM 2909 C CA . MET A 1 369 ? 39.830 19.763 -49.194 1.00 74.56 369 MET A CA 1
ATOM 2910 C C . MET A 1 369 ? 41.003 20.713 -48.987 1.00 74.56 369 MET A C 1
ATOM 2912 O O . MET A 1 369 ? 42.116 20.279 -48.687 1.00 74.56 369 MET A O 1
ATOM 2916 N N . ASN A 1 370 ? 40.727 22.003 -49.121 1.00 73.81 370 ASN A N 1
ATOM 2917 C CA . ASN A 1 370 ? 41.678 23.067 -48.853 1.00 73.81 370 ASN A CA 1
ATOM 2918 C C . ASN A 1 370 ? 41.780 23.333 -47.345 1.00 73.81 370 ASN A C 1
ATOM 2920 O O . ASN A 1 370 ? 40.921 22.935 -46.554 1.00 73.81 370 ASN A O 1
ATOM 2924 N N . THR A 1 371 ? 42.843 24.023 -46.932 1.00 66.88 371 THR A N 1
ATOM 2925 C CA . THR A 1 371 ? 43.119 24.344 -45.521 1.00 66.88 371 THR A CA 1
ATOM 2926 C C . THR A 1 371 ? 42.053 25.234 -44.874 1.00 66.88 371 THR A C 1
ATOM 2928 O O . THR A 1 371 ? 41.904 25.217 -43.656 1.00 66.88 371 THR A O 1
ATOM 2931 N N . ASP A 1 372 ? 41.282 25.966 -45.676 1.00 64.12 372 ASP A N 1
ATOM 2932 C CA . ASP A 1 372 ? 40.153 26.810 -45.268 1.00 64.12 372 ASP A CA 1
ATOM 2933 C C . ASP A 1 372 ? 38.815 26.044 -45.169 1.00 64.12 372 ASP A C 1
ATOM 2935 O O . ASP A 1 372 ? 37.780 26.625 -44.844 1.00 64.12 372 ASP A O 1
ATOM 2939 N N . GLY A 1 373 ? 38.817 24.735 -45.446 1.00 63.47 373 GLY A N 1
ATOM 2940 C CA . GLY A 1 373 ? 37.623 23.891 -45.459 1.00 63.47 373 GLY A CA 1
ATOM 2941 C C . GLY A 1 373 ? 36.798 23.978 -46.748 1.00 63.47 373 GLY A C 1
ATOM 2942 O O . GLY A 1 373 ? 35.757 23.316 -46.840 1.00 63.47 373 GLY A O 1
ATOM 2943 N N . SER A 1 374 ? 37.243 24.746 -47.751 1.00 69.69 374 SER A N 1
ATOM 2944 C CA . SER A 1 374 ? 36.656 24.723 -49.092 1.00 69.69 374 SER A CA 1
ATOM 2945 C C . SER A 1 374 ? 36.995 23.409 -49.810 1.00 69.69 374 SER A C 1
ATOM 2947 O O . SER A 1 374 ? 37.981 22.738 -49.505 1.00 69.69 374 SER A O 1
ATOM 2949 N N . VAL A 1 375 ? 36.128 22.982 -50.731 1.00 72.62 375 VAL A N 1
ATOM 2950 C CA . VAL A 1 375 ? 36.270 21.706 -51.449 1.00 72.62 375 VAL A CA 1
ATOM 2951 C C . VAL A 1 375 ? 36.383 21.995 -52.938 1.00 72.62 375 VAL A C 1
ATOM 2953 O O . VAL A 1 375 ? 35.446 22.549 -53.515 1.00 72.62 375 VAL A O 1
ATOM 2956 N N . GLU A 1 376 ? 37.495 21.592 -53.545 1.00 79.06 376 GLU A N 1
ATOM 2957 C CA . GLU A 1 376 ? 37.823 21.814 -54.957 1.00 79.06 376 GLU A CA 1
ATOM 2958 C C . GLU A 1 376 ? 37.785 20.495 -55.744 1.00 79.06 376 GLU A C 1
ATOM 2960 O O . GLU A 1 376 ? 38.253 19.470 -55.256 1.00 79.06 376 GLU A O 1
ATOM 2965 N N . GLU A 1 377 ? 37.217 20.502 -56.954 1.00 80.75 377 GLU A N 1
ATOM 2966 C CA . GLU A 1 377 ? 37.158 19.339 -57.857 1.00 80.75 377 GLU A CA 1
ATOM 2967 C C . GLU A 1 377 ? 38.441 19.266 -58.705 1.00 80.75 377 GLU A C 1
ATOM 2969 O O . GLU A 1 377 ? 38.665 20.101 -59.578 1.00 80.75 377 GLU A O 1
ATOM 2974 N N . LEU A 1 378 ? 39.273 18.250 -58.462 1.00 79.50 378 LEU A N 1
ATOM 2975 C CA . LEU A 1 378 ? 40.595 18.073 -59.077 1.00 79.50 378 LEU A CA 1
ATOM 2976 C C . LEU A 1 378 ? 40.537 17.653 -60.552 1.00 79.50 378 LEU A C 1
ATOM 2978 O O . LEU A 1 378 ? 41.502 17.833 -61.290 1.00 79.50 378 LEU A O 1
ATOM 2982 N N . ASN A 1 379 ? 39.428 17.057 -60.992 1.00 77.62 379 ASN A N 1
ATOM 2983 C CA . ASN A 1 379 ? 39.256 16.537 -62.349 1.00 77.62 379 ASN A CA 1
ATOM 2984 C C . ASN A 1 379 ? 38.146 17.251 -63.135 1.00 77.62 379 ASN A C 1
ATOM 2986 O O . ASN A 1 379 ? 37.515 16.652 -64.010 1.00 77.62 379 ASN A O 1
ATOM 2990 N N . ARG A 1 380 ? 37.925 18.537 -62.838 1.00 74.75 380 ARG A N 1
ATOM 2991 C CA . ARG A 1 380 ? 36.900 19.372 -63.473 1.00 74.75 380 ARG A CA 1
ATOM 2992 C C . ARG A 1 380 ? 37.081 19.424 -64.998 1.00 74.75 380 ARG A C 1
ATOM 2994 O O . ARG A 1 380 ? 38.166 19.729 -65.488 1.00 74.75 380 ARG A O 1
ATOM 3001 N N . ARG A 1 381 ? 36.010 19.150 -65.750 1.00 64.69 381 ARG A N 1
ATOM 3002 C CA . ARG A 1 381 ? 35.978 19.223 -67.224 1.00 64.69 381 ARG A CA 1
ATOM 3003 C C . ARG A 1 381 ? 35.185 20.455 -67.701 1.00 64.69 381 ARG A C 1
ATOM 3005 O O . ARG A 1 381 ? 34.230 20.838 -67.017 1.00 64.69 381 ARG A O 1
ATOM 3012 N N . PRO A 1 382 ? 35.536 21.070 -68.848 1.00 49.75 382 PRO A N 1
ATOM 3013 C CA . PRO A 1 382 ? 34.640 21.984 -69.558 1.00 49.75 382 PRO A CA 1
ATOM 3014 C C . PRO A 1 382 ? 33.401 21.202 -70.028 1.00 49.75 382 PRO A C 1
ATOM 3016 O O . PRO A 1 382 ? 33.523 20.032 -70.375 1.00 49.75 382 PRO A O 1
ATOM 3019 N N . GLN A 1 383 ? 32.220 21.817 -69.951 1.00 50.62 383 GLN A N 1
ATOM 3020 C CA . GLN A 1 383 ? 30.914 21.180 -70.179 1.00 50.62 383 GLN A CA 1
ATOM 3021 C C . GLN A 1 383 ? 30.857 20.289 -71.427 1.00 50.62 383 GLN A C 1
ATOM 3023 O O . GLN A 1 383 ? 31.092 20.774 -72.526 1.00 50.62 383 GLN A O 1
ATOM 3028 N N . GLU A 1 384 ? 30.414 19.044 -71.238 1.00 45.97 384 GLU A N 1
ATOM 3029 C CA . GLU A 1 384 ? 29.690 18.255 -72.238 1.00 45.97 384 GLU A CA 1
ATOM 3030 C C . GLU A 1 384 ? 28.836 17.173 -71.548 1.00 45.97 384 GLU A C 1
ATOM 3032 O O . GLU A 1 384 ? 28.915 16.977 -70.333 1.00 45.97 384 GLU A O 1
ATOM 3037 N N . GLU A 1 385 ? 27.951 16.581 -72.343 1.00 44.78 385 GLU A N 1
ATOM 3038 C CA . GLU A 1 385 ? 26.573 16.153 -72.075 1.00 44.78 385 GLU A CA 1
ATOM 3039 C C . GLU A 1 385 ? 26.309 15.097 -70.981 1.00 44.78 385 GLU A C 1
ATOM 3041 O O . GLU A 1 385 ? 27.182 14.416 -70.451 1.00 44.78 385 GLU A O 1
ATOM 3046 N N . SER A 1 386 ? 25.023 15.008 -70.625 1.00 50.50 386 SER A N 1
ATOM 3047 C CA . SER A 1 386 ? 24.423 14.295 -69.495 1.00 50.50 386 SER A CA 1
ATOM 3048 C C . SER A 1 386 ? 24.941 12.868 -69.258 1.00 50.50 386 SER A C 1
ATOM 3050 O O . SER A 1 386 ? 24.480 11.911 -69.882 1.00 50.50 386 SER A O 1
ATOM 3052 N N . CYS A 1 387 ? 25.801 12.696 -68.252 1.00 46.38 387 CYS A N 1
ATOM 3053 C CA . CYS A 1 387 ? 26.039 11.390 -67.642 1.00 46.38 387 CYS A CA 1
ATOM 3054 C C . CYS A 1 387 ? 24.877 11.039 -66.693 1.00 46.38 387 CYS A C 1
ATOM 3056 O O . CYS A 1 387 ? 24.471 11.858 -65.866 1.00 46.38 387 CYS A O 1
ATOM 3058 N N . GLN A 1 388 ? 24.343 9.815 -66.784 1.00 54.41 388 GLN A N 1
ATOM 3059 C CA . GLN A 1 388 ? 23.209 9.367 -65.962 1.00 54.41 388 GLN A CA 1
ATOM 3060 C C . GLN A 1 388 ? 23.539 9.278 -64.460 1.00 54.41 388 GLN A C 1
ATOM 3062 O O . GLN A 1 388 ? 22.621 9.373 -63.641 1.00 54.41 388 GLN A O 1
ATOM 3067 N N . ARG A 1 389 ? 24.814 9.097 -64.066 1.00 64.62 389 ARG A N 1
ATOM 3068 C CA . ARG A 1 389 ? 25.226 8.964 -62.653 1.00 64.62 389 ARG A CA 1
ATOM 3069 C C . ARG A 1 389 ? 26.599 9.596 -62.369 1.00 64.62 389 ARG A C 1
ATOM 3071 O O . ARG A 1 389 ? 27.639 8.993 -62.624 1.00 64.62 389 ARG A O 1
ATOM 3078 N N . LYS A 1 390 ? 26.600 10.787 -61.750 1.00 72.88 390 LYS A N 1
ATOM 3079 C CA . LYS A 1 390 ? 27.811 11.446 -61.218 1.00 72.88 390 LYS A CA 1
ATOM 3080 C C . LYS A 1 390 ? 28.079 11.014 -59.766 1.00 72.88 390 LYS A C 1
ATOM 3082 O O . LYS A 1 390 ? 27.287 11.309 -58.872 1.00 72.88 390 LYS A O 1
ATOM 3087 N N . VAL A 1 391 ? 29.208 10.354 -59.512 1.00 73.62 391 VAL A N 1
ATOM 3088 C CA . VAL A 1 391 ? 29.681 9.929 -58.183 1.00 73.62 391 VAL A CA 1
ATOM 3089 C C . VAL A 1 391 ? 30.733 10.914 -57.680 1.00 73.62 391 VAL A C 1
ATOM 3091 O O . VAL A 1 391 ? 31.791 11.069 -58.280 1.00 73.62 391 VAL A O 1
ATOM 3094 N N . SER A 1 392 ? 30.468 11.580 -56.557 1.00 74.62 392 SER A N 1
ATOM 3095 C CA . SER A 1 392 ? 31.418 12.526 -55.956 1.00 74.62 392 SER A CA 1
ATOM 3096 C C . SER A 1 392 ? 32.244 11.863 -54.861 1.00 74.62 392 SER A C 1
ATOM 3098 O O . SER A 1 392 ? 31.709 11.190 -53.982 1.00 74.62 392 SER A O 1
ATOM 3100 N N . LEU A 1 393 ? 33.555 12.065 -54.910 1.00 78.69 393 LEU A N 1
ATOM 3101 C CA . LEU A 1 393 ? 34.555 11.461 -54.040 1.00 78.69 393 LEU A CA 1
ATOM 3102 C C . LEU A 1 393 ? 35.400 12.553 -53.387 1.00 78.69 393 LEU A C 1
ATOM 3104 O O . LEU A 1 393 ? 35.712 13.546 -54.033 1.00 78.69 393 LEU A O 1
ATOM 3108 N N . LEU A 1 394 ? 35.771 12.371 -52.122 1.00 75.81 394 LEU A N 1
ATOM 3109 C CA . LEU A 1 394 ? 36.661 13.255 -51.373 1.00 75.81 394 LEU A CA 1
ATOM 3110 C C . LEU A 1 394 ? 37.955 12.515 -51.037 1.00 75.81 394 LEU A C 1
ATOM 3112 O O . LEU A 1 394 ? 37.920 11.440 -50.429 1.00 75.81 394 LEU A O 1
ATOM 3116 N N . LEU A 1 395 ? 39.085 13.103 -51.412 1.00 75.81 395 LEU A N 1
ATOM 3117 C CA . LEU A 1 395 ? 40.414 12.616 -51.078 1.00 75.81 395 LEU A CA 1
ATOM 3118 C C . LEU A 1 395 ? 40.743 12.957 -49.617 1.00 75.81 395 LEU A C 1
ATOM 3120 O O . LEU A 1 395 ? 40.762 14.122 -49.232 1.00 75.81 395 LEU A O 1
ATOM 3124 N N . ASN A 1 396 ? 41.016 11.932 -48.810 1.00 66.12 396 ASN A N 1
ATOM 3125 C CA . ASN A 1 396 ? 41.403 12.035 -47.402 1.00 66.12 396 ASN A CA 1
ATOM 3126 C C . ASN A 1 396 ? 42.745 11.307 -47.207 1.00 66.12 396 ASN A C 1
ATOM 3128 O O . ASN A 1 396 ? 42.787 10.137 -46.803 1.00 66.12 396 ASN A O 1
ATOM 3132 N N . GLY A 1 397 ? 43.851 11.979 -47.541 1.00 67.56 397 GLY A N 1
ATOM 3133 C CA . GLY A 1 397 ? 45.189 11.380 -47.540 1.00 67.56 397 GLY A CA 1
ATOM 3134 C C . GLY A 1 397 ? 45.310 10.260 -48.580 1.00 67.56 397 GLY A C 1
ATOM 3135 O O . GLY A 1 397 ? 45.074 10.488 -49.759 1.00 67.56 397 GLY A O 1
ATOM 3136 N N . ALA A 1 398 ? 45.651 9.039 -48.146 1.00 58.47 398 ALA A N 1
ATOM 3137 C CA . ALA A 1 398 ? 45.730 7.853 -49.015 1.00 58.47 398 ALA A CA 1
ATOM 3138 C C . ALA A 1 398 ? 44.376 7.134 -49.230 1.00 58.47 398 ALA A C 1
ATOM 3140 O O . ALA A 1 398 ? 44.319 6.117 -49.920 1.00 58.47 398 ALA A O 1
ATOM 3141 N N . SER A 1 399 ? 43.293 7.629 -48.621 1.00 61.72 399 SER A N 1
ATOM 3142 C CA . SER A 1 399 ? 41.953 7.035 -48.697 1.00 61.72 399 SER A CA 1
ATOM 3143 C C . SER A 1 399 ? 40.978 7.944 -49.437 1.00 61.72 399 SER A C 1
ATOM 3145 O O . SER A 1 399 ? 41.164 9.160 -49.491 1.00 61.72 399 SER A O 1
ATOM 3147 N N . VAL A 1 400 ? 39.911 7.361 -49.983 1.00 66.81 400 VAL A N 1
ATOM 3148 C CA . VAL A 1 400 ? 38.860 8.102 -50.683 1.00 66.81 400 VAL A CA 1
ATOM 3149 C C . VAL A 1 400 ? 37.534 7.852 -49.976 1.00 66.81 400 VAL A C 1
ATOM 3151 O O . VAL A 1 400 ? 37.199 6.726 -49.621 1.00 66.81 400 VAL A O 1
ATOM 3154 N N . SER A 1 401 ? 36.776 8.909 -49.711 1.00 64.38 401 SER A N 1
ATOM 3155 C CA . SER A 1 401 ? 35.455 8.821 -49.075 1.00 64.38 401 SER A CA 1
ATOM 3156 C C . SER A 1 401 ? 34.384 9.252 -50.062 1.00 64.38 401 SER A C 1
ATOM 3158 O O . SER A 1 401 ? 34.591 10.202 -50.813 1.00 64.38 401 SER A O 1
ATOM 3160 N N . THR A 1 402 ? 33.227 8.592 -50.071 1.00 66.31 402 THR A N 1
ATOM 3161 C CA . THR A 1 402 ? 32.107 9.067 -50.893 1.00 66.31 402 THR A CA 1
ATOM 3162 C C . THR A 1 402 ? 31.611 10.399 -50.335 1.00 66.31 402 THR A C 1
ATOM 3164 O O . THR A 1 402 ? 31.261 10.503 -49.156 1.00 66.31 402 THR A O 1
ATOM 3167 N N . LEU A 1 403 ? 31.591 11.425 -51.178 1.00 64.31 403 LEU A N 1
ATOM 3168 C CA . LEU A 1 403 ? 31.099 12.749 -50.837 1.00 64.31 403 LEU A CA 1
ATOM 3169 C C . LEU A 1 403 ? 29.626 12.837 -51.234 1.00 64.31 403 LEU A C 1
ATOM 3171 O O . LEU A 1 403 ? 29.287 12.785 -52.416 1.00 64.31 403 LEU A O 1
ATOM 3175 N N . ILE A 1 404 ? 28.740 12.991 -50.252 1.00 61.66 404 ILE A N 1
ATOM 3176 C CA . ILE A 1 404 ? 27.322 13.229 -50.516 1.00 61.66 404 ILE A CA 1
ATOM 3177 C C . ILE A 1 404 ? 27.126 14.744 -50.539 1.00 61.66 404 ILE A C 1
ATOM 3179 O O . ILE A 1 404 ? 27.087 15.400 -49.501 1.00 61.66 404 ILE A O 1
ATOM 3183 N N . LEU A 1 405 ? 27.020 15.309 -51.743 1.00 54.09 405 LEU A N 1
ATOM 3184 C CA . LEU A 1 405 ? 26.879 16.756 -51.974 1.00 54.09 405 LEU A CA 1
ATOM 3185 C C . LEU A 1 405 ? 25.493 17.320 -51.610 1.00 54.09 405 LEU A C 1
ATOM 3187 O O . LEU A 1 405 ? 25.232 18.502 -51.818 1.00 54.09 405 LEU A O 1
ATOM 3191 N N . ILE A 1 406 ? 24.595 16.495 -51.076 1.00 51.22 406 ILE A N 1
ATOM 3192 C CA . ILE A 1 406 ? 23.222 16.890 -50.766 1.00 51.22 406 ILE A CA 1
ATOM 3193 C C . ILE A 1 406 ? 23.178 17.513 -49.364 1.00 51.22 406 ILE A C 1
ATOM 3195 O O . ILE A 1 406 ? 23.695 16.933 -48.412 1.00 51.22 406 ILE A O 1
ATOM 3199 N N . GLN A 1 407 ? 22.489 18.651 -49.223 1.00 47.16 407 GLN A N 1
ATOM 3200 C CA . GLN A 1 407 ? 22.215 19.387 -47.971 1.00 47.16 407 GLN A CA 1
ATOM 3201 C C . GLN A 1 407 ? 21.428 18.602 -46.895 1.00 47.16 407 GLN A C 1
ATOM 3203 O O . GLN A 1 407 ? 20.950 19.181 -45.920 1.00 47.16 407 GLN A O 1
ATOM 3208 N N . HIS A 1 408 ? 21.265 17.288 -47.032 1.00 52.75 408 HIS A N 1
ATOM 3209 C CA . HIS A 1 408 ? 20.545 16.487 -46.054 1.00 52.75 408 HIS A CA 1
ATOM 3210 C C . HIS A 1 408 ? 21.478 15.974 -44.951 1.00 52.75 408 HIS A C 1
ATOM 3212 O O . HIS A 1 408 ? 22.623 15.575 -45.178 1.00 52.75 408 HIS A O 1
ATOM 3218 N N . SER A 1 409 ? 20.964 16.023 -43.721 1.00 60.56 409 SER A N 1
ATOM 3219 C CA . SER A 1 409 ? 21.643 15.585 -42.506 1.00 60.56 409 SER A CA 1
ATOM 3220 C C . SER A 1 409 ? 22.136 14.137 -42.622 1.00 60.56 409 SER A C 1
ATOM 3222 O O . SER A 1 409 ? 21.522 13.309 -43.294 1.00 60.56 409 SER A O 1
ATOM 3224 N N . VAL A 1 410 ? 23.221 13.818 -41.907 1.00 63.28 410 VAL A N 1
ATOM 3225 C CA . VAL A 1 410 ? 23.771 12.457 -41.720 1.00 63.28 410 VAL A CA 1
ATOM 3226 C C . VAL A 1 410 ? 22.672 11.400 -41.514 1.00 63.28 410 VAL A C 1
ATOM 3228 O O . VAL A 1 410 ? 22.755 10.300 -42.055 1.00 63.28 410 VAL A O 1
ATOM 3231 N N . LEU A 1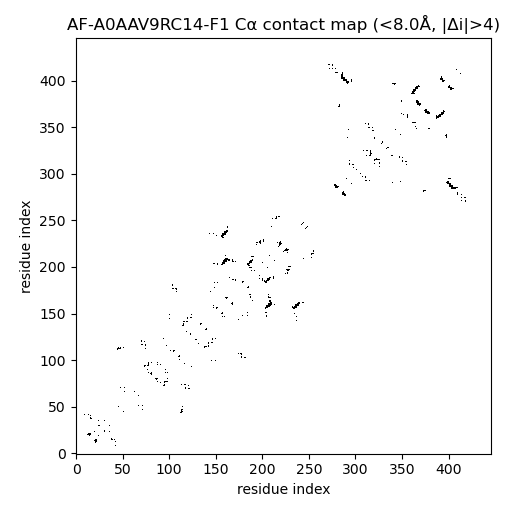 411 ? 21.604 11.774 -40.804 1.00 64.50 411 LEU A N 1
ATOM 3232 C CA . LEU A 1 411 ? 20.408 10.966 -40.564 1.00 64.50 411 LEU A CA 1
ATOM 3233 C C . LEU A 1 411 ? 19.754 10.431 -41.846 1.00 64.50 411 LEU A C 1
ATOM 3235 O O . LEU A 1 411 ? 19.519 9.232 -41.931 1.00 64.50 411 LEU A O 1
ATOM 3239 N N . ARG A 1 412 ? 19.513 11.266 -42.864 1.00 65.44 412 ARG A N 1
ATOM 3240 C CA . ARG A 1 412 ? 18.875 10.832 -44.125 1.00 65.44 412 ARG A CA 1
ATOM 3241 C C . ARG A 1 412 ? 19.761 9.876 -44.928 1.00 65.44 412 ARG A C 1
ATOM 3243 O O . ARG A 1 412 ? 19.260 8.941 -45.551 1.00 65.44 412 ARG A O 1
ATOM 3250 N N . ALA A 1 413 ? 21.077 10.097 -44.910 1.00 64.44 413 ALA A N 1
ATOM 3251 C CA . ALA A 1 413 ? 22.036 9.223 -45.585 1.00 64.44 413 ALA A CA 1
ATOM 3252 C C . ALA A 1 413 ? 22.132 7.852 -44.893 1.00 64.44 413 ALA A C 1
ATOM 3254 O O . ALA A 1 413 ? 22.146 6.813 -45.559 1.00 64.44 413 ALA A O 1
ATOM 3255 N N . ALA A 1 414 ? 22.141 7.841 -43.556 1.00 66.44 414 ALA A N 1
ATOM 3256 C CA . ALA A 1 414 ? 22.077 6.618 -42.769 1.00 66.44 414 ALA A CA 1
ATOM 3257 C C . ALA A 1 414 ? 20.747 5.875 -42.987 1.00 66.44 414 ALA A C 1
ATOM 3259 O O . ALA A 1 414 ? 20.768 4.687 -43.306 1.00 66.44 414 ALA A O 1
ATOM 3260 N N . GLU A 1 415 ? 19.610 6.577 -42.916 1.00 69.56 415 GLU A N 1
ATOM 3261 C CA . GLU A 1 415 ? 18.262 6.036 -43.143 1.00 69.56 415 GLU A CA 1
ATOM 3262 C C . GLU A 1 415 ? 18.165 5.325 -44.499 1.00 69.56 415 GLU A C 1
ATOM 3264 O O . GLU A 1 415 ? 17.766 4.164 -44.568 1.00 69.56 415 GLU A O 1
ATOM 3269 N N . GLY A 1 416 ? 18.599 5.980 -45.581 1.00 67.19 416 GLY A N 1
ATOM 3270 C CA . GLY A 1 416 ? 18.552 5.405 -46.924 1.00 67.19 416 GLY A CA 1
ATOM 3271 C C . GLY A 1 416 ? 19.379 4.125 -47.076 1.00 67.19 416 GLY A C 1
ATOM 3272 O O . GLY A 1 416 ? 19.005 3.249 -47.855 1.00 67.19 416 GLY A O 1
ATOM 3273 N N . LYS A 1 417 ? 20.484 3.992 -46.331 1.00 65.38 417 LYS A N 1
ATOM 3274 C CA . LYS A 1 417 ? 21.322 2.784 -46.328 1.00 65.38 417 LYS A CA 1
ATOM 3275 C C . LYS A 1 417 ? 20.675 1.666 -45.514 1.00 65.38 417 LYS A C 1
ATOM 3277 O O . LYS A 1 417 ? 20.543 0.551 -46.011 1.00 65.38 417 LYS A O 1
ATOM 3282 N N . ILE A 1 418 ? 20.197 1.986 -44.315 1.00 68.50 418 ILE A N 1
ATOM 3283 C CA . ILE A 1 418 ? 19.504 1.045 -43.429 1.00 68.50 418 ILE A CA 1
ATOM 3284 C C . ILE A 1 418 ? 18.258 0.477 -44.123 1.00 68.50 418 ILE A C 1
ATOM 3286 O O . ILE A 1 418 ? 18.055 -0.733 -44.124 1.00 68.50 418 ILE A O 1
ATOM 3290 N N . ARG A 1 419 ? 17.481 1.319 -44.813 1.00 68.62 419 ARG A N 1
ATOM 3291 C CA . ARG A 1 419 ? 16.273 0.912 -45.548 1.00 68.62 419 ARG A CA 1
ATOM 3292 C C . ARG A 1 419 ? 16.547 -0.071 -46.691 1.00 68.62 419 ARG A C 1
ATOM 3294 O O . ARG A 1 419 ? 15.676 -0.865 -47.015 1.00 68.62 419 ARG A O 1
ATOM 3301 N N . ARG A 1 420 ? 17.737 -0.030 -47.302 1.00 65.50 420 ARG A N 1
ATOM 3302 C CA . ARG A 1 420 ? 18.149 -0.999 -48.338 1.00 65.50 420 ARG A CA 1
ATOM 3303 C C . ARG A 1 420 ? 18.623 -2.319 -47.738 1.00 65.50 420 ARG A C 1
ATOM 3305 O O . ARG A 1 420 ? 18.409 -3.360 -48.344 1.00 65.50 420 ARG A O 1
ATOM 3312 N N . SER A 1 421 ? 19.274 -2.268 -46.576 1.00 61.16 421 SER A N 1
ATOM 3313 C CA . SER A 1 421 ? 19.777 -3.451 -45.867 1.00 61.16 421 SER A CA 1
ATOM 3314 C C . SER A 1 421 ? 18.686 -4.211 -45.110 1.00 61.16 421 SER A C 1
ATOM 3316 O O . SER A 1 421 ? 18.832 -5.404 -44.864 1.00 61.16 421 SER A O 1
ATOM 3318 N N . LEU A 1 422 ? 17.601 -3.535 -44.728 1.00 64.06 422 LEU A N 1
ATOM 3319 C CA . LEU A 1 422 ? 16.464 -4.151 -44.058 1.00 64.06 422 LEU A CA 1
ATOM 3320 C C . LEU A 1 422 ? 15.441 -4.634 -45.086 1.00 64.06 422 LEU A C 1
ATOM 3322 O O . LEU A 1 422 ? 14.668 -3.852 -45.634 1.00 64.06 422 LEU A O 1
ATOM 3326 N N . HIS A 1 423 ? 15.402 -5.942 -45.321 1.00 56.41 423 HIS A N 1
ATOM 3327 C CA . HIS A 1 423 ? 14.271 -6.578 -45.988 1.00 56.41 423 HIS A CA 1
ATOM 3328 C C . HIS A 1 423 ? 13.199 -6.884 -44.944 1.00 56.41 423 HIS A C 1
ATOM 3330 O O . HIS A 1 423 ? 13.271 -7.866 -44.211 1.00 56.41 423 HIS A O 1
ATOM 3336 N N . PHE A 1 424 ? 12.214 -5.995 -44.844 1.00 52.75 424 PHE A N 1
ATOM 3337 C CA . PHE A 1 424 ? 11.010 -6.262 -44.072 1.00 52.75 424 PHE A CA 1
ATOM 3338 C C . PHE A 1 424 ? 10.137 -7.238 -44.861 1.00 52.75 424 PHE A C 1
ATOM 3340 O O . PHE A 1 424 ? 9.802 -6.964 -46.011 1.00 52.75 424 PHE A O 1
ATOM 3347 N N . THR A 1 425 ? 9.765 -8.364 -44.253 1.00 42.97 425 THR A N 1
ATOM 3348 C CA . THR A 1 425 ? 8.709 -9.229 -44.792 1.00 42.97 425 THR A CA 1
ATOM 3349 C C . THR A 1 425 ? 7.395 -8.770 -44.160 1.00 42.97 425 THR A C 1
ATOM 3351 O O . THR A 1 425 ? 7.237 -8.926 -42.946 1.00 42.97 425 THR A O 1
ATOM 3354 N N . PRO A 1 426 ? 6.460 -8.167 -44.915 1.00 40.53 426 PRO A N 1
ATOM 3355 C CA . PRO A 1 426 ? 5.157 -7.815 -44.375 1.00 40.53 426 PRO A CA 1
ATOM 3356 C C . PRO A 1 426 ? 4.441 -9.073 -43.885 1.00 40.53 426 PRO A C 1
ATOM 3358 O O . PRO A 1 426 ? 4.423 -10.095 -44.570 1.00 40.53 426 PRO A O 1
ATOM 3361 N N . CYS A 1 427 ? 3.793 -8.988 -42.721 1.00 44.88 427 CYS A N 1
ATOM 3362 C CA . CYS A 1 427 ? 2.982 -10.073 -42.152 1.00 44.88 427 CYS A CA 1
ATOM 3363 C C . CYS A 1 427 ? 1.805 -10.512 -43.052 1.00 44.88 427 CYS A C 1
ATOM 3365 O O . CYS A 1 427 ? 1.112 -11.474 -42.733 1.00 44.88 427 CYS A O 1
ATOM 3367 N N . GLU A 1 428 ? 1.569 -9.838 -44.180 1.00 43.19 428 GLU A N 1
ATOM 3368 C CA . GLU A 1 428 ? 0.499 -10.153 -45.130 1.00 43.19 428 GLU A CA 1
ATOM 3369 C C . GLU A 1 428 ? 0.643 -11.533 -45.797 1.00 43.19 428 GLU A C 1
ATOM 3371 O O . GLU A 1 428 ? -0.340 -12.049 -46.327 1.00 43.19 428 GLU A O 1
ATOM 3376 N N . LEU A 1 429 ? 1.814 -12.174 -45.700 1.00 42.50 429 LEU A N 1
ATOM 3377 C CA . LEU A 1 429 ? 2.050 -13.546 -46.168 1.00 42.50 429 LEU A CA 1
ATOM 3378 C C . LEU A 1 429 ? 1.541 -14.647 -45.213 1.00 42.50 429 LEU A C 1
ATOM 3380 O O . LEU A 1 429 ? 1.607 -15.819 -45.565 1.00 42.50 429 LEU A O 1
ATOM 3384 N N . ASN A 1 430 ? 0.974 -14.304 -44.050 1.00 41.22 430 ASN A N 1
ATOM 3385 C CA . ASN A 1 430 ? 0.513 -15.273 -43.042 1.00 41.22 430 ASN A CA 1
ATOM 3386 C C . ASN A 1 430 ? -1.020 -15.461 -43.004 1.00 41.22 430 ASN A C 1
ATOM 3388 O O . ASN A 1 430 ? -1.620 -15.603 -41.940 1.00 41.22 430 ASN A O 1
ATOM 3392 N N . LYS A 1 431 ? -1.693 -15.449 -44.164 1.00 43.06 431 LYS A N 1
ATOM 3393 C CA . LYS A 1 431 ? -3.156 -15.654 -44.243 1.00 43.06 431 LYS A CA 1
ATOM 3394 C C . LYS A 1 431 ? -3.604 -17.124 -44.255 1.00 43.06 431 LYS A C 1
ATOM 3396 O O . LYS A 1 431 ? -4.808 -17.363 -44.191 1.00 43.06 431 LYS A O 1
ATOM 3401 N N . THR A 1 432 ? -2.693 -18.100 -44.310 1.00 42.34 432 THR A N 1
ATOM 3402 C CA . THR A 1 432 ? -3.062 -19.514 -44.539 1.00 42.34 432 THR A CA 1
ATOM 3403 C C . THR A 1 432 ? -2.764 -20.514 -43.429 1.00 42.34 432 THR A C 1
ATOM 3405 O O . THR A 1 432 ? -3.178 -21.658 -43.576 1.00 42.34 432 THR A O 1
ATOM 3408 N N . GLU A 1 433 ? -2.196 -20.134 -42.284 1.00 34.94 433 GLU A N 1
ATOM 3409 C CA . GLU A 1 433 ? -2.074 -21.072 -41.158 1.00 34.94 433 GLU A CA 1
ATOM 3410 C C . GLU A 1 433 ? -2.682 -20.496 -39.879 1.00 34.94 433 GLU A C 1
ATOM 3412 O O . GLU A 1 433 ? -2.222 -19.521 -39.286 1.00 34.94 433 GLU A O 1
ATOM 3417 N N . ARG A 1 434 ? -3.805 -21.106 -39.488 1.00 39.94 434 ARG A N 1
ATOM 3418 C CA . ARG A 1 434 ? -4.456 -20.902 -38.198 1.00 39.94 434 ARG A CA 1
ATOM 3419 C C . ARG A 1 434 ? -3.511 -21.376 -37.087 1.00 39.94 434 ARG A C 1
ATOM 3421 O O . ARG A 1 434 ? -2.978 -22.471 -37.183 1.00 39.94 434 ARG A O 1
ATOM 3428 N N . GLN A 1 435 ? -3.499 -20.605 -35.996 1.00 38.66 435 GLN A N 1
ATOM 3429 C CA . GLN A 1 435 ? -2.972 -20.899 -34.650 1.00 38.66 435 GLN A CA 1
ATOM 3430 C C . GLN A 1 435 ? -1.522 -20.484 -34.358 1.00 38.66 435 GLN A C 1
ATOM 3432 O O . GLN A 1 435 ? -0.591 -21.259 -34.516 1.00 38.66 435 GLN A O 1
ATOM 3437 N N . LEU A 1 436 ? -1.375 -19.274 -33.804 1.00 27.41 436 LEU A N 1
ATOM 3438 C CA . LEU A 1 436 ? -0.747 -18.955 -32.503 1.00 27.41 436 LEU A CA 1
ATOM 3439 C C . LEU A 1 436 ? -0.825 -17.426 -32.299 1.00 27.41 436 LEU A C 1
ATOM 3441 O O . LEU A 1 436 ? -0.704 -16.706 -33.288 1.00 27.41 436 LEU A O 1
ATOM 3445 N N . PRO A 1 437 ? -1.057 -16.891 -31.082 1.00 30.17 437 PRO A N 1
ATOM 3446 C CA . PRO A 1 437 ? -1.168 -15.449 -30.879 1.00 30.17 437 PRO A CA 1
ATOM 3447 C C . PRO A 1 437 ? 0.233 -14.828 -30.755 1.00 30.17 437 PRO A C 1
ATOM 3449 O O . PRO A 1 437 ? 0.928 -15.120 -29.781 1.00 30.17 437 PRO A O 1
ATOM 3452 N N . PRO A 1 438 ? 0.677 -13.953 -31.676 1.00 34.28 438 PRO A N 1
ATOM 3453 C CA . PRO A 1 438 ? 1.886 -13.184 -31.473 1.00 34.28 438 PRO A CA 1
ATOM 3454 C C . PRO A 1 438 ? 1.508 -11.851 -30.828 1.00 34.28 438 PRO A C 1
ATOM 3456 O O . PRO A 1 438 ? 0.724 -11.068 -31.365 1.00 34.28 438 PRO A O 1
ATOM 3459 N N . SER A 1 439 ? 2.107 -11.577 -29.677 1.00 38.28 439 SER A N 1
ATOM 3460 C CA . SER A 1 439 ? 2.334 -10.229 -29.165 1.00 38.28 439 SER A CA 1
ATOM 3461 C C . SE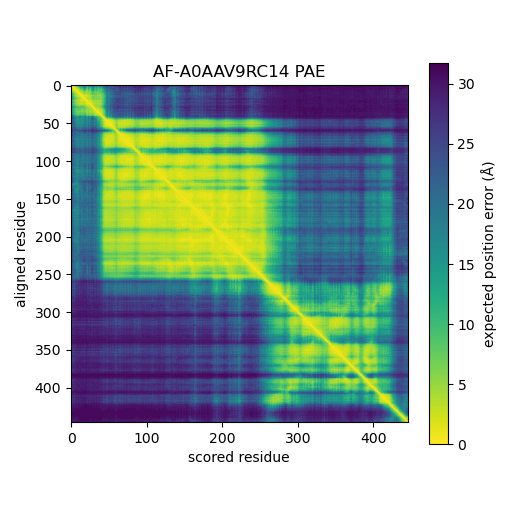R A 1 439 ? 2.953 -9.359 -30.270 1.00 38.28 439 SER A C 1
ATOM 3463 O O . SER A 1 439 ? 4.154 -9.442 -30.530 1.00 38.28 439 SER A O 1
ATOM 3465 N N . GLN A 1 440 ? 2.131 -8.573 -30.966 1.00 34.97 440 GLN A N 1
ATOM 3466 C CA . GLN A 1 440 ? 2.565 -7.697 -32.052 1.00 34.97 440 GLN A CA 1
ATOM 3467 C C . GLN A 1 440 ? 2.802 -6.281 -31.529 1.00 34.97 440 GLN A C 1
ATOM 3469 O O . GLN A 1 440 ? 1.872 -5.560 -31.176 1.00 34.97 440 GLN A O 1
ATOM 3474 N N . VAL A 1 441 ? 4.074 -5.887 -31.513 1.00 28.28 441 VAL A N 1
ATOM 3475 C CA . VAL A 1 441 ? 4.506 -4.497 -31.377 1.00 28.28 441 VAL A CA 1
ATOM 3476 C C . VAL A 1 441 ? 4.452 -3.855 -32.763 1.00 28.28 441 VAL A C 1
ATOM 3478 O O . VAL A 1 441 ? 5.167 -4.268 -33.675 1.00 28.28 441 VAL A O 1
ATOM 3481 N N . SER A 1 442 ? 3.597 -2.849 -32.929 1.00 25.97 442 SER A N 1
ATOM 3482 C CA . SER A 1 442 ? 3.605 -1.951 -34.084 1.00 25.97 442 SER A CA 1
ATOM 3483 C C . SER A 1 442 ? 4.655 -0.858 -33.874 1.00 25.97 442 SER A C 1
ATOM 3485 O O . SER A 1 442 ? 4.565 -0.114 -32.899 1.00 25.97 442 SER A O 1
ATOM 3487 N N . PHE A 1 443 ? 5.614 -0.710 -34.788 1.00 28.95 443 PHE A N 1
ATOM 3488 C CA . PHE A 1 443 ? 6.525 0.437 -34.791 1.00 28.95 443 PHE A CA 1
ATOM 3489 C C . PHE A 1 443 ? 6.054 1.471 -35.818 1.00 28.95 443 PHE A C 1
ATOM 3491 O O . PHE A 1 443 ? 6.220 1.281 -37.021 1.00 28.95 443 PHE A O 1
ATOM 3498 N N . GLN A 1 444 ? 5.475 2.571 -35.335 1.00 24.17 444 GLN A N 1
ATOM 3499 C CA . GLN A 1 444 ? 5.438 3.837 -36.066 1.00 24.17 444 GLN A CA 1
ATOM 3500 C C . GLN A 1 444 ? 6.638 4.664 -35.602 1.00 24.17 444 GLN A C 1
ATOM 3502 O O . GLN A 1 444 ? 6.759 4.978 -34.421 1.00 24.17 444 GLN A O 1
ATOM 3507 N N . ILE A 1 445 ? 7.547 4.965 -36.525 1.00 27.75 445 ILE A N 1
ATOM 3508 C CA . ILE A 1 445 ? 8.668 5.877 -36.290 1.00 27.75 445 ILE A CA 1
ATOM 3509 C C . ILE A 1 445 ? 8.139 7.287 -36.587 1.00 27.75 445 ILE A C 1
ATOM 3511 O O . ILE A 1 445 ? 7.731 7.534 -37.723 1.00 27.75 445 ILE A O 1
ATOM 3515 N N . TRP A 1 446 ? 8.093 8.155 -35.570 1.00 29.09 446 TRP A N 1
ATOM 3516 C CA . TRP A 1 446 ? 7.820 9.594 -35.706 1.00 29.09 446 TRP A CA 1
ATOM 3517 C C . TRP A 1 446 ? 9.100 10.367 -36.016 1.00 29.09 446 TRP A C 1
ATOM 3519 O O . TRP A 1 446 ? 10.146 10.024 -35.413 1.00 29.09 446 TRP A O 1
#

pLDDT: mean 76.47, std 17.49, range [21.83, 98.44]

InterPro domains:
  IPR000185 Protein translocase subunit SecA [PTHR30612] (54-304)
  IPR011115 SecA DEAD-like, N-terminal [PF07517] (47-261)
  IPR011115 SecA DEAD-like, N-terminal [SM00957] (36-330)
  IPR014001 Helicase superfamily 1/2, ATP-binding domain [PS51192] (121-256)
  IPR014018 SecA motor DEAD [PS51196] (20-446)
  IPR027417 P-loop containing nucleoside triphosphate hydrolase [G3DSA:3.40.50.300] (25-300)
  IPR027417 P-loop containing nucleoside triphosphate hydrolase [SSF52540] (60-258)

Mean predicted aligned error: 17.35 Å

Nearest PDB structures (foldseek):
  5eul-assembly1_A  TM=7.362E-01  e=1.654E-07  Bacillus subtilis subsp. subtilis str. 168
  4uaq-assembly1_A  TM=8.501E-01  e=1.544E-06  Mycobacterium tuberculosis H37Rv
  1m6n-assembly1_A  TM=5.579E-01  e=2.046E-07  Bacillus subtilis
  3oiy-assembly1_A  TM=7.043E-01  e=6.996E-04  Thermotoga maritima
  4f93-assembly1_B  TM=7.587E-01  e=2.468E-02  Homo sapiens

Solvent-accessible surface area (backbone atoms only — not comparable to full-atom values): 26825 Å² total; per-residue (Å²): 133,90,78,88,81,84,85,80,89,73,66,94,81,50,50,40,99,86,68,44,40,64,73,55,50,75,68,36,88,88,58,46,72,68,56,49,50,59,47,65,67,58,67,72,76,71,50,71,67,57,55,52,46,50,65,64,70,62,71,76,87,79,78,55,70,69,58,51,51,50,43,50,54,39,52,55,55,33,53,53,24,74,76,35,71,81,56,49,78,77,51,59,69,68,39,37,51,52,41,54,46,44,54,40,32,42,76,58,79,37,74,76,50,60,70,36,52,50,55,36,41,60,57,71,72,44,93,60,94,79,88,80,91,68,63,92,86,68,47,60,69,56,35,52,52,52,48,46,49,56,44,36,75,74,72,36,34,30,39,39,28,26,87,38,62,67,59,26,51,48,52,51,61,72,44,41,63,34,34,57,73,70,71,48,47,68,37,68,46,66,96,58,55,66,73,55,36,25,58,29,45,72,31,37,32,30,29,22,24,57,64,50,57,52,46,46,48,45,38,28,72,75,68,61,64,58,26,52,74,87,58,66,95,68,40,77,46,68,46,63,49,61,56,52,55,62,75,41,50,81,67,80,86,77,90,84,72,89,64,85,69,57,72,71,45,50,66,54,53,49,49,50,51,59,45,46,71,37,40,47,80,56,72,93,35,36,33,42,50,80,32,50,67,66,54,52,54,47,68,71,47,56,84,76,75,68,66,69,65,61,60,47,45,48,29,31,76,44,63,60,35,61,85,66,48,61,66,46,33,76,76,41,70,83,54,68,81,78,70,72,70,76,57,58,69,69,36,53,49,51,31,51,51,54,48,30,74,76,39,70,67,42,41,78,44,45,24,42,69,46,98,86,47,51,74,47,63,77,66,75,72,83,91,75,80,90,61,88,40,77,47,41,32,34,54,57,81,63,33,31,21,46,37,45,89,56,97,60,56,63,63,58,61,30,48,61,50,50,59,69,74,52,80,80,78,69,74,81,80,62,82,83,70,89,87,79,91,74,92,76,82,84,86,80,88,131

Foldseek 3Di:
DDDDDDDDDDDQCDAFPVRHGPVRLVPDPVRDPVNVVVRSVPPPFDDLVRLLVCVVPVPPPDDDPVLSVVLSVLLVQLVVCVVPVVSLVVDDDPSVLLNLLQVLCVVLVDHQGSNLSSLLSVCLPDPDDDDDDDDPPNCVLSSVLSNLVVCLVVVAQEEEAEQDLVVQVVSCVSCVSSCVVSVFFEDEDDPDDLVVLCVRLVGSYYTYHPLRVVQLVCCCPVVVSCSNPPHDHDYYHYDPCCCVCPVVVPPDHDDDDDPPPVVVCPVVVVLLVVQLVQWDDFLLFIWGHWDQLLVVVCVVCVVVPDDSLVLVVLCCVLVQFPPCVSVVCVVPVVCVPPGLDFDDVVSSLSSQVVVCVVPVLEAEFEWEADPVRDIHTPNDDDDDDDRPYYWYWYDDGSIIIGTDRDSDDSNVVSVVVSVVVDDDDPPPVVPPDDDDDDPDDDDDDD

Radius of gyration: 42.97 Å; Cα contacts (8 Å, |Δi|>4): 483; chains: 1; bounding box: 81×48×122 Å

Sequence (446 aa):
MLHCIQANYITPTWRSKSGNTLLGLVRDTAVTNEALNVCLVDDEDKTLEEIIGEIQDEELNQVNDELLAEVRDIVSSVEAALTSPSSASQLSGIKKDLLSLCQAAGKSHFRPRWTQMVSWCLMALSKTGRLIQVGTGEGKSCIVAMFAVFRAMRGDKVDIMSSSPVLAERDLKQWRKFYDFLKISVDCNINKQDQDSKKCYESQIVYGTVEQFAGDWLKHHVLRRNIFGQRTFQCAIVDEVDSLMLDKGHHVVYLSSDMPALQHLNPLLALIWATANQYSKVGGKTVGRRYSFHQVVLEQIKQEGFDELTVLQIAEDTGVLAKGTVREIQRKPSVLNEKTAHVAADRLVEFLRTVETRFPSYQFALHSMNTDGSVEELNRRPQEESCQRKVSLLLNGASVSTLILIQHSVLRAAEGKIRRSLHFTPCELNKTERQLPPSQVSFQIW

Secondary structure (DSSP, 8-state):
-----PPPP--TT---TTS--HHHHHH-TT--HHHHHHHHT--PPPPHHHHHHHHHHT--S---HHHHHHHHHHHHHHHHHHH-TTGGGG--THHHHHHHHHHHHHHTT----HHHHHHHHHHHH-SS-------TTS-HHHHHHHHHHHHHHTT--EEEEESSHHHHHHHHHHHHHHHHHTT--EEE-SS--HHHHHHHHHSSEEEEEHHHHHHHHHHHHTS---TTTT----EEEESSHHIIIIISTT---------TTGGGGHHHHHHHHHHHTT-EEETTEEEEEEE-HHHHHHHHHGGGT--HHHHHHHHHHTTSS-TTHHHHHHH-GGGTTTS-----HHHHHHHHHHHHHH-TTEEEEEEEE-TTS-EEETT--------SEEEEEEEETTEEEEEE-SS--HHHHHHHHHHHH-----GGG-SS--------------